Protein AF-A0A3E3DZ77-F1 (afdb_monomer)

Nearest PDB structures (foldseek):
  1es3-assembly1_A  TM=9.089E-01  e=1.233E-18  Streptomyces sp. K15
  1esi-assembly1_A  TM=9.089E-01  e=1.896E-18  Streptomyces sp. K15
  1es2-assembly1_A  TM=9.073E-01  e=3.615E-18  Streptomyces sp. K15
  1skf-assembly1_A  TM=9.044E-01  e=2.915E-18  Streptomyces sp. K15
  1es5-assembly1_A  TM=9.043E-01  e=3.815E-18  Streptomyces sp. K15

Foldseek 3Di:
DVVVVVVVVVVVVVVVVVVVVVPPPPPPQQPADDDDLPDPKWKWKFWQPLRWTADGRQQVPKFQQAQLLLLLLLLLLLVQDPDQQDKDFAAPLLVVDDPPDQALPDDHRKIDGNLRLLLRCFFSLHLSSSSSSQLVSLCSQVVDPPDDSVNSNVSSQVVSVVVLVVLPQPNAHCPHSRRDDDPNGIGGNNSSQSSVSSSVVRVSQQVSFLDQWDWDQIPPGIGIGGHPQLCNPPPHPLDDPQKTGDHWRDDPRWATWDWIWGAEPVRIIMIIIITDDNDPCCRSVSSSSSNVSQRPFKDKDFLAAFLDFPDKAWEAQPQPRDIDIWTKGHRGTSMHIYGPVDHS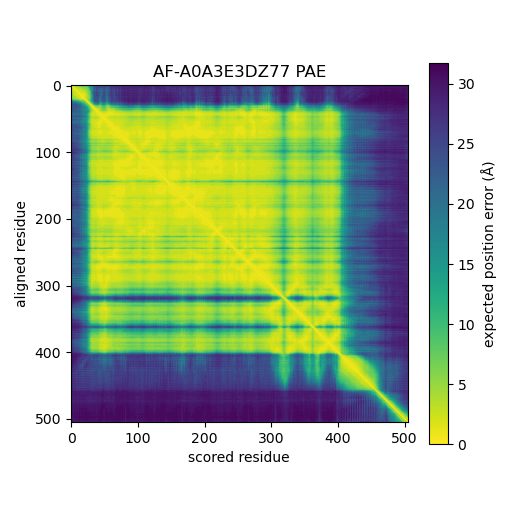VQKDKDWDFDPCAWDCDPDNHTYGPAKFAFFPQGGWIFMAGNNHTIDIDTMTTSHTDHNDHPVNVVVVVVVVVVVVVVVVVVVVVVVVVVVVVVVVVVVVVVVVVVVVVVCVVVVPDDDDDDDDDDDPDDDDDDDDDDDDDDDDDDDDDDDDDDDDDDDDD

Solvent-accessible surface area (backbone atoms only — not comparable to full-atom values): 28331 Å² total; per-residue (Å²): 114,71,67,62,56,50,53,50,49,54,50,52,52,50,51,51,51,50,53,56,60,68,57,60,72,74,80,75,71,64,71,66,77,87,71,65,89,85,52,83,42,19,31,22,28,37,37,60,92,54,63,24,73,71,42,71,40,54,20,83,44,77,40,43,44,15,31,38,40,34,52,60,46,51,36,53,42,60,73,74,45,88,63,42,74,51,73,48,71,42,47,77,67,58,77,72,57,61,87,92,60,49,48,54,76,80,56,74,74,27,51,40,27,50,50,54,37,48,44,27,29,62,27,46,45,6,35,49,30,26,47,54,47,31,30,51,49,10,32,63,74,66,69,43,91,81,64,49,59,69,58,10,32,52,46,28,36,50,47,53,44,50,49,33,52,76,68,64,21,80,69,48,36,57,76,58,48,36,24,72,93,49,98,71,30,29,23,22,24,46,36,54,32,46,50,50,58,63,29,57,74,38,70,68,48,48,59,50,42,60,38,59,64,53,76,53,74,46,89,77,51,73,50,77,38,47,41,79,50,48,36,62,37,85,91,35,98,43,42,39,91,50,39,37,37,51,38,56,21,62,45,90,88,22,26,30,23,37,39,35,31,29,44,44,100,86,69,55,42,35,29,13,20,25,32,42,21,94,41,73,64,58,30,43,47,51,30,44,44,41,43,49,27,55,68,73,37,40,42,81,45,73,72,46,63,54,66,40,80,81,42,76,47,55,28,38,37,82,70,72,75,49,75,50,63,47,34,36,19,28,95,52,57,47,48,38,49,40,56,66,90,60,58,64,88,43,48,49,76,46,83,46,70,27,73,77,36,34,41,81,52,99,56,101,45,34,35,55,66,42,58,42,46,56,71,36,78,47,29,28,37,38,35,20,52,78,83,41,83,59,51,74,46,72,18,23,26,70,38,63,42,83,63,71,50,62,63,58,50,54,52,50,51,49,51,51,52,51,52,53,49,53,51,51,52,50,51,51,52,52,50,50,54,48,53,49,52,52,51,52,52,49,53,54,50,50,51,54,49,49,53,55,46,52,55,56,68,69,65,70,74,77,80,83,81,79,78,92,69,64,104,80,74,78,88,89,87,88,82,90,89,89,90,89,91,90,84,89,86,89,88,90,82,88,85,89,85,85,91,82,88,77,90,78,134

Structure (mmCIF, N/CA/C/O backbone):
data_AF-A0A3E3DZ77-F1
#
_entry.id   AF-A0A3E3DZ77-F1
#
loop_
_atom_site.group_PDB
_atom_site.id
_atom_site.type_symbol
_atom_site.label_atom_id
_atom_site.label_alt_id
_atom_site.label_comp_id
_atom_site.label_asym_id
_atom_site.label_entity_id
_atom_site.label_seq_id
_atom_site.pdbx_PDB_ins_code
_atom_site.Cartn_x
_atom_site.Cartn_y
_atom_site.Cartn_z
_atom_site.occupancy
_atom_site.B_iso_or_equiv
_atom_site.auth_seq_id
_atom_site.auth_comp_id
_atom_site.auth_asym_id
_atom_site.auth_atom_id
_atom_site.pdbx_PDB_model_num
ATOM 1 N N . MET A 1 1 ? -59.640 -43.065 -26.110 1.00 56.81 1 MET A N 1
ATOM 2 C CA . MET A 1 1 ? -58.198 -42.727 -26.248 1.00 56.81 1 MET A CA 1
ATOM 3 C C . MET A 1 1 ? -57.885 -41.242 -26.020 1.00 56.81 1 MET A C 1
ATOM 5 O O . MET A 1 1 ? -57.041 -40.965 -25.178 1.00 56.81 1 MET A O 1
ATOM 9 N N . ARG A 1 2 ? -58.570 -40.292 -26.686 1.00 59.12 2 ARG A N 1
ATOM 10 C CA . ARG A 1 2 ? -58.282 -38.834 -26.661 1.00 59.12 2 ARG A CA 1
ATOM 11 C C . ARG A 1 2 ? -57.974 -38.234 -25.267 1.00 59.12 2 ARG A C 1
ATOM 13 O O . ARG A 1 2 ? -56.928 -37.612 -25.109 1.00 59.12 2 ARG A O 1
ATOM 20 N N . ASN A 1 3 ? -58.787 -38.511 -24.239 1.00 59.81 3 ASN A N 1
ATOM 21 C CA . ASN A 1 3 ? -58.587 -37.948 -22.887 1.00 59.81 3 ASN A CA 1
ATOM 22 C C . ASN A 1 3 ? -57.309 -38.434 -22.176 1.00 59.81 3 ASN A C 1
ATOM 24 O O . ASN A 1 3 ? -56.686 -37.650 -21.464 1.00 59.81 3 ASN A O 1
ATOM 28 N N . LYS A 1 4 ? -56.853 -39.680 -22.403 1.00 63.91 4 LYS A N 1
ATOM 29 C CA . LYS A 1 4 ? -55.583 -40.170 -21.823 1.00 63.91 4 LYS A CA 1
ATOM 30 C C . LYS A 1 4 ? -54.373 -39.418 -22.396 1.00 63.91 4 LYS A C 1
ATOM 32 O O . LYS A 1 4 ? -53.401 -39.200 -21.681 1.00 63.91 4 LYS A O 1
ATOM 37 N N . ASN A 1 5 ? -54.448 -38.979 -23.654 1.00 68.69 5 ASN A N 1
ATOM 38 C CA . ASN A 1 5 ? -53.381 -38.203 -24.292 1.00 68.69 5 ASN A CA 1
ATOM 39 C C . ASN A 1 5 ? -53.374 -36.741 -23.824 1.00 68.69 5 ASN A C 1
ATOM 41 O O . ASN A 1 5 ? -52.300 -36.163 -23.689 1.00 68.69 5 ASN A O 1
ATOM 45 N N . ILE A 1 6 ? -54.541 -36.156 -23.531 1.00 74.88 6 ILE A N 1
ATOM 46 C CA . ILE A 1 6 ? -54.631 -34.820 -22.919 1.00 74.88 6 ILE A CA 1
ATOM 47 C C . ILE A 1 6 ? -54.029 -34.857 -21.510 1.00 74.88 6 ILE A C 1
ATOM 49 O O . ILE A 1 6 ? -53.111 -34.090 -21.240 1.00 74.88 6 ILE A O 1
ATOM 53 N N . LEU A 1 7 ? -54.445 -35.812 -20.667 1.00 73.75 7 LEU A N 1
ATOM 54 C CA . LEU A 1 7 ? -53.948 -35.942 -19.292 1.00 73.75 7 LEU A CA 1
ATOM 55 C C . LEU A 1 7 ? -52.428 -36.185 -19.225 1.00 73.75 7 LEU A C 1
ATOM 57 O O . LEU A 1 7 ? -51.741 -35.587 -18.400 1.00 73.75 7 LEU A O 1
ATOM 61 N N . LYS A 1 8 ? -51.875 -37.014 -20.126 1.00 69.88 8 LYS A N 1
ATOM 62 C CA . LYS A 1 8 ? -50.416 -37.191 -20.241 1.00 69.88 8 LYS A CA 1
ATOM 63 C C . LYS A 1 8 ? -49.704 -35.892 -20.624 1.00 69.88 8 LYS A C 1
ATOM 65 O O . LYS A 1 8 ? -48.682 -35.578 -20.027 1.00 69.88 8 LYS A O 1
ATOM 70 N N . ARG A 1 9 ? -50.240 -35.122 -21.581 1.00 72.88 9 ARG A N 1
ATOM 71 C CA . ARG A 1 9 ? -49.643 -33.840 -21.994 1.00 72.88 9 ARG A CA 1
ATOM 72 C C . ARG A 1 9 ? -49.700 -32.806 -20.870 1.00 72.88 9 ARG A C 1
ATOM 74 O O . ARG A 1 9 ? -48.689 -32.161 -20.628 1.00 72.88 9 ARG A O 1
ATOM 81 N N . THR A 1 10 ? -50.810 -32.700 -20.136 1.00 74.31 10 THR A N 1
ATOM 82 C CA . THR A 1 10 ? -50.907 -31.785 -18.986 1.00 74.31 10 THR A CA 1
ATOM 83 C C . THR A 1 10 ? -49.976 -32.186 -17.842 1.00 74.31 10 THR A C 1
ATOM 85 O O . THR A 1 10 ? -49.337 -31.304 -17.276 1.00 74.31 10 THR A O 1
ATOM 88 N N . LEU A 1 11 ? -49.814 -33.485 -17.540 1.00 76.12 11 LEU A N 1
ATOM 89 C CA . LEU A 1 11 ? -48.813 -33.931 -16.558 1.00 76.12 11 LEU A CA 1
ATOM 90 C C . LEU A 1 11 ? -47.377 -33.642 -17.017 1.00 76.12 11 LEU A C 1
ATOM 92 O O . LEU A 1 11 ? -46.586 -33.158 -16.215 1.00 76.12 11 LEU A O 1
ATOM 96 N N . SER A 1 12 ? -47.029 -33.892 -18.284 1.00 76.25 12 SER A N 1
ATOM 97 C CA . SER A 1 12 ? -45.693 -33.561 -18.802 1.00 76.25 12 SER A CA 1
ATOM 98 C C . SER A 1 12 ? -45.418 -32.056 -18.771 1.00 76.25 12 SER A C 1
ATOM 100 O O . SER A 1 12 ? -44.337 -31.657 -18.352 1.00 76.25 12 SER A O 1
ATOM 102 N N . SER A 1 13 ? -46.384 -31.213 -19.149 1.00 77.19 13 SER A N 1
ATOM 103 C CA . SER A 1 13 ? -46.245 -29.754 -19.050 1.00 77.19 13 SER A CA 1
ATOM 104 C C . SER A 1 13 ? -46.095 -29.285 -17.601 1.00 77.19 13 SER A C 1
ATOM 106 O O . SER A 1 13 ? -45.228 -28.462 -17.326 1.00 77.19 13 SER A O 1
ATOM 108 N N . PHE A 1 14 ? -46.877 -29.838 -16.667 1.00 81.69 14 PHE A N 1
ATOM 109 C CA . PHE A 1 14 ? -46.747 -29.531 -15.242 1.00 81.69 14 PHE A CA 1
ATOM 110 C C . PHE A 1 14 ? -45.379 -29.957 -14.692 1.00 81.69 14 PHE A C 1
ATOM 112 O O . PHE A 1 14 ? -44.722 -29.172 -14.018 1.00 81.69 14 PHE A O 1
ATOM 119 N N . LEU A 1 15 ? -44.899 -31.154 -15.046 1.00 80.69 15 LEU A N 1
ATOM 120 C CA . LEU A 1 15 ? -43.584 -31.647 -14.634 1.00 80.69 15 LEU A CA 1
ATOM 121 C C . LEU A 1 15 ? -42.441 -30.783 -15.192 1.00 80.69 15 LEU A C 1
ATOM 123 O O . LEU A 1 15 ? -41.496 -30.499 -14.467 1.00 80.69 15 LEU A O 1
ATOM 127 N N . ILE A 1 16 ? -42.537 -30.315 -16.442 1.00 81.25 16 ILE A N 1
ATOM 128 C CA . ILE A 1 16 ? -41.554 -29.391 -17.038 1.00 81.25 16 ILE A CA 1
ATOM 129 C C . ILE A 1 16 ? -41.547 -28.045 -16.300 1.00 81.25 16 ILE A C 1
ATOM 131 O O . ILE A 1 16 ? -40.474 -27.531 -15.998 1.00 81.25 16 ILE A O 1
ATOM 135 N N . VAL A 1 17 ? -42.717 -27.494 -15.958 1.00 79.06 17 VAL A N 1
ATOM 136 C CA . VAL A 1 17 ? -42.814 -26.250 -15.173 1.00 79.06 17 VAL A CA 1
ATOM 137 C C . VAL A 1 17 ? -42.255 -26.441 -13.761 1.00 79.06 17 VAL A C 1
ATOM 139 O O . VAL A 1 17 ? -41.499 -25.595 -13.297 1.00 79.06 17 VAL A O 1
ATOM 142 N N . VAL A 1 18 ? -42.534 -27.569 -13.101 1.00 78.06 18 VAL A N 1
ATOM 143 C CA . VAL A 1 18 ? -41.946 -27.903 -11.793 1.00 78.06 18 VAL A CA 1
ATOM 144 C C . VAL A 1 18 ? -40.425 -28.062 -11.889 1.00 78.06 18 VAL A C 1
ATOM 146 O O . VAL A 1 18 ? -39.721 -27.533 -11.041 1.00 78.06 18 VAL A O 1
ATOM 149 N N . VAL A 1 19 ? -39.888 -28.703 -12.931 1.00 75.00 19 VAL A N 1
ATOM 150 C CA . VAL A 1 19 ? -38.431 -28.802 -13.142 1.00 75.00 19 VAL A CA 1
ATOM 151 C C . VAL A 1 19 ? -37.806 -27.428 -13.415 1.00 75.00 19 VAL A C 1
ATOM 153 O O . VAL A 1 19 ? -36.735 -27.145 -12.889 1.00 75.00 19 VAL A O 1
ATOM 156 N N . LEU A 1 20 ? -38.466 -26.544 -14.168 1.00 70.00 20 LEU A N 1
ATOM 157 C CA . LEU A 1 20 ? -37.995 -25.169 -14.385 1.00 70.00 20 LEU A CA 1
ATOM 158 C C . LEU A 1 20 ? -38.034 -24.328 -13.096 1.00 70.00 20 LEU A C 1
ATOM 160 O O . LEU A 1 20 ? -37.107 -23.565 -12.848 1.00 70.00 20 LEU A O 1
ATOM 164 N N . LEU A 1 21 ? -39.045 -24.512 -12.241 1.00 64.06 21 LEU A N 1
ATOM 165 C CA . LEU A 1 21 ? -39.145 -23.854 -10.930 1.00 64.06 21 LEU A CA 1
ATOM 166 C C . LEU A 1 21 ? -38.199 -24.457 -9.875 1.00 64.06 21 LEU A C 1
ATOM 168 O O . LEU A 1 21 ? -37.760 -23.753 -8.975 1.00 64.06 21 LEU A O 1
ATOM 172 N N . LEU A 1 22 ? -37.822 -25.732 -9.993 1.00 57.97 22 LEU A N 1
ATOM 173 C CA . LEU A 1 22 ? -36.764 -26.347 -9.178 1.00 57.97 22 LEU A CA 1
ATOM 174 C C . LEU A 1 22 ? -35.350 -25.972 -9.655 1.00 57.97 22 LEU A C 1
ATOM 176 O O . LEU A 1 22 ? -34.385 -26.217 -8.939 1.00 57.97 22 LEU A O 1
ATOM 180 N N . ASN A 1 23 ? -35.228 -25.338 -10.827 1.00 47.03 23 ASN A N 1
ATOM 181 C CA . ASN A 1 23 ? -34.019 -24.645 -11.278 1.00 47.03 23 ASN A CA 1
ATOM 182 C C . ASN A 1 23 ? -34.012 -23.154 -10.875 1.00 47.03 23 ASN A C 1
ATOM 184 O O . ASN A 1 23 ? -33.243 -22.377 -11.444 1.00 47.03 23 ASN A O 1
ATOM 188 N N . ILE A 1 24 ? -34.815 -22.737 -9.880 1.00 53.88 24 ILE A N 1
ATOM 189 C CA . ILE A 1 24 ? -34.527 -21.493 -9.149 1.00 53.88 24 ILE A CA 1
ATOM 190 C C . ILE A 1 24 ? -33.113 -21.635 -8.594 1.00 53.88 24 ILE A C 1
ATOM 192 O O . ILE A 1 24 ? -32.823 -22.520 -7.789 1.00 53.88 24 ILE A O 1
ATOM 196 N N . THR A 1 25 ? -32.229 -20.790 -9.108 1.00 46.84 25 THR A N 1
ATOM 197 C CA . THR A 1 25 ? -30.787 -20.901 -8.945 1.00 46.84 25 THR A CA 1
ATOM 198 C C . THR A 1 25 ? -30.418 -20.935 -7.471 1.00 46.84 25 THR A C 1
ATOM 200 O O . THR A 1 25 ? -30.540 -19.930 -6.768 1.00 46.84 25 THR A O 1
ATOM 203 N N . SER A 1 26 ? -29.874 -22.065 -7.017 1.00 45.97 26 SER A N 1
ATOM 204 C CA . SER A 1 26 ? -28.929 -22.009 -5.914 1.00 45.97 26 SER A CA 1
ATOM 205 C C . SER A 1 26 ? -27.824 -21.053 -6.352 1.00 45.97 26 SER A C 1
ATOM 207 O O . SER A 1 26 ? -27.116 -21.312 -7.326 1.00 45.97 26 SER A O 1
ATOM 209 N N . ASN A 1 27 ? -27.714 -19.909 -5.675 1.00 44.59 27 ASN A N 1
ATOM 210 C CA . ASN A 1 27 ? -26.586 -19.010 -5.864 1.00 44.59 27 ASN A CA 1
ATOM 211 C C . ASN A 1 27 ? -25.346 -19.770 -5.389 1.00 44.59 27 ASN A C 1
ATOM 213 O O . ASN A 1 27 ? -25.051 -19.829 -4.195 1.00 44.59 27 ASN A O 1
ATOM 217 N N . ILE A 1 28 ? -24.660 -20.430 -6.323 1.00 48.53 28 ILE A N 1
ATOM 218 C CA . ILE A 1 28 ? -23.365 -21.053 -6.075 1.00 48.53 28 ILE A CA 1
ATOM 219 C C . ILE A 1 28 ? -22.363 -19.905 -6.016 1.00 48.53 28 ILE A C 1
ATOM 221 O O . ILE A 1 28 ? -21.700 -19.606 -7.006 1.00 48.53 28 ILE A O 1
ATOM 225 N N . TYR A 1 29 ? -22.296 -19.257 -4.851 1.00 54.50 29 TYR A N 1
ATOM 226 C CA . TYR A 1 29 ? -21.260 -18.284 -4.529 1.00 54.50 29 TYR A CA 1
ATOM 227 C C . TYR A 1 29 ? -19.901 -18.930 -4.816 1.00 54.50 29 TYR A C 1
ATOM 229 O O . TYR A 1 29 ? -19.561 -19.978 -4.245 1.00 54.50 29 TYR A O 1
ATOM 237 N N . ALA A 1 30 ? -19.134 -18.350 -5.734 1.00 59.50 30 ALA A N 1
ATOM 238 C CA . ALA A 1 30 ? -17.816 -18.839 -6.091 1.00 59.50 30 ALA A CA 1
ATOM 239 C C . ALA A 1 30 ? -16.861 -18.613 -4.915 1.00 59.50 30 ALA A C 1
ATOM 241 O O . ALA A 1 30 ? -16.255 -17.557 -4.770 1.00 59.50 30 ALA A O 1
ATOM 242 N N . ALA A 1 31 ? -16.715 -19.621 -4.054 1.00 70.31 31 ALA A N 1
ATOM 243 C CA . ALA A 1 31 ? -15.807 -19.541 -2.918 1.00 70.31 31 ALA A CA 1
ATOM 244 C C . ALA A 1 31 ? -14.391 -19.132 -3.365 1.00 70.31 31 ALA A C 1
ATOM 246 O O . ALA A 1 31 ? -13.866 -19.663 -4.348 1.00 70.31 31 ALA A O 1
ATOM 247 N N . ALA A 1 32 ? -13.763 -18.239 -2.594 1.00 80.25 32 ALA A N 1
ATOM 248 C CA . ALA A 1 32 ? -12.390 -17.801 -2.818 1.00 80.25 32 ALA A CA 1
ATOM 249 C C . ALA A 1 32 ? -11.431 -18.987 -3.064 1.00 80.25 32 ALA A C 1
ATOM 251 O O . ALA A 1 32 ? -11.612 -20.059 -2.465 1.00 80.25 32 ALA A O 1
ATOM 252 N N . PRO A 1 33 ? -10.395 -18.821 -3.912 1.00 81.88 33 PRO A N 1
ATOM 253 C CA . PRO A 1 33 ? -9.564 -19.928 -4.372 1.00 81.88 33 PRO A CA 1
ATOM 254 C C . PRO A 1 33 ? -8.988 -20.747 -3.211 1.00 81.88 33 PRO A C 1
ATOM 256 O O . PRO A 1 33 ? -8.339 -20.227 -2.302 1.00 81.88 33 PRO A O 1
ATOM 259 N N . LYS A 1 34 ? -9.218 -22.062 -3.244 1.00 81.69 34 LYS A N 1
ATOM 260 C CA . LYS A 1 34 ? -8.720 -22.992 -2.226 1.00 81.69 34 LYS A CA 1
ATOM 261 C C . LYS A 1 34 ? -7.301 -23.431 -2.578 1.00 81.69 34 LYS A C 1
ATOM 263 O O . LYS A 1 34 ? -7.094 -24.150 -3.553 1.00 81.69 34 LYS A O 1
ATOM 268 N N . VAL A 1 35 ? -6.333 -23.031 -1.759 1.00 89.00 35 VAL A N 1
ATOM 269 C CA . VAL A 1 35 ? -4.967 -23.574 -1.772 1.00 89.00 35 VAL A CA 1
ATOM 270 C C . VAL A 1 35 ? -4.783 -24.554 -0.613 1.00 89.00 35 VAL A C 1
ATOM 272 O O . VAL A 1 35 ? -5.491 -24.474 0.390 1.00 89.00 35 VAL A O 1
ATOM 275 N N . SER A 1 36 ? -3.836 -25.490 -0.738 1.00 90.00 36 SER A N 1
ATOM 276 C CA . SER A 1 36 ? -3.465 -26.348 0.395 1.00 90.00 36 SER A CA 1
ATOM 277 C C . SER A 1 36 ? -2.940 -25.495 1.553 1.00 90.00 36 SER A C 1
ATOM 279 O O . SER A 1 36 ? -2.175 -24.553 1.330 1.00 90.00 36 SER A O 1
ATOM 281 N N . LYS A 1 37 ? -3.306 -25.859 2.788 1.00 86.19 37 LYS A N 1
ATOM 282 C CA . LYS A 1 37 ? -2.876 -25.174 4.016 1.00 86.19 37 LYS A CA 1
ATOM 283 C C . LYS A 1 37 ? -1.349 -25.093 4.132 1.00 86.19 37 LYS A C 1
ATOM 285 O O . LYS A 1 37 ? -0.827 -24.079 4.584 1.00 86.19 37 LYS A O 1
ATOM 290 N N . ASP A 1 38 ? -0.649 -26.112 3.638 1.00 90.56 38 ASP A N 1
ATOM 291 C CA . ASP A 1 38 ? 0.814 -26.214 3.682 1.00 90.56 38 ASP A CA 1
ATOM 292 C C . ASP A 1 38 ? 1.504 -25.554 2.471 1.00 90.56 38 ASP A C 1
ATOM 294 O O . ASP A 1 38 ? 2.724 -25.617 2.320 1.00 90.56 38 ASP A O 1
ATOM 298 N N . SER A 1 39 ? 0.741 -24.905 1.582 1.00 93.69 39 SER A N 1
ATOM 299 C CA . SER A 1 39 ? 1.296 -24.227 0.411 1.00 93.69 39 SER A CA 1
ATOM 300 C C . SER A 1 39 ? 2.199 -23.058 0.811 1.00 93.69 39 SER A C 1
ATOM 302 O O . SER A 1 39 ? 1.809 -22.184 1.591 1.00 93.69 39 SER A O 1
ATOM 304 N N . SER A 1 40 ? 3.392 -23.002 0.212 1.00 94.25 40 SER A N 1
ATOM 305 C CA . SER A 1 40 ? 4.373 -21.928 0.402 1.00 94.25 40 SER A CA 1
ATOM 306 C C . SER A 1 40 ? 3.979 -20.593 -0.242 1.00 94.25 40 SER A C 1
ATOM 308 O O . SER A 1 40 ? 4.590 -19.579 0.102 1.00 94.25 40 SER A O 1
ATOM 310 N N . LEU A 1 41 ? 2.971 -20.589 -1.126 1.00 96.69 41 LEU A N 1
ATOM 311 C CA . LEU A 1 41 ? 2.429 -19.405 -1.798 1.00 96.69 41 LEU A CA 1
ATOM 312 C C . LEU A 1 41 ? 2.045 -18.306 -0.805 1.00 96.69 41 LEU A C 1
ATOM 314 O O . LEU A 1 41 ? 1.548 -18.590 0.286 1.00 96.69 41 LEU A O 1
ATOM 318 N N . GLY A 1 42 ? 2.198 -17.051 -1.218 1.00 98.19 42 GLY A N 1
ATOM 319 C CA . GLY A 1 42 ? 1.585 -15.904 -0.553 1.00 98.19 42 GLY A CA 1
ATOM 320 C C . GLY A 1 42 ? 0.413 -15.402 -1.379 1.00 98.19 42 GLY A C 1
ATOM 321 O O . GLY A 1 42 ? 0.622 -15.051 -2.534 1.00 98.19 42 GLY A O 1
ATOM 322 N N . LEU A 1 43 ? -0.792 -15.371 -0.815 1.00 98.38 43 LEU A N 1
ATOM 323 C CA . LEU A 1 43 ? -1.993 -14.849 -1.464 1.00 98.38 43 LEU A CA 1
ATOM 324 C C . LEU A 1 43 ? -2.635 -13.782 -0.578 1.00 98.38 43 LEU A C 1
ATOM 326 O O . LEU A 1 43 ? -2.771 -13.975 0.633 1.00 98.38 43 LEU A O 1
ATOM 330 N N . TYR A 1 44 ? -3.079 -12.692 -1.191 1.00 98.31 44 TYR A N 1
ATOM 331 C CA . TYR A 1 44 ? -3.846 -11.645 -0.524 1.00 98.31 44 TYR A CA 1
ATOM 332 C C . TYR A 1 44 ? -4.845 -11.019 -1.493 1.00 98.31 44 TYR A C 1
ATOM 334 O O . TYR A 1 44 ? -4.525 -10.859 -2.672 1.00 98.31 44 TYR A O 1
ATOM 342 N N . LEU A 1 45 ? -6.026 -10.656 -0.998 1.00 98.19 45 LEU A N 1
ATOM 343 C CA . LEU A 1 45 ? -6.992 -9.829 -1.715 1.00 98.19 45 LEU A CA 1
ATOM 344 C C . LEU A 1 45 ? -7.435 -8.680 -0.817 1.00 98.19 45 LEU A C 1
ATOM 346 O O . LEU A 1 45 ? -7.905 -8.899 0.302 1.00 98.19 45 LEU A O 1
ATOM 350 N N . TYR A 1 46 ? -7.291 -7.474 -1.347 1.00 97.94 46 TYR A N 1
ATOM 351 C CA . TYR A 1 46 ? -7.598 -6.220 -0.679 1.00 97.94 46 TYR A CA 1
ATOM 352 C C . TYR A 1 46 ? -8.694 -5.465 -1.423 1.00 97.94 46 TYR A C 1
ATOM 354 O O . TYR A 1 46 ? -8.659 -5.424 -2.652 1.00 97.94 46 TYR A O 1
ATOM 362 N N . GLU A 1 47 ? -9.612 -4.845 -0.688 1.00 97.31 47 GLU A N 1
ATOM 363 C CA . GLU A 1 47 ? -10.583 -3.872 -1.204 1.00 97.31 47 GLU A CA 1
ATOM 364 C C . GLU A 1 47 ? -10.251 -2.479 -0.656 1.00 97.31 47 GLU A C 1
ATOM 366 O O . GLU A 1 47 ? -9.947 -2.328 0.532 1.00 97.31 47 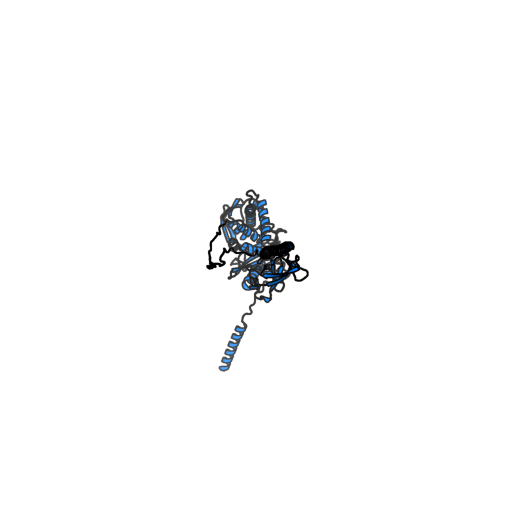GLU A O 1
ATOM 371 N N . ASP A 1 48 ? -10.264 -1.469 -1.528 1.00 94.44 48 ASP A N 1
ATOM 372 C CA . ASP A 1 48 ? -9.679 -0.165 -1.224 1.00 94.44 48 ASP A CA 1
ATOM 373 C C . ASP A 1 48 ? -10.553 0.783 -0.398 1.00 94.44 48 ASP A C 1
ATOM 375 O O . ASP A 1 48 ? -10.045 1.447 0.502 1.00 94.44 48 ASP A O 1
ATOM 379 N N . SER A 1 49 ? -11.839 0.908 -0.718 1.00 93.38 49 SER A N 1
ATOM 380 C CA . SER A 1 49 ? -12.710 1.954 -0.170 1.00 93.38 49 SER A CA 1
ATOM 381 C C . SER A 1 49 ? -12.920 1.781 1.333 1.00 93.38 49 SER A C 1
ATOM 383 O O . SER A 1 49 ? -12.797 2.741 2.095 1.00 93.38 49 SER A O 1
ATOM 385 N N . THR A 1 50 ? -13.121 0.539 1.776 1.00 94.31 50 THR A N 1
ATOM 386 C CA . THR A 1 50 ? -13.295 0.184 3.191 1.00 94.31 50 THR A CA 1
ATOM 387 C C . THR A 1 50 ? -12.024 -0.365 3.841 1.00 94.31 50 THR A C 1
ATOM 389 O O . THR A 1 50 ? -12.012 -0.596 5.056 1.00 94.31 50 THR A O 1
ATOM 392 N N . LYS A 1 51 ? -10.946 -0.532 3.058 1.00 94.25 51 LYS A N 1
ATOM 393 C CA . LYS A 1 51 ? -9.634 -1.054 3.479 1.00 94.25 51 LYS A CA 1
ATOM 394 C C . LYS A 1 51 ? -9.719 -2.499 4.016 1.00 94.25 51 LYS A C 1
ATOM 396 O O . LYS A 1 51 ? -9.112 -2.814 5.041 1.00 94.25 51 LYS A O 1
ATOM 401 N N . SER A 1 52 ? -10.485 -3.366 3.347 1.00 96.00 52 SER A N 1
ATOM 402 C CA . SER A 1 52 ? -10.880 -4.701 3.844 1.00 96.00 52 SER A CA 1
ATOM 403 C C . SER A 1 52 ? -9.960 -5.855 3.393 1.00 96.00 52 SER A C 1
ATOM 405 O O . SER A 1 52 ? -9.582 -5.942 2.224 1.00 96.00 52 SER A O 1
ATOM 407 N N . GLU A 1 53 ? -9.628 -6.783 4.310 1.00 95.12 53 GLU A N 1
ATOM 408 C CA . GLU A 1 53 ? -8.971 -8.074 4.002 1.00 95.12 53 GLU A CA 1
ATOM 409 C C . GLU A 1 53 ? -10.029 -9.087 3.530 1.00 95.12 53 GLU A C 1
ATOM 411 O O . GLU A 1 53 ? -10.698 -9.726 4.341 1.00 95.12 53 GLU A O 1
ATOM 416 N N . LEU A 1 54 ? -10.172 -9.264 2.214 1.00 95.38 54 LEU A N 1
ATOM 417 C CA . LEU A 1 54 ? -11.150 -10.198 1.636 1.00 95.38 54 LEU A CA 1
ATOM 418 C C . LEU A 1 54 ? -10.639 -11.642 1.566 1.00 95.38 54 LEU A C 1
ATOM 420 O O . LEU A 1 54 ? -11.424 -12.591 1.600 1.00 95.38 54 LEU A O 1
ATOM 424 N N . TYR A 1 55 ? -9.321 -11.816 1.443 1.00 95.19 55 TYR A N 1
ATOM 425 C CA . TYR A 1 55 ? -8.661 -13.119 1.443 1.00 95.19 55 TYR A CA 1
ATOM 426 C C . TYR A 1 55 ? -7.205 -12.994 1.893 1.00 95.19 55 TYR A C 1
ATOM 428 O O . TYR A 1 55 ? -6.516 -12.046 1.522 1.00 95.19 55 TYR A O 1
ATOM 436 N N . SER A 1 56 ? -6.707 -13.983 2.639 1.00 94.88 56 SER A N 1
ATOM 437 C CA . SER A 1 56 ? -5.338 -13.989 3.161 1.00 94.88 56 SER A CA 1
ATOM 438 C C . SER A 1 56 ? -4.846 -15.420 3.391 1.00 94.88 56 SER A C 1
ATOM 440 O O . SER A 1 56 ? -5.347 -16.126 4.265 1.00 94.88 56 SER A O 1
ATOM 442 N N . HIS A 1 57 ? -3.838 -15.849 2.625 1.00 96.31 57 HIS A N 1
ATOM 443 C CA . HIS A 1 57 ? -3.087 -17.093 2.854 1.00 96.31 57 HIS A CA 1
ATOM 444 C C . HIS A 1 57 ? -1.598 -16.764 2.852 1.00 96.31 57 HIS A C 1
ATOM 446 O O . HIS A 1 57 ? -1.077 -16.240 1.870 1.00 96.31 57 HIS A O 1
ATOM 452 N N . ASN A 1 58 ? -0.909 -17.003 3.971 1.00 97.19 58 ASN A N 1
ATOM 453 C CA . ASN A 1 58 ? 0.436 -16.464 4.218 1.00 97.19 58 ASN A CA 1
ATOM 454 C C . ASN A 1 58 ? 0.544 -14.933 3.998 1.00 97.19 58 ASN A C 1
ATOM 456 O O . ASN A 1 58 ? 1.644 -14.426 3.780 1.00 97.19 58 ASN A O 1
ATOM 460 N N . GLY A 1 59 ? -0.561 -14.176 4.088 1.00 96.94 59 GLY A N 1
ATOM 461 C CA . GLY A 1 59 ? -0.617 -12.756 3.709 1.00 96.94 59 GLY A CA 1
ATOM 462 C C . GLY A 1 59 ? 0.387 -11.854 4.438 1.00 96.94 59 GLY A C 1
ATOM 463 O O . GLY A 1 59 ? 0.841 -10.851 3.904 1.00 96.94 59 GLY A O 1
ATOM 464 N N . ASN A 1 60 ? 0.802 -12.267 5.637 1.00 97.62 60 ASN A N 1
ATOM 465 C CA . ASN A 1 60 ? 1.754 -11.577 6.507 1.00 97.62 60 ASN A CA 1
ATOM 466 C C . ASN A 1 60 ? 3.171 -12.201 6.532 1.00 97.62 60 ASN A C 1
ATOM 468 O O . ASN A 1 60 ? 4.015 -11.778 7.328 1.00 97.62 60 ASN A O 1
ATOM 472 N N . LYS A 1 61 ? 3.438 -13.228 5.714 1.00 98.19 61 LYS A N 1
ATOM 473 C CA . LYS A 1 61 ? 4.720 -13.948 5.657 1.00 98.19 61 LYS A CA 1
ATOM 474 C C . LYS A 1 61 ? 5.713 -13.184 4.779 1.00 98.19 61 LYS A C 1
ATOM 476 O O . LYS A 1 61 ? 5.364 -12.751 3.683 1.00 98.19 61 LYS A O 1
ATOM 481 N N . LYS A 1 62 ? 6.956 -13.038 5.252 1.00 98.50 62 LYS A N 1
ATOM 482 C CA . LYS A 1 62 ? 8.031 -12.391 4.483 1.00 98.50 62 LYS A CA 1
ATOM 483 C C . LYS A 1 62 ? 8.391 -13.231 3.257 1.00 98.50 62 LYS A C 1
ATOM 485 O O . LYS A 1 62 ? 8.647 -14.427 3.385 1.00 98.50 62 LYS A O 1
ATOM 490 N N . MET A 1 63 ? 8.416 -12.594 2.092 1.00 98.56 63 MET A N 1
ATOM 491 C CA . MET A 1 63 ? 8.724 -13.188 0.789 1.00 98.56 63 MET A CA 1
ATOM 492 C C . MET A 1 63 ? 9.527 -12.202 -0.065 1.00 98.56 63 MET A C 1
ATOM 494 O O . MET A 1 63 ? 9.502 -10.993 0.177 1.00 98.56 63 MET A O 1
ATOM 498 N N . TYR A 1 64 ? 10.230 -12.702 -1.079 1.00 98.62 64 TYR A N 1
ATOM 499 C CA . TYR A 1 64 ? 10.943 -11.852 -2.031 1.00 98.62 64 TYR A CA 1
ATOM 500 C C . TYR A 1 64 ? 9.948 -11.261 -3.054 1.00 98.62 64 TYR A C 1
ATOM 502 O O . TYR A 1 64 ? 9.275 -12.027 -3.745 1.00 98.62 64 TYR A O 1
ATOM 510 N N . PRO A 1 65 ? 9.833 -9.925 -3.189 1.00 98.25 65 PRO A N 1
ATOM 511 C CA . PRO A 1 65 ? 8.870 -9.298 -4.105 1.00 98.25 65 PRO A CA 1
ATOM 512 C C . PRO A 1 65 ? 9.244 -9.479 -5.588 1.00 98.25 65 PRO A C 1
ATOM 514 O O . PRO A 1 65 ? 8.386 -9.433 -6.469 1.00 98.25 65 PRO A O 1
ATOM 517 N N . ALA A 1 66 ? 10.529 -9.701 -5.887 1.00 98.38 66 ALA A N 1
ATOM 518 C CA . ALA A 1 66 ? 11.077 -9.565 -7.235 1.00 98.38 66 ALA A CA 1
ATOM 519 C C . ALA A 1 66 ? 10.674 -8.208 -7.859 1.00 98.38 66 ALA A C 1
ATOM 521 O O . ALA A 1 66 ? 10.554 -7.204 -7.157 1.00 98.38 66 ALA A O 1
ATOM 522 N N . SER A 1 67 ? 10.451 -8.145 -9.177 1.00 98.44 67 SER A N 1
ATOM 523 C CA . SER A 1 67 ? 10.125 -6.889 -9.878 1.00 98.44 67 SER A CA 1
ATOM 524 C C . SER A 1 67 ? 8.825 -6.190 -9.449 1.00 98.44 67 SER A C 1
ATOM 526 O O . SER A 1 67 ? 8.605 -5.074 -9.917 1.00 98.44 67 SER A O 1
ATOM 528 N N . THR A 1 68 ? 7.996 -6.748 -8.556 1.00 98.69 68 THR A N 1
ATOM 529 C CA . THR A 1 68 ? 6.861 -5.995 -7.984 1.00 98.69 68 THR A CA 1
ATOM 530 C C . THR A 1 68 ? 7.337 -4.814 -7.122 1.00 98.69 68 THR A C 1
ATOM 532 O O . THR A 1 68 ? 6.640 -3.811 -7.023 1.00 98.69 68 THR A O 1
ATOM 535 N N . THR A 1 69 ? 8.589 -4.832 -6.642 1.00 98.88 69 THR A N 1
ATOM 536 C CA . THR A 1 69 ? 9.303 -3.665 -6.082 1.00 98.88 69 THR A CA 1
ATOM 537 C C . THR A 1 69 ? 9.203 -2.406 -6.957 1.00 98.88 69 THR A C 1
ATOM 539 O O . THR A 1 69 ? 9.212 -1.291 -6.434 1.00 98.88 69 THR A O 1
ATOM 542 N N . LYS A 1 70 ? 9.087 -2.551 -8.287 1.00 98.88 70 LYS A N 1
ATOM 543 C CA . LYS A 1 70 ? 9.018 -1.412 -9.215 1.00 98.88 70 LYS A CA 1
ATOM 544 C C . LYS A 1 70 ? 7.773 -0.536 -9.028 1.00 98.88 70 LYS A C 1
ATOM 546 O O . LYS A 1 70 ? 7.845 0.634 -9.391 1.00 98.88 70 LYS A O 1
ATOM 551 N N . ILE A 1 71 ? 6.711 -1.047 -8.395 1.00 98.94 71 ILE A N 1
ATOM 552 C CA . ILE A 1 71 ? 5.532 -0.264 -7.983 1.00 98.94 71 ILE A CA 1
ATOM 553 C C . ILE A 1 71 ? 5.970 0.917 -7.096 1.00 98.94 71 ILE A C 1
ATOM 555 O O . ILE A 1 71 ? 5.690 2.070 -7.411 1.00 98.94 71 ILE A O 1
ATOM 559 N N . MET A 1 72 ? 6.776 0.656 -6.055 1.00 98.94 72 MET A N 1
ATOM 560 C CA . MET A 1 72 ? 7.326 1.700 -5.173 1.00 98.94 72 MET A CA 1
ATOM 561 C C . MET A 1 72 ? 8.208 2.693 -5.942 1.00 98.94 72 MET A C 1
ATOM 563 O O . MET A 1 72 ? 8.163 3.898 -5.697 1.00 98.94 72 MET A O 1
ATOM 567 N N . THR A 1 73 ? 8.992 2.210 -6.907 1.00 98.94 73 THR A N 1
ATOM 568 C CA . THR A 1 73 ? 9.863 3.074 -7.717 1.00 98.94 73 THR A CA 1
ATOM 569 C C . THR A 1 73 ? 9.065 4.005 -8.634 1.00 98.94 73 THR A C 1
ATOM 571 O O . THR A 1 73 ? 9.429 5.174 -8.787 1.00 98.94 73 THR A O 1
ATOM 574 N N . ALA A 1 74 ? 7.962 3.524 -9.211 1.00 98.88 74 ALA A N 1
ATOM 575 C CA . ALA A 1 74 ? 7.042 4.332 -10.002 1.00 98.88 74 ALA A CA 1
ATOM 576 C C . ALA A 1 74 ? 6.291 5.354 -9.131 1.00 98.88 74 ALA A C 1
ATOM 578 O O . ALA A 1 74 ? 6.309 6.542 -9.451 1.00 98.88 74 ALA A O 1
ATOM 579 N N . ALA A 1 75 ? 5.720 4.919 -8.001 1.00 98.81 75 ALA A N 1
ATOM 580 C CA . ALA A 1 75 ? 4.992 5.778 -7.067 1.00 98.81 75 ALA A CA 1
ATOM 581 C C . ALA A 1 75 ? 5.865 6.938 -6.554 1.00 98.81 75 ALA A C 1
ATOM 583 O O . ALA A 1 75 ? 5.495 8.100 -6.712 1.00 98.81 75 ALA A O 1
ATOM 584 N N . LEU A 1 76 ? 7.084 6.663 -6.066 1.00 98.88 76 LEU A N 1
ATOM 585 C CA . LEU A 1 76 ? 8.016 7.723 -5.648 1.00 98.88 76 LEU A CA 1
ATOM 586 C C . LEU A 1 76 ? 8.449 8.636 -6.804 1.00 98.88 76 LEU A C 1
ATOM 588 O O . LEU A 1 76 ? 8.673 9.830 -6.603 1.00 98.88 76 LEU A O 1
ATOM 592 N N . THR A 1 77 ? 8.567 8.112 -8.027 1.00 98.88 77 THR A N 1
ATOM 593 C CA . THR A 1 77 ? 8.851 8.959 -9.195 1.00 98.88 77 THR A CA 1
ATOM 594 C C . THR A 1 77 ? 7.716 9.960 -9.420 1.00 98.88 77 THR A C 1
ATOM 596 O O . THR A 1 77 ? 7.985 11.143 -9.607 1.00 98.88 77 THR A O 1
ATOM 599 N N . LEU A 1 78 ? 6.459 9.520 -9.346 1.00 98.81 78 LEU A N 1
ATOM 600 C CA . LEU A 1 78 ? 5.272 10.364 -9.535 1.00 98.81 78 LEU A CA 1
ATOM 601 C C . LEU A 1 78 ? 5.030 11.327 -8.355 1.00 98.81 78 LEU A C 1
ATOM 603 O O . LEU A 1 78 ? 4.583 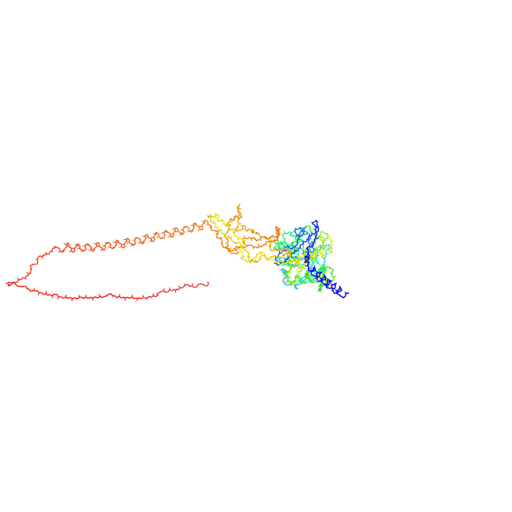12.462 -8.547 1.00 98.81 78 LEU A O 1
ATOM 607 N N . GLU A 1 79 ? 5.395 10.927 -7.137 1.00 98.56 79 GLU A N 1
ATOM 608 C CA . GLU A 1 79 ? 5.354 11.787 -5.953 1.00 98.56 79 GLU A CA 1
ATOM 609 C C . GLU A 1 79 ? 6.323 12.973 -6.084 1.00 98.56 79 GLU A C 1
ATOM 611 O O . GLU A 1 79 ? 5.921 14.124 -5.885 1.00 98.56 79 GLU A O 1
ATOM 616 N N . TYR A 1 80 ? 7.576 12.729 -6.482 1.00 98.44 80 TYR A N 1
ATOM 617 C CA . TYR A 1 80 ? 8.629 13.753 -6.495 1.00 98.44 80 TYR A CA 1
ATOM 618 C C . TYR A 1 80 ? 8.811 14.491 -7.834 1.00 98.44 80 TYR A C 1
ATOM 620 O O . TYR A 1 80 ? 9.301 15.624 -7.832 1.00 98.44 80 TYR A O 1
ATOM 628 N N . ILE A 1 81 ? 8.428 13.907 -8.975 1.00 98.19 81 ILE A N 1
ATOM 629 C CA . ILE A 1 81 ? 8.619 14.507 -10.305 1.00 98.19 81 ILE A CA 1
ATOM 630 C C . ILE A 1 81 ? 7.294 15.038 -10.856 1.00 98.19 81 ILE A C 1
ATOM 632 O O . ILE A 1 81 ? 6.418 14.278 -11.254 1.00 98.19 81 ILE A O 1
ATOM 636 N N . LYS A 1 82 ? 7.161 16.369 -10.917 1.00 96.00 82 LYS A N 1
ATOM 637 C CA . LYS A 1 82 ? 5.938 17.034 -11.405 1.00 96.00 82 LYS A CA 1
ATOM 638 C C . LYS A 1 82 ? 5.902 17.246 -12.922 1.00 96.00 82 LYS A C 1
ATOM 640 O O . LYS A 1 82 ? 4.831 17.195 -13.512 1.00 96.00 82 LYS A O 1
ATOM 645 N N . ASP A 1 83 ? 7.057 17.443 -13.556 1.00 98.00 83 ASP A N 1
ATOM 646 C CA . ASP A 1 83 ? 7.181 17.476 -15.018 1.00 98.00 83 ASP A CA 1
ATOM 647 C C . ASP A 1 83 ? 7.721 16.132 -15.521 1.00 98.00 83 ASP A C 1
ATOM 649 O O . ASP A 1 83 ? 8.923 15.864 -15.449 1.00 98.00 83 ASP A O 1
ATOM 653 N N . LEU A 1 84 ? 6.821 15.291 -16.034 1.00 98.38 84 LEU A N 1
ATOM 654 C CA . LEU A 1 84 ? 7.173 13.985 -16.591 1.00 98.38 84 LEU A CA 1
ATOM 655 C C . LEU A 1 84 ? 7.782 14.065 -18.000 1.00 98.38 84 LEU A C 1
ATOM 657 O O . LEU A 1 84 ? 8.395 13.093 -18.442 1.00 98.38 84 LEU A O 1
ATOM 661 N N . ASN A 1 85 ? 7.655 15.198 -18.699 1.00 98.44 85 ASN A N 1
ATOM 662 C CA . ASN A 1 85 ? 8.272 15.410 -20.012 1.00 98.44 85 ASN A CA 1
ATOM 663 C C . ASN A 1 85 ? 9.744 15.825 -19.890 1.00 98.44 85 ASN A C 1
ATOM 665 O O . ASN A 1 85 ? 10.516 15.616 -20.833 1.00 98.44 85 ASN A O 1
ATOM 669 N N . LYS A 1 86 ? 10.146 16.358 -18.724 1.00 98.25 86 LYS A N 1
ATOM 670 C CA . LYS A 1 86 ? 11.534 16.692 -18.396 1.00 98.25 86 LYS A CA 1
ATOM 671 C C . LYS A 1 86 ? 12.475 15.553 -18.778 1.00 98.25 86 LYS A C 1
ATOM 673 O O . LYS A 1 86 ? 12.309 14.408 -18.354 1.00 98.25 86 LYS A O 1
ATOM 678 N N . LYS A 1 87 ? 13.488 15.896 -19.572 1.00 97.88 87 LYS A N 1
ATOM 679 C CA . LYS A 1 87 ? 14.485 14.950 -20.063 1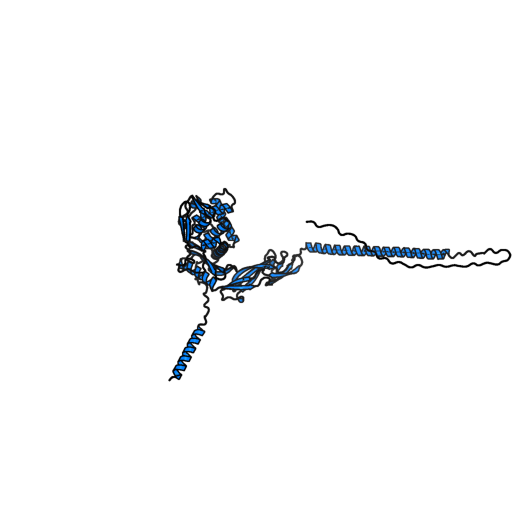.00 97.88 87 LYS A CA 1
ATOM 680 C C . LYS A 1 87 ? 15.577 14.671 -19.024 1.00 97.88 87 LYS A C 1
ATOM 682 O O . LYS A 1 87 ? 15.964 15.539 -18.241 1.00 97.88 87 LYS A O 1
ATOM 687 N N . VAL A 1 88 ? 16.063 13.437 -19.049 1.00 96.62 88 VAL A N 1
ATOM 688 C CA . VAL A 1 88 ? 17.118 12.859 -18.216 1.00 96.62 88 VAL A CA 1
ATOM 689 C C . VAL A 1 88 ? 18.087 12.147 -19.148 1.00 96.62 88 VAL A C 1
ATOM 691 O O . VAL A 1 88 ? 17.657 11.354 -19.984 1.00 96.62 88 VAL A O 1
ATOM 694 N N . THR A 1 89 ? 19.385 12.408 -18.995 1.00 97.94 89 THR A N 1
ATOM 695 C CA . THR A 1 89 ? 20.431 11.702 -19.743 1.00 97.94 89 THR A CA 1
ATOM 696 C C . THR A 1 89 ? 21.068 10.624 -18.871 1.00 97.94 89 THR A C 1
ATOM 698 O O . THR A 1 89 ? 21.597 10.920 -17.796 1.00 97.94 89 THR A O 1
ATOM 701 N N . THR A 1 90 ? 21.020 9.380 -19.339 1.00 98.00 90 THR A N 1
ATOM 702 C CA . THR A 1 90 ? 21.638 8.212 -18.701 1.00 98.00 90 THR A CA 1
ATOM 703 C C . THR A 1 90 ? 23.167 8.308 -18.711 1.00 98.00 90 THR A C 1
ATOM 705 O O . THR A 1 90 ? 23.778 8.918 -19.593 1.00 98.00 90 THR A O 1
ATOM 708 N N . GLY A 1 91 ? 23.831 7.655 -17.759 1.00 96.25 91 GLY A N 1
ATOM 709 C CA . GLY A 1 91 ? 25.291 7.587 -17.729 1.00 96.25 91 GLY A CA 1
ATOM 710 C C . GLY A 1 91 ? 25.842 6.390 -16.956 1.00 96.25 91 GLY A C 1
ATOM 711 O O . GLY A 1 91 ? 25.364 5.268 -17.086 1.00 96.25 91 GLY A O 1
ATOM 712 N N . SER A 1 92 ? 26.889 6.638 -16.165 1.00 96.06 92 SER A N 1
ATOM 713 C CA . SER A 1 92 ? 27.611 5.635 -15.368 1.00 96.06 92 SER A CA 1
ATOM 714 C C . SER A 1 92 ? 26.771 4.866 -14.342 1.00 96.06 92 SER A C 1
ATOM 716 O O . SER A 1 92 ? 27.211 3.820 -13.882 1.00 96.06 92 SER A O 1
ATOM 718 N N . GLU A 1 93 ? 25.571 5.327 -13.993 1.00 96.38 93 GLU A N 1
ATOM 719 C CA . GLU A 1 93 ? 24.629 4.589 -13.149 1.00 96.38 93 GLU A CA 1
ATOM 720 C C . GLU A 1 93 ? 24.212 3.250 -13.767 1.00 96.38 93 GLU A C 1
ATOM 722 O O . GLU A 1 93 ? 23.982 2.304 -13.023 1.00 96.38 93 GLU A O 1
ATOM 727 N N . LEU A 1 94 ? 24.212 3.123 -15.101 1.00 97.19 94 LEU A N 1
ATOM 728 C CA . LEU A 1 94 ? 23.930 1.854 -15.782 1.00 97.19 94 LEU A CA 1
ATOM 729 C C . LEU A 1 94 ? 24.949 0.755 -15.428 1.00 97.19 94 LEU A C 1
ATOM 731 O O . LEU A 1 94 ? 24.607 -0.422 -15.468 1.00 97.19 94 LEU A O 1
ATOM 735 N N . ASN A 1 95 ? 26.156 1.114 -14.970 1.00 95.75 95 ASN A N 1
ATOM 736 C CA . ASN A 1 95 ? 27.151 0.157 -14.472 1.00 95.75 95 ASN A CA 1
ATOM 737 C C . ASN A 1 95 ? 26.702 -0.566 -13.181 1.00 95.75 95 ASN A C 1
ATOM 739 O O . ASN A 1 95 ? 27.354 -1.516 -12.760 1.00 95.75 95 ASN A O 1
ATOM 743 N N . ARG A 1 96 ? 25.617 -0.116 -12.529 1.00 95.44 96 ARG A N 1
ATOM 744 C CA . ARG A 1 96 ? 25.015 -0.771 -11.353 1.00 95.44 96 ARG A CA 1
ATOM 745 C C . ARG A 1 96 ? 24.080 -1.928 -11.718 1.00 95.44 96 ARG A C 1
ATOM 747 O O . ARG A 1 96 ? 23.581 -2.585 -10.811 1.00 95.44 96 ARG A O 1
ATOM 754 N N . LEU A 1 97 ? 23.797 -2.144 -13.005 1.00 96.31 97 LEU A N 1
ATOM 755 C CA . LEU A 1 97 ? 22.871 -3.167 -13.487 1.00 96.31 97 LEU A CA 1
ATOM 756 C C . LEU A 1 97 ? 23.425 -4.584 -13.224 1.00 96.31 97 LEU A C 1
ATOM 758 O O . LEU A 1 97 ? 24.454 -4.938 -13.800 1.00 96.31 97 LEU A O 1
ATOM 762 N N . PRO A 1 98 ? 22.758 -5.426 -12.410 1.00 94.19 98 PRO A N 1
ATOM 763 C CA . PRO A 1 98 ? 23.197 -6.804 -12.199 1.00 94.19 98 PRO A CA 1
ATOM 764 C C . PRO A 1 98 ? 23.069 -7.647 -13.475 1.00 94.19 98 PRO A C 1
ATOM 766 O O . PRO A 1 98 ? 22.084 -7.517 -14.210 1.00 94.19 98 PRO A O 1
ATOM 769 N N . ALA A 1 99 ? 24.016 -8.558 -13.708 1.00 92.88 99 ALA A N 1
ATOM 770 C CA . ALA A 1 99 ? 23.935 -9.526 -14.802 1.00 92.88 99 ALA A CA 1
ATOM 771 C C . ALA A 1 99 ? 22.654 -10.382 -14.704 1.00 92.88 99 ALA A C 1
ATOM 773 O O . ALA A 1 99 ? 22.199 -10.714 -13.610 1.00 92.88 99 ALA A O 1
ATOM 774 N N . GLY A 1 100 ? 22.050 -10.717 -15.849 1.00 89.19 100 GLY A N 1
ATOM 775 C CA . GLY A 1 100 ? 20.773 -11.445 -15.905 1.00 89.19 100 GLY A CA 1
ATOM 776 C C . GLY A 1 100 ? 19.528 -10.612 -15.555 1.00 89.19 100 GLY A C 1
ATOM 777 O O . GLY A 1 100 ? 18.435 -11.161 -15.445 1.00 89.19 100 GLY A O 1
ATOM 778 N N . SER A 1 101 ? 19.664 -9.293 -15.381 1.00 92.62 101 SER A N 1
ATOM 779 C CA . SER A 1 101 ? 18.528 -8.380 -15.204 1.00 92.62 101 SER A CA 1
ATOM 780 C C . SER A 1 101 ? 17.621 -8.302 -16.435 1.00 92.62 101 SER A C 1
ATOM 782 O O . SER A 1 101 ? 18.103 -8.277 -17.563 1.00 92.62 101 SER A O 1
ATOM 784 N N . SER A 1 102 ? 16.315 -8.116 -16.216 1.00 96.12 102 SER A N 1
ATOM 785 C CA . SER A 1 102 ? 15.421 -7.551 -17.232 1.00 96.12 102 SER A CA 1
ATOM 786 C C . SER A 1 102 ? 15.772 -6.082 -17.492 1.00 96.12 102 SER A C 1
ATOM 788 O O . SER A 1 102 ? 16.057 -5.332 -16.554 1.00 96.12 102 SER A O 1
ATOM 790 N N . THR A 1 103 ? 15.743 -5.656 -18.754 1.00 97.12 103 THR A N 1
ATOM 791 C CA . THR A 1 103 ? 16.172 -4.319 -19.192 1.00 97.12 103 THR A CA 1
ATOM 792 C C . THR A 1 103 ? 15.109 -3.654 -20.062 1.00 97.12 103 THR A C 1
ATOM 794 O O . THR A 1 103 ? 14.376 -4.320 -20.788 1.00 97.12 103 THR A O 1
ATOM 797 N N . ALA A 1 104 ? 15.054 -2.326 -20.019 1.00 98.00 104 ALA A N 1
ATOM 798 C CA . ALA A 1 104 ? 14.469 -1.503 -21.072 1.00 98.00 104 ALA A CA 1
ATOM 799 C C . ALA A 1 104 ? 15.448 -1.316 -22.253 1.00 98.00 104 ALA A C 1
ATOM 801 O O . ALA A 1 104 ? 15.068 -0.766 -23.282 1.00 98.00 104 ALA A O 1
ATOM 802 N N . SER A 1 105 ? 16.682 -1.815 -22.108 1.00 97.75 105 SER A N 1
ATOM 803 C CA . SER A 1 105 ? 17.780 -1.764 -23.080 1.00 97.75 105 SER A CA 1
ATOM 804 C C . SER A 1 105 ? 18.291 -0.342 -23.307 1.00 97.75 105 SER A C 1
ATOM 806 O O . SER A 1 105 ? 18.600 0.050 -24.431 1.00 97.75 105 SER A O 1
ATOM 808 N N . LEU A 1 106 ? 18.372 0.432 -22.218 1.00 98.38 106 LEU A N 1
ATOM 809 C CA . LEU A 1 106 ? 18.840 1.815 -22.246 1.00 98.38 106 LEU A CA 1
ATOM 810 C C . LEU A 1 106 ? 20.347 1.892 -22.522 1.00 98.38 106 LEU A C 1
ATOM 812 O O . LEU A 1 106 ? 21.154 1.184 -21.917 1.00 98.38 106 LEU A O 1
ATOM 816 N N . TYR A 1 107 ? 20.736 2.818 -23.391 1.00 98.06 107 TYR A N 1
ATOM 817 C CA . TYR A 1 107 ? 22.129 3.067 -23.752 1.00 98.06 107 TYR A CA 1
ATOM 818 C C . TYR A 1 107 ? 22.751 4.120 -22.835 1.00 98.06 107 TYR A C 1
ATOM 820 O O . TYR A 1 107 ? 22.057 4.945 -22.247 1.00 98.06 107 TYR A O 1
ATOM 828 N N . LYS A 1 108 ? 24.084 4.150 -22.740 1.00 97.56 108 LYS A N 1
ATOM 829 C CA . LYS A 1 108 ? 24.821 5.240 -22.077 1.00 97.56 108 LYS A CA 1
ATOM 830 C C . LYS A 1 108 ? 24.744 6.527 -22.915 1.00 97.56 108 LYS A C 1
ATOM 832 O O . LYS A 1 108 ? 24.889 6.480 -24.139 1.00 97.56 108 LYS A O 1
ATOM 837 N N . ASN A 1 109 ? 24.596 7.679 -22.257 1.00 98.12 109 ASN A N 1
ATOM 838 C CA . ASN A 1 109 ? 24.405 8.991 -22.891 1.00 98.12 109 ASN A CA 1
ATOM 839 C C . ASN A 1 109 ? 23.130 9.048 -23.767 1.00 98.12 109 ASN A C 1
ATOM 841 O O . ASN A 1 109 ? 23.108 9.680 -24.829 1.00 98.12 109 ASN A O 1
ATOM 845 N N . GLU A 1 110 ? 22.080 8.350 -23.336 1.00 98.62 110 GLU A N 1
ATOM 846 C CA . GLU A 1 110 ? 20.746 8.372 -23.932 1.00 98.62 110 GLU A CA 1
ATOM 847 C C . GLU A 1 110 ? 19.836 9.327 -23.162 1.00 98.62 110 GLU A C 1
ATOM 849 O O . GLU A 1 110 ? 19.858 9.355 -21.934 1.00 98.62 110 GLU A O 1
ATOM 854 N N . THR A 1 111 ? 19.029 10.106 -23.875 1.00 98.56 111 THR A N 1
ATOM 855 C CA . THR A 1 111 ? 18.173 11.148 -23.311 1.00 98.56 111 THR A CA 1
ATOM 856 C C . THR A 1 111 ? 16.701 10.770 -23.460 1.00 98.56 111 THR A C 1
ATOM 858 O O . THR A 1 111 ? 16.137 10.816 -24.554 1.00 98.56 111 THR A O 1
ATOM 861 N N . LEU A 1 112 ? 16.069 10.434 -22.335 1.00 98.38 112 LEU A N 1
ATOM 862 C CA . LEU A 1 112 ? 14.672 9.999 -22.220 1.00 98.38 112 LEU A CA 1
ATOM 863 C C . LEU A 1 112 ? 13.892 10.963 -21.316 1.00 98.38 112 LEU A C 1
ATOM 865 O O . LEU A 1 112 ? 14.493 11.682 -20.524 1.00 98.38 112 LEU A O 1
ATOM 869 N N . SER A 1 113 ? 12.564 11.019 -21.419 1.00 98.75 113 SER A N 1
ATOM 870 C CA . SER A 1 113 ? 11.740 11.721 -20.416 1.00 98.75 113 SER A CA 1
ATOM 871 C C . SER A 1 113 ? 11.450 10.824 -19.210 1.00 98.75 113 SER A C 1
ATOM 873 O O . SER A 1 113 ? 11.557 9.602 -19.311 1.00 98.75 113 SER A O 1
ATOM 875 N N . TYR A 1 114 ? 11.042 11.395 -18.072 1.00 98.81 114 TYR A N 1
ATOM 876 C CA . TYR A 1 114 ? 10.555 10.583 -16.945 1.00 98.81 114 TYR A CA 1
ATOM 877 C C . TYR A 1 114 ? 9.340 9.730 -17.329 1.00 98.81 114 TYR A C 1
ATOM 879 O O . TYR A 1 114 ? 9.244 8.590 -16.886 1.00 98.81 114 TYR A O 1
ATOM 887 N N . LYS A 1 115 ? 8.462 10.234 -18.209 1.00 98.69 115 LYS A N 1
ATOM 888 C CA . LYS A 1 115 ? 7.404 9.447 -18.855 1.00 98.69 115 LYS A CA 1
ATOM 889 C C . LYS A 1 115 ? 7.985 8.207 -19.539 1.00 98.69 115 LYS A C 1
ATOM 891 O O . LYS A 1 115 ? 7.555 7.100 -19.237 1.00 98.69 115 LYS A O 1
ATOM 896 N N . ASP A 1 116 ? 8.956 8.384 -20.437 1.00 98.81 116 ASP A N 1
ATOM 897 C CA . ASP A 1 116 ? 9.582 7.265 -21.158 1.00 98.81 116 ASP A CA 1
ATOM 898 C C . ASP A 1 116 ? 10.202 6.258 -20.170 1.00 98.81 116 ASP A C 1
ATOM 900 O O . ASP A 1 116 ? 9.991 5.055 -20.288 1.00 98.81 116 ASP A O 1
ATOM 904 N N . LEU A 1 117 ? 10.897 6.747 -19.137 1.00 98.88 117 LEU A N 1
ATOM 905 C CA . LEU A 1 117 ? 11.489 5.905 -18.094 1.00 98.88 117 LEU A CA 1
ATOM 906 C C . LEU A 1 117 ? 10.445 5.137 -17.264 1.00 98.88 117 LEU A C 1
ATOM 908 O O . LEU A 1 117 ? 10.729 4.014 -16.862 1.00 98.88 117 LEU A O 1
ATOM 912 N N . LEU A 1 118 ? 9.244 5.681 -17.033 1.00 98.88 118 LEU A N 1
ATOM 913 C CA . LEU A 1 118 ? 8.146 4.965 -16.367 1.00 98.88 118 LEU A CA 1
ATOM 914 C C . LEU A 1 118 ? 7.596 3.818 -17.232 1.00 98.88 118 LEU A C 1
ATOM 916 O O . LEU A 1 118 ? 7.372 2.724 -16.716 1.00 98.88 118 LEU A O 1
ATOM 920 N N . TYR A 1 119 ? 7.451 4.012 -18.547 1.00 98.81 119 TYR A N 1
ATOM 921 C CA . TYR A 1 119 ? 7.078 2.914 -19.452 1.00 98.81 119 TYR A CA 1
ATOM 922 C C . TYR A 1 119 ? 8.183 1.847 -19.543 1.00 98.81 119 TYR A C 1
ATOM 924 O O . TYR A 1 119 ? 7.883 0.656 -19.459 1.00 98.81 119 TYR A O 1
ATOM 932 N N . GLY A 1 120 ? 9.457 2.251 -19.617 1.00 98.62 120 GLY A N 1
ATOM 933 C CA . GLY A 1 120 ? 10.605 1.334 -19.581 1.00 98.62 120 GLY A CA 1
ATOM 934 C C . GLY A 1 120 ? 10.766 0.605 -18.238 1.00 98.62 120 GLY A C 1
ATOM 935 O O . GLY A 1 120 ? 11.208 -0.542 -18.190 1.00 98.62 120 GLY A O 1
ATOM 936 N N . LEU A 1 121 ? 10.348 1.221 -17.132 1.00 98.81 121 LEU A N 1
ATOM 937 C CA . LEU A 1 121 ? 10.276 0.583 -15.819 1.00 98.81 121 LEU A CA 1
ATOM 938 C C . LEU A 1 121 ? 9.183 -0.496 -15.787 1.00 98.81 121 LEU A C 1
ATOM 940 O O . LEU A 1 121 ? 9.440 -1.6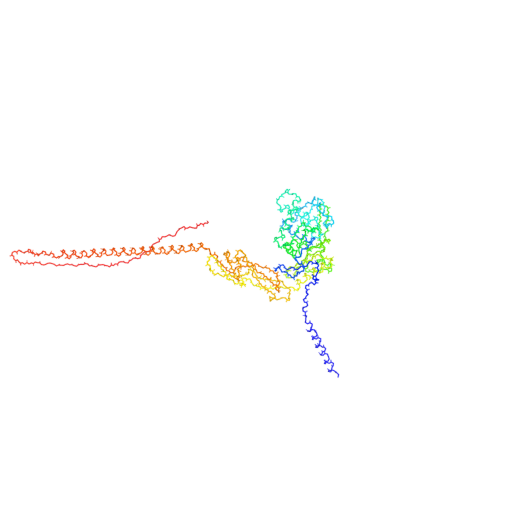27 -15.364 1.00 98.81 121 LEU A O 1
ATOM 944 N N . MET A 1 122 ? 7.964 -0.156 -16.211 1.00 98.56 122 MET A N 1
ATOM 945 C CA . MET A 1 122 ? 6.791 -0.997 -15.963 1.00 98.56 122 MET A CA 1
ATOM 946 C C . MET A 1 122 ? 6.570 -2.063 -17.037 1.00 98.56 122 MET A C 1
ATOM 948 O O . MET A 1 122 ? 6.385 -3.223 -16.661 1.00 98.56 122 MET A O 1
ATOM 952 N N . LEU A 1 123 ? 6.670 -1.739 -18.333 1.00 98.19 123 LEU A N 1
ATOM 953 C CA . LEU A 1 123 ? 6.327 -2.679 -19.411 1.00 98.19 123 LEU A CA 1
ATOM 954 C C . LEU A 1 123 ? 7.357 -3.819 -19.572 1.00 98.19 123 LEU A C 1
ATOM 956 O O . LEU A 1 123 ? 7.013 -4.957 -19.236 1.00 98.19 123 LEU A O 1
ATOM 960 N N . PRO A 1 124 ? 8.633 -3.569 -19.947 1.00 98.00 124 PRO A N 1
ATOM 961 C CA . PRO A 1 124 ? 9.628 -4.630 -20.110 1.00 98.00 124 PRO A CA 1
ATOM 962 C C . PRO A 1 124 ? 10.251 -5.052 -18.764 1.00 98.00 124 PRO A C 1
ATOM 964 O O . PRO A 1 124 ? 11.079 -5.959 -18.706 1.00 98.00 124 PRO A O 1
ATOM 967 N N . SER A 1 125 ? 9.858 -4.409 -17.654 1.00 97.81 125 SER A N 1
ATOM 968 C CA . SER A 1 125 ? 10.459 -4.582 -16.327 1.00 97.81 125 SER A CA 1
ATOM 969 C C . SER A 1 125 ? 11.916 -4.101 -16.221 1.00 97.81 125 SER A C 1
ATOM 971 O O . SER A 1 125 ? 12.725 -4.736 -15.540 1.00 97.81 125 SER A O 1
ATOM 973 N N . GLY A 1 126 ? 12.272 -2.981 -16.858 1.00 98.44 126 GLY A N 1
ATOM 974 C CA . GLY A 1 126 ? 13.652 -2.494 -16.931 1.00 98.44 126 GLY A CA 1
ATOM 975 C C . GLY A 1 126 ? 14.285 -2.174 -15.572 1.00 98.44 126 GLY A C 1
ATOM 976 O O . GLY A 1 126 ? 13.855 -1.262 -14.859 1.00 98.44 126 GLY A O 1
ATOM 977 N N . ASN A 1 127 ? 15.325 -2.924 -15.197 1.00 98.75 127 ASN A N 1
ATOM 978 C CA . ASN A 1 127 ? 16.145 -2.653 -14.011 1.00 98.75 127 ASN A CA 1
ATOM 979 C C . ASN A 1 127 ? 17.048 -1.426 -14.229 1.00 98.75 127 ASN A C 1
ATOM 981 O O . ASN A 1 127 ? 17.257 -0.641 -13.310 1.00 98.75 127 ASN A O 1
ATOM 985 N N . ASP A 1 128 ? 17.526 -1.238 -15.457 1.00 98.69 128 ASP A N 1
ATOM 986 C CA . ASP A 1 128 ? 18.210 -0.041 -15.954 1.00 98.69 128 ASP A CA 1
ATOM 987 C C . ASP A 1 128 ? 17.355 1.223 -15.773 1.00 98.69 128 ASP A C 1
ATOM 989 O O . ASP A 1 128 ? 17.808 2.188 -15.156 1.00 98.69 128 ASP A O 1
ATOM 993 N N . ALA A 1 129 ? 16.092 1.194 -16.209 1.00 98.81 129 ALA A N 1
ATOM 994 C CA . ALA A 1 129 ? 15.145 2.290 -16.003 1.00 98.81 129 ALA A CA 1
ATOM 995 C C . ALA A 1 129 ? 14.936 2.594 -14.507 1.00 98.81 129 ALA A C 1
ATOM 997 O O . ALA A 1 129 ? 14.988 3.756 -14.101 1.00 98.81 129 ALA A O 1
ATOM 998 N N . ALA A 1 130 ? 14.795 1.566 -13.661 1.00 98.88 130 ALA A N 1
ATOM 999 C CA . ALA A 1 130 ? 14.681 1.732 -12.209 1.00 98.88 130 ALA A CA 1
ATOM 1000 C C . ALA A 1 130 ? 15.921 2.382 -11.570 1.00 98.88 130 ALA A C 1
ATOM 1002 O O . ALA A 1 130 ? 15.785 3.216 -10.676 1.00 98.88 130 ALA A O 1
ATOM 1003 N N . ILE A 1 131 ? 17.128 2.024 -12.021 1.00 98.81 131 ILE A N 1
ATOM 1004 C CA . ILE A 1 131 ? 18.387 2.610 -11.540 1.00 98.81 131 ILE A CA 1
ATOM 1005 C C . ILE A 1 131 ? 18.494 4.082 -11.962 1.00 98.81 131 ILE A C 1
ATOM 1007 O O . ILE A 1 131 ? 18.826 4.932 -11.134 1.00 98.81 131 ILE A O 1
ATOM 1011 N N . VAL A 1 132 ? 18.169 4.401 -13.220 1.00 98.75 132 VAL A N 1
ATOM 1012 C CA . VAL A 1 132 ? 18.162 5.783 -13.731 1.00 98.75 132 VAL A CA 1
ATOM 1013 C C . VAL A 1 132 ? 17.147 6.635 -12.966 1.00 98.75 132 VAL A C 1
ATOM 1015 O O . VAL A 1 132 ? 17.492 7.735 -12.527 1.00 98.75 132 VAL A O 1
ATOM 1018 N N . LEU A 1 133 ? 15.931 6.127 -12.739 1.00 98.88 133 LEU A N 1
ATOM 1019 C CA . LEU A 1 133 ? 14.919 6.798 -11.920 1.00 98.88 133 LEU A CA 1
ATOM 1020 C C . LEU A 1 133 ? 15.420 7.017 -10.488 1.00 98.88 133 LEU A C 1
ATOM 1022 O O . LEU A 1 133 ? 15.443 8.158 -10.033 1.00 98.88 133 LEU A O 1
ATOM 1026 N N . ALA A 1 134 ? 15.929 5.983 -9.812 1.00 98.81 134 ALA A N 1
ATOM 1027 C CA . ALA A 1 134 ? 16.444 6.099 -8.448 1.00 98.81 134 ALA A CA 1
ATOM 1028 C C . ALA A 1 134 ? 17.574 7.139 -8.319 1.00 98.81 134 ALA A C 1
ATOM 1030 O O . ALA A 1 134 ? 17.551 7.985 -7.423 1.00 98.81 134 ALA A O 1
ATOM 1031 N N . CYS A 1 135 ? 18.542 7.144 -9.242 1.00 98.38 135 CYS A N 1
ATOM 1032 C CA . CYS A 1 135 ? 19.630 8.125 -9.244 1.00 98.38 135 CYS A CA 1
ATOM 1033 C C . CYS A 1 135 ? 19.168 9.566 -9.514 1.00 98.38 135 CYS A C 1
ATOM 1035 O O . CYS A 1 135 ? 19.844 10.497 -9.075 1.00 98.38 135 CYS A O 1
ATOM 1037 N N . ASN A 1 136 ? 18.065 9.782 -10.238 1.00 97.88 136 ASN A N 1
ATOM 1038 C CA . ASN A 1 136 ? 17.590 11.126 -10.582 1.00 97.88 136 ASN A CA 1
ATOM 1039 C C . ASN A 1 136 ? 16.535 11.651 -9.598 1.00 97.88 136 ASN A C 1
ATOM 1041 O O . ASN A 1 136 ? 16.649 12.787 -9.139 1.00 97.88 136 ASN A O 1
ATOM 1045 N N . VAL A 1 137 ? 15.585 10.817 -9.175 1.00 98.50 137 VAL A N 1
ATOM 1046 C CA . VAL A 1 137 ? 14.627 11.154 -8.112 1.00 98.50 137 VAL A CA 1
ATOM 1047 C C . VAL A 1 137 ? 15.353 11.322 -6.772 1.00 98.50 137 VAL A C 1
ATOM 1049 O O . VAL A 1 137 ? 15.097 12.284 -6.054 1.00 98.50 137 VAL A O 1
ATOM 1052 N N . GLY A 1 138 ? 16.362 10.493 -6.477 1.00 98.56 138 GLY A N 1
ATOM 1053 C CA . GLY A 1 138 ? 17.219 10.644 -5.295 1.00 98.56 138 GLY A CA 1
ATOM 1054 C C . GLY A 1 138 ? 17.938 11.998 -5.198 1.00 98.56 138 GLY A C 1
ATOM 1055 O O . GLY A 1 138 ? 18.090 12.537 -4.101 1.00 98.56 138 GLY A O 1
ATOM 1056 N N . LYS A 1 139 ? 18.314 12.604 -6.337 1.00 97.31 139 LYS A N 1
ATOM 1057 C CA . LYS A 1 139 ? 18.850 13.980 -6.383 1.00 97.31 139 LYS A CA 1
ATOM 1058 C C . LYS A 1 139 ? 17.794 15.006 -5.983 1.00 97.31 139 LYS A C 1
ATOM 1060 O O . LYS A 1 139 ? 18.082 15.892 -5.182 1.00 97.31 139 LYS A O 1
ATOM 1065 N N . VAL A 1 140 ? 16.570 14.860 -6.496 1.00 97.56 140 VAL A N 1
ATOM 1066 C CA . VAL A 1 140 ? 15.437 15.742 -6.168 1.00 97.56 140 VAL A CA 1
ATOM 1067 C C . VAL A 1 140 ? 15.094 15.654 -4.678 1.00 97.56 140 VAL A C 1
ATOM 1069 O O . VAL A 1 140 ? 14.976 16.691 -4.029 1.00 97.56 140 VAL A O 1
ATOM 1072 N N . ILE A 1 141 ? 15.037 14.439 -4.119 1.00 98.31 141 ILE A N 1
ATOM 1073 C CA . ILE A 1 141 ? 14.805 14.197 -2.685 1.00 98.31 141 ILE A CA 1
ATOM 1074 C C . ILE A 1 141 ? 15.896 14.861 -1.830 1.00 98.31 141 ILE A C 1
ATOM 1076 O O . ILE A 1 141 ? 15.581 15.554 -0.864 1.00 98.31 141 ILE A O 1
ATOM 1080 N N . SER A 1 142 ? 17.175 14.698 -2.193 1.00 97.81 142 SER A N 1
ATOM 1081 C CA . SER A 1 142 ? 18.290 15.243 -1.401 1.00 97.81 142 SER A CA 1
ATOM 1082 C C . SER A 1 142 ? 18.375 16.771 -1.378 1.00 97.81 142 SER A C 1
ATOM 1084 O O . SER A 1 142 ? 18.999 17.322 -0.476 1.00 97.81 142 SER A O 1
ATOM 1086 N N . LYS A 1 143 ? 17.803 17.453 -2.384 1.00 95.50 143 LYS A N 1
ATOM 1087 C CA . LYS A 1 143 ? 17.942 18.901 -2.654 1.00 95.50 143 LYS A CA 1
ATOM 1088 C C . LYS A 1 143 ? 19.385 19.398 -2.885 1.00 95.50 143 LYS A C 1
ATOM 1090 O O . LYS A 1 143 ? 19.571 20.561 -3.237 1.00 95.50 143 LYS A O 1
ATOM 1095 N N . ASP A 1 144 ? 20.389 18.530 -2.768 1.00 94.69 144 ASP A N 1
ATOM 1096 C CA . ASP A 1 144 ? 21.785 18.781 -3.124 1.00 94.69 144 ASP A CA 1
ATOM 1097 C C . ASP A 1 144 ? 21.995 18.612 -4.640 1.00 94.69 144 ASP A C 1
ATOM 1099 O O . ASP A 1 144 ? 21.841 17.528 -5.205 1.00 94.69 144 ASP A O 1
ATOM 1103 N N . LYS A 1 145 ? 22.368 19.704 -5.316 1.00 89.06 145 LYS A N 1
ATOM 1104 C CA . LYS A 1 145 ? 22.628 19.721 -6.766 1.00 89.06 145 LYS A CA 1
ATOM 1105 C C . LYS A 1 145 ? 23.911 18.973 -7.157 1.00 89.06 145 LYS A C 1
ATOM 1107 O O . LYS A 1 145 ? 24.025 18.552 -8.306 1.00 89.06 145 LYS A O 1
ATOM 1112 N N . ASN A 1 146 ? 24.842 18.798 -6.218 1.00 94.31 146 ASN A N 1
ATOM 1113 C CA . ASN A 1 146 ? 26.179 18.243 -6.436 1.00 94.31 146 ASN A CA 1
ATOM 1114 C C . ASN A 1 146 ? 26.316 16.791 -5.940 1.00 94.31 146 ASN A C 1
ATOM 1116 O O . ASN A 1 146 ? 27.395 16.201 -6.032 1.00 94.31 146 ASN A O 1
ATOM 1120 N N . ILE A 1 147 ? 25.234 16.192 -5.433 1.00 97.12 147 ILE A N 1
ATOM 1121 C CA . ILE A 1 147 ? 25.232 14.822 -4.917 1.00 97.12 147 ILE A CA 1
ATOM 1122 C C . ILE A 1 147 ? 25.660 13.807 -5.994 1.00 97.12 147 ILE A C 1
ATOM 1124 O O . ILE A 1 147 ? 25.174 13.804 -7.133 1.00 97.12 147 ILE A O 1
ATOM 1128 N N . SER A 1 148 ? 26.566 12.895 -5.626 1.00 96.69 148 SER A N 1
ATOM 1129 C CA . SER A 1 148 ? 26.988 11.812 -6.519 1.00 96.69 148 SER A CA 1
ATOM 1130 C C . SER A 1 148 ? 25.833 10.847 -6.807 1.00 96.69 148 SER A C 1
ATOM 1132 O O . SER A 1 148 ? 24.920 10.676 -5.994 1.00 96.69 148 SER A O 1
ATOM 1134 N N . LYS A 1 149 ? 25.874 10.171 -7.963 1.00 95.12 149 LYS A N 1
ATOM 1135 C CA . LYS A 1 149 ? 24.822 9.224 -8.376 1.00 95.12 149 LYS A CA 1
ATOM 1136 C C . LYS A 1 149 ? 24.629 8.085 -7.365 1.00 95.12 149 LYS A C 1
ATOM 1138 O O . LYS A 1 149 ? 23.493 7.680 -7.133 1.00 95.12 149 LYS A O 1
ATOM 1143 N N . ASP A 1 150 ? 25.698 7.641 -6.704 1.00 96.00 150 ASP A N 1
ATOM 1144 C CA . ASP A 1 150 ? 25.651 6.606 -5.662 1.00 96.00 150 ASP A CA 1
ATOM 1145 C C . ASP A 1 150 ? 25.003 7.087 -4.360 1.00 96.00 150 ASP A C 1
ATOM 1147 O O . ASP A 1 150 ? 24.203 6.368 -3.752 1.00 96.00 150 ASP A O 1
ATOM 1151 N N . LYS A 1 151 ? 25.297 8.325 -3.940 1.00 97.94 151 LYS A N 1
ATOM 1152 C CA . LYS A 1 151 ? 24.624 8.946 -2.793 1.00 97.94 151 LYS A CA 1
ATOM 1153 C C . LYS A 1 151 ? 23.141 9.179 -3.100 1.00 97.94 151 LYS A C 1
ATOM 1155 O O . LYS A 1 151 ? 22.308 8.835 -2.270 1.00 97.94 151 LYS A O 1
ATOM 1160 N N . ALA A 1 152 ? 22.801 9.656 -4.299 1.00 98.38 152 ALA A N 1
ATOM 1161 C CA . ALA A 1 152 ? 21.414 9.828 -4.740 1.00 98.38 152 ALA A CA 1
ATOM 1162 C C . ALA A 1 152 ? 20.636 8.501 -4.789 1.00 98.38 152 ALA A C 1
ATOM 1164 O O . ALA A 1 152 ? 19.541 8.421 -4.241 1.00 98.38 152 ALA A O 1
ATOM 1165 N N . TYR A 1 153 ? 21.221 7.439 -5.354 1.00 98.56 153 TYR A N 1
ATOM 1166 C CA . TYR A 1 153 ? 20.643 6.089 -5.319 1.00 98.56 153 TYR A CA 1
ATOM 1167 C C . TYR A 1 153 ? 20.353 5.641 -3.876 1.00 98.56 153 TYR A C 1
ATOM 1169 O O . TYR A 1 153 ? 19.270 5.147 -3.571 1.00 98.56 153 TYR A O 1
ATOM 1177 N N . SER A 1 154 ? 21.301 5.876 -2.964 1.00 98.56 154 SER A N 1
ATOM 1178 C CA . SER A 1 154 ? 21.160 5.527 -1.546 1.00 98.56 154 SER A CA 1
ATOM 1179 C C . SER A 1 154 ? 20.084 6.361 -0.833 1.00 98.56 154 SER A C 1
ATOM 1181 O O . SER A 1 154 ? 19.397 5.848 0.047 1.00 98.56 154 SER A O 1
ATOM 1183 N N . VAL A 1 155 ? 19.912 7.634 -1.209 1.00 98.88 155 VAL A N 1
ATOM 1184 C CA . VAL A 1 155 ? 18.802 8.491 -0.751 1.00 98.88 155 VAL A CA 1
ATOM 1185 C C . VAL A 1 155 ? 17.463 7.935 -1.235 1.00 98.88 155 VAL A C 1
ATOM 1187 O O . VAL A 1 155 ? 16.543 7.815 -0.433 1.00 98.88 155 VAL A O 1
ATOM 1190 N N . PHE A 1 156 ? 17.363 7.519 -2.500 1.00 98.88 156 PHE A N 1
ATOM 1191 C CA . PHE A 1 156 ? 16.136 6.933 -3.040 1.00 98.88 156 PHE A CA 1
ATOM 1192 C C . PHE A 1 156 ? 15.746 5.630 -2.329 1.00 98.88 156 PHE A C 1
ATOM 1194 O O . PHE A 1 156 ? 14.609 5.493 -1.894 1.00 98.88 156 PHE A O 1
ATOM 1201 N N . VAL A 1 157 ? 16.687 4.700 -2.124 1.00 98.88 157 VAL A N 1
ATOM 1202 C CA . VAL A 1 157 ? 16.412 3.444 -1.396 1.00 98.88 157 VAL A CA 1
ATOM 1203 C C . VAL A 1 157 ? 16.019 3.709 0.067 1.00 98.88 157 VAL A C 1
ATOM 1205 O O . VAL A 1 157 ? 15.144 3.031 0.606 1.00 98.88 157 VAL A O 1
ATOM 1208 N N . LYS A 1 158 ? 16.588 4.733 0.719 1.00 98.88 158 LYS A N 1
ATOM 1209 C CA . LYS A 1 158 ? 16.114 5.181 2.041 1.00 98.88 158 LYS A CA 1
ATOM 1210 C C . LYS A 1 158 ? 14.677 5.703 1.984 1.00 98.88 158 LYS A C 1
ATOM 1212 O O . LYS A 1 158 ? 13.886 5.343 2.853 1.00 98.88 158 LYS A O 1
ATOM 1217 N N . GLU A 1 159 ? 14.328 6.479 0.960 1.00 98.88 159 GLU A N 1
ATOM 1218 C CA . GLU A 1 159 ? 12.969 6.997 0.780 1.00 98.88 159 GLU A CA 1
ATOM 1219 C C . GLU A 1 159 ? 11.955 5.877 0.496 1.00 98.88 159 GLU A C 1
ATOM 1221 O O . GLU A 1 159 ? 10.886 5.884 1.090 1.00 98.88 159 GLU A O 1
ATOM 1226 N N . MET A 1 160 ? 12.312 4.839 -0.274 1.00 98.94 160 MET A N 1
ATOM 1227 C CA . MET A 1 160 ? 11.472 3.637 -0.447 1.00 98.94 160 MET A CA 1
ATOM 1228 C C . MET A 1 160 ? 11.096 2.996 0.897 1.00 98.94 160 MET A C 1
ATOM 1230 O O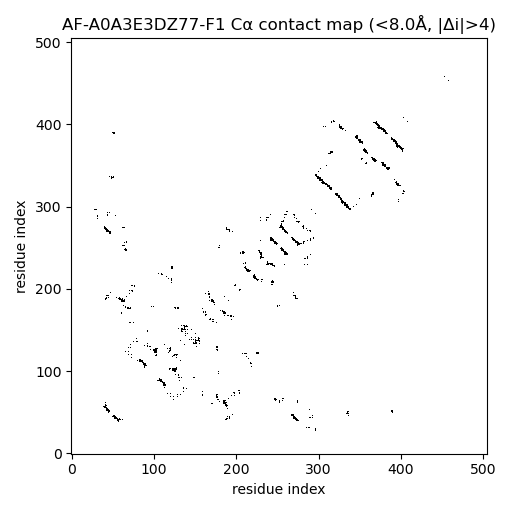 . MET A 1 160 ? 9.945 2.629 1.115 1.00 98.94 160 MET A O 1
ATOM 1234 N N . ASN A 1 161 ? 12.055 2.877 1.820 1.00 98.88 161 ASN A N 1
ATOM 1235 C CA . ASN A 1 161 ? 11.817 2.300 3.147 1.00 98.88 161 ASN A CA 1
ATOM 1236 C C . ASN A 1 161 ? 11.094 3.259 4.105 1.00 98.88 161 ASN A C 1
ATOM 1238 O O . ASN A 1 161 ? 10.366 2.809 4.989 1.00 98.88 161 ASN A O 1
ATOM 1242 N N . LYS A 1 162 ? 11.287 4.573 3.951 1.00 98.81 162 LYS A N 1
ATOM 1243 C CA . LYS A 1 162 ? 10.518 5.591 4.675 1.00 98.81 162 LYS A CA 1
ATOM 1244 C C . LYS A 1 162 ? 9.057 5.561 4.225 1.00 98.81 162 LYS A C 1
ATOM 1246 O O . LYS A 1 162 ? 8.183 5.389 5.070 1.00 98.81 162 LYS A O 1
ATOM 1251 N N . LYS A 1 163 ? 8.804 5.593 2.914 1.00 98.81 163 LYS A N 1
ATOM 1252 C CA . LYS A 1 163 ? 7.465 5.497 2.330 1.00 98.81 163 LYS A CA 1
ATOM 1253 C C . LYS A 1 163 ? 6.757 4.202 2.710 1.00 98.81 163 LYS A C 1
ATOM 1255 O O . LYS A 1 163 ? 5.610 4.255 3.129 1.00 98.81 163 LYS A O 1
ATOM 1260 N N . ALA A 1 164 ? 7.454 3.064 2.655 1.00 98.75 164 ALA A N 1
ATOM 1261 C CA . ALA A 1 164 ? 6.921 1.779 3.110 1.00 98.75 164 ALA A CA 1
ATOM 1262 C C . ALA A 1 164 ? 6.354 1.869 4.542 1.00 98.75 164 ALA A C 1
ATOM 1264 O O . ALA A 1 164 ? 5.240 1.419 4.794 1.00 98.75 164 ALA A O 1
ATOM 1265 N N . LYS A 1 165 ? 7.069 2.518 5.471 1.00 98.44 165 LYS A N 1
ATOM 1266 C CA . LYS A 1 165 ? 6.575 2.745 6.841 1.00 98.44 165 LYS A CA 1
ATOM 1267 C C . LYS A 1 165 ? 5.404 3.729 6.895 1.00 98.44 165 LYS A C 1
ATOM 1269 O O . LYS A 1 165 ? 4.463 3.474 7.637 1.00 98.44 165 LYS A O 1
ATOM 1274 N N . GLU A 1 166 ? 5.455 4.818 6.126 1.00 98.44 166 GLU A N 1
ATOM 1275 C CA . GLU A 1 166 ? 4.377 5.819 6.048 1.00 98.44 166 GLU A CA 1
ATOM 1276 C C . GLU A 1 166 ? 3.045 5.211 5.586 1.00 98.44 166 GLU A C 1
ATOM 1278 O O . GLU A 1 166 ? 2.008 5.551 6.145 1.00 98.44 166 GLU A O 1
ATOM 1283 N N . ILE A 1 167 ? 3.074 4.283 4.621 1.00 97.81 167 ILE A N 1
ATOM 1284 C CA . ILE A 1 167 ? 1.875 3.626 4.067 1.00 97.81 167 ILE A CA 1
ATOM 1285 C C . ILE A 1 167 ? 1.544 2.277 4.738 1.00 97.81 167 ILE A C 1
ATOM 1287 O O . ILE A 1 167 ? 0.730 1.511 4.234 1.00 97.81 167 ILE A O 1
ATOM 1291 N N . GLY A 1 168 ? 2.164 1.964 5.883 1.00 97.50 168 GLY A N 1
ATOM 1292 C CA . GLY A 1 168 ? 1.803 0.802 6.708 1.00 97.50 168 GLY A CA 1
ATOM 1293 C C . GLY A 1 168 ? 2.433 -0.547 6.324 1.00 97.50 168 GLY A C 1
ATOM 1294 O O . GLY A 1 168 ? 2.105 -1.558 6.946 1.00 97.50 168 GLY A O 1
ATOM 1295 N N . MET A 1 169 ? 3.383 -0.591 5.382 1.00 98.44 169 MET A N 1
ATOM 1296 C CA . MET A 1 169 ? 4.141 -1.796 4.990 1.00 98.44 169 MET A CA 1
ATOM 1297 C C . MET A 1 169 ? 5.185 -2.201 6.053 1.00 98.44 169 MET A C 1
ATOM 1299 O O . MET A 1 169 ? 6.400 -2.200 5.830 1.00 98.44 169 MET A O 1
ATOM 1303 N N . THR A 1 170 ? 4.720 -2.515 7.261 1.00 96.75 170 THR A N 1
ATOM 1304 C CA . THR A 1 170 ? 5.565 -2.732 8.451 1.00 96.75 170 THR A CA 1
ATOM 1305 C C . THR A 1 170 ? 6.485 -3.954 8.369 1.00 96.75 170 THR A C 1
ATOM 1307 O O . THR A 1 170 ? 7.398 -4.084 9.188 1.00 96.75 170 THR A O 1
ATOM 1310 N N . LYS A 1 171 ? 6.287 -4.851 7.394 1.00 98.31 171 LYS A N 1
ATOM 1311 C CA . LYS A 1 171 ? 7.061 -6.091 7.221 1.00 98.31 171 LYS A CA 1
ATOM 1312 C C . LYS A 1 171 ? 7.899 -6.090 5.941 1.00 98.31 171 LYS A C 1
ATOM 1314 O O . LYS A 1 171 ? 8.402 -7.145 5.555 1.00 98.31 171 LYS A O 1
ATOM 1319 N N . THR A 1 172 ? 8.114 -4.918 5.346 1.00 98.81 172 THR A N 1
ATOM 1320 C CA . THR A 1 172 ? 8.873 -4.718 4.106 1.00 98.81 172 THR A CA 1
ATOM 1321 C C . THR A 1 172 ? 10.237 -4.069 4.345 1.00 98.81 172 THR A C 1
ATOM 1323 O O . THR A 1 172 ? 10.387 -3.194 5.196 1.00 98.81 172 THR A O 1
ATOM 1326 N N . HIS A 1 173 ? 11.235 -4.481 3.560 1.00 98.88 173 HIS A N 1
ATOM 1327 C CA . HIS A 1 173 ? 12.516 -3.796 3.421 1.00 98.88 173 HIS A CA 1
ATOM 1328 C C . HIS A 1 173 ? 12.986 -3.812 1.957 1.00 98.88 173 HIS A C 1
ATOM 1330 O O . HIS A 1 173 ? 13.186 -4.865 1.342 1.00 98.88 173 HIS A O 1
ATOM 1336 N N . PHE A 1 174 ? 13.197 -2.629 1.388 1.00 98.88 174 PHE A N 1
ATOM 1337 C CA . PHE A 1 174 ? 13.687 -2.456 0.026 1.00 98.88 174 PHE A CA 1
ATOM 1338 C C . PHE A 1 174 ? 15.207 -2.240 0.023 1.00 98.88 174 PHE A C 1
ATOM 1340 O O . PHE A 1 174 ? 15.671 -1.237 0.553 1.00 98.88 174 PHE A O 1
ATOM 1347 N N . ASN A 1 175 ? 15.994 -3.140 -0.586 1.00 98.38 175 ASN A N 1
ATOM 1348 C CA . ASN A 1 175 ? 17.452 -2.958 -0.716 1.00 98.38 175 ASN A CA 1
ATOM 1349 C C . ASN A 1 175 ? 17.869 -2.371 -2.082 1.00 98.38 175 ASN A C 1
ATOM 1351 O O . ASN A 1 175 ? 18.983 -1.881 -2.252 1.00 98.38 175 ASN A O 1
ATOM 1355 N N . ASN A 1 176 ? 16.976 -2.418 -3.074 1.00 98.75 176 ASN A N 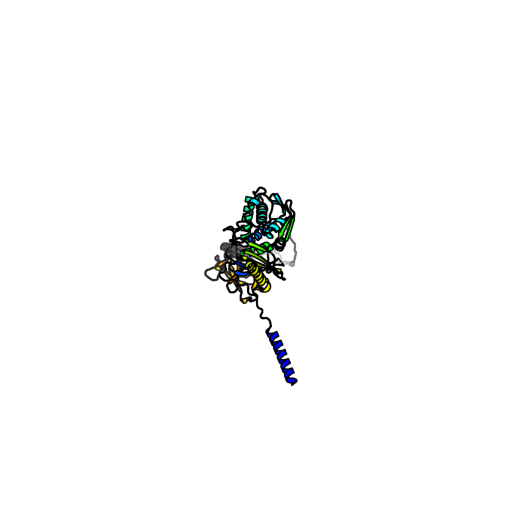1
ATOM 1356 C CA . ASN A 1 176 ? 17.187 -1.901 -4.425 1.00 98.75 176 ASN A CA 1
ATOM 1357 C C . ASN A 1 176 ? 15.841 -1.474 -5.061 1.00 98.75 176 ASN A C 1
ATOM 1359 O O . ASN A 1 176 ? 14.795 -1.934 -4.598 1.00 98.75 176 ASN A O 1
ATOM 1363 N N . PRO A 1 177 ? 15.835 -0.612 -6.102 1.00 98.69 177 PRO A N 1
ATOM 1364 C CA . PRO A 1 177 ? 14.613 -0.085 -6.720 1.00 98.69 177 PRO A CA 1
ATOM 1365 C C . PRO A 1 177 ? 13.994 -1.013 -7.777 1.00 98.69 177 PRO A C 1
ATOM 1367 O O . PRO A 1 177 ? 12.918 -0.724 -8.302 1.00 98.69 177 PRO A O 1
ATOM 1370 N N . HIS A 1 178 ? 14.678 -2.095 -8.154 1.00 98.62 178 HIS A N 1
ATOM 1371 C CA . HIS A 1 178 ? 14.319 -2.908 -9.318 1.00 98.62 178 HIS A CA 1
ATOM 1372 C C . HIS A 1 178 ? 13.732 -4.281 -8.993 1.00 98.62 178 HIS A C 1
ATOM 1374 O O . HIS A 1 178 ? 13.094 -4.868 -9.870 1.00 98.62 178 HIS A O 1
ATOM 1380 N N . GLY A 1 179 ? 13.924 -4.809 -7.783 1.00 97.69 179 GLY A N 1
ATOM 1381 C CA . GLY A 1 179 ? 13.474 -6.158 -7.454 1.00 97.69 179 GLY A CA 1
ATOM 1382 C C . GLY A 1 179 ? 14.471 -7.268 -7.775 1.00 97.69 179 GLY A C 1
ATOM 1383 O O . GLY A 1 179 ? 14.045 -8.400 -7.988 1.00 97.69 179 GLY A O 1
ATOM 1384 N N . PHE A 1 180 ? 15.772 -6.973 -7.877 1.00 97.19 180 PHE A N 1
ATOM 1385 C CA . PHE A 1 180 ? 16.768 -8.046 -8.033 1.00 97.19 180 PHE A CA 1
ATOM 1386 C C . PHE A 1 180 ? 16.996 -8.728 -6.680 1.00 97.19 180 PHE A C 1
ATOM 1388 O O . PHE A 1 180 ? 16.829 -8.082 -5.639 1.00 97.19 180 PHE A O 1
ATOM 1395 N N . HIS A 1 181 ? 17.335 -10.019 -6.692 1.00 97.25 181 HIS A N 1
ATOM 1396 C CA . HIS A 1 181 ? 17.410 -10.809 -5.468 1.00 97.25 181 HIS A CA 1
ATOM 1397 C C . HIS A 1 181 ? 18.469 -10.275 -4.494 1.00 97.25 181 HIS A C 1
ATOM 1399 O O . HIS A 1 181 ? 19.602 -9.985 -4.870 1.00 97.25 181 HIS A O 1
ATOM 1405 N N . ASP A 1 182 ? 18.071 -10.186 -3.228 1.00 97.50 182 ASP A N 1
ATOM 1406 C CA . ASP A 1 182 ? 18.918 -9.928 -2.072 1.00 97.50 182 ASP A CA 1
ATOM 1407 C C . ASP A 1 182 ? 18.184 -10.489 -0.841 1.00 97.50 182 ASP A C 1
ATOM 1409 O O . ASP A 1 182 ? 16.964 -10.342 -0.721 1.00 97.50 182 ASP A O 1
ATOM 1413 N N . LYS A 1 183 ? 18.899 -11.129 0.090 1.00 97.31 183 LYS A N 1
ATOM 1414 C CA . LYS A 1 183 ? 18.288 -11.749 1.281 1.00 97.31 183 LYS A CA 1
ATOM 1415 C C . LYS A 1 183 ? 17.588 -10.735 2.194 1.00 97.31 183 LYS A C 1
ATOM 1417 O O . LYS A 1 183 ? 16.614 -11.089 2.854 1.00 97.31 183 LYS A O 1
ATOM 1422 N N . ASN A 1 184 ? 18.045 -9.484 2.197 1.00 98.00 184 ASN A N 1
ATOM 1423 C CA . ASN A 1 184 ? 17.442 -8.372 2.928 1.00 98.00 184 ASN A CA 1
ATOM 1424 C C . ASN A 1 184 ? 16.342 -7.655 2.128 1.00 98.00 184 ASN A C 1
ATOM 1426 O O . ASN A 1 184 ? 15.766 -6.698 2.636 1.00 98.00 184 ASN A O 1
ATOM 1430 N N . HIS A 1 185 ? 16.036 -8.065 0.894 1.00 98.56 185 HIS A N 1
ATOM 1431 C CA . HIS A 1 185 ? 15.019 -7.429 0.057 1.00 98.56 185 HIS A CA 1
ATOM 1432 C C . HIS A 1 185 ? 13.702 -8.209 0.077 1.00 98.56 185 HIS A C 1
ATOM 1434 O O . HIS A 1 185 ? 13.471 -9.079 -0.758 1.00 98.56 185 HIS A O 1
ATOM 1440 N N . TYR A 1 186 ? 12.830 -7.904 1.035 1.00 98.81 186 TYR A N 1
ATOM 1441 C CA . TYR A 1 186 ? 11.605 -8.665 1.283 1.00 98.81 186 TYR A CA 1
ATOM 1442 C C . TYR A 1 186 ? 10.382 -7.763 1.466 1.00 98.81 186 TYR A C 1
ATOM 1444 O O . TYR A 1 186 ? 10.497 -6.597 1.834 1.00 98.81 186 TYR A O 1
ATOM 1452 N N . SER A 1 187 ? 9.201 -8.331 1.247 1.00 98.81 187 SER A N 1
ATOM 1453 C CA . SER A 1 187 ? 7.895 -7.733 1.538 1.00 98.81 187 SER A CA 1
ATOM 1454 C C . SER A 1 187 ? 6.921 -8.835 1.983 1.00 98.81 187 SER A C 1
ATOM 1456 O O . SER A 1 187 ? 7.350 -9.952 2.280 1.00 98.81 187 SER A O 1
ATOM 1458 N N . THR A 1 188 ? 5.624 -8.549 2.048 1.00 98.88 188 THR A N 1
ATOM 1459 C CA . THR A 1 188 ? 4.558 -9.531 2.304 1.00 98.88 188 THR A CA 1
ATOM 1460 C C . THR A 1 188 ? 3.432 -9.346 1.282 1.00 98.88 188 THR A C 1
ATOM 1462 O O . THR A 1 188 ? 3.323 -8.263 0.704 1.00 98.88 188 THR A O 1
ATOM 1465 N N . PRO A 1 189 ? 2.580 -10.357 1.031 1.00 98.75 189 PRO A N 1
ATOM 1466 C CA . PRO A 1 189 ? 1.421 -10.177 0.157 1.00 98.75 189 PRO A CA 1
ATOM 1467 C C . PRO A 1 189 ? 0.492 -9.023 0.587 1.00 98.75 189 PRO A C 1
ATOM 1469 O O . PRO A 1 189 ? 0.046 -8.264 -0.267 1.00 98.75 189 PRO A O 1
ATOM 1472 N N . HIS A 1 190 ? 0.274 -8.848 1.896 1.00 98.62 190 HIS A N 1
ATOM 1473 C CA . HIS A 1 190 ? -0.444 -7.713 2.492 1.00 98.62 190 HIS A CA 1
ATOM 1474 C C . HIS A 1 190 ? 0.217 -6.372 2.142 1.00 98.62 190 HIS A C 1
ATOM 1476 O O . HIS A 1 190 ? -0.416 -5.486 1.574 1.00 98.62 190 HIS A O 1
ATOM 1482 N N . ASP A 1 191 ? 1.513 -6.233 2.438 1.00 98.88 191 ASP A N 1
ATOM 1483 C CA . ASP A 1 191 ? 2.249 -4.983 2.227 1.00 98.88 191 ASP A CA 1
ATOM 1484 C C . ASP A 1 191 ? 2.261 -4.593 0.739 1.00 98.88 191 ASP A C 1
ATOM 1486 O O . ASP A 1 191 ? 2.093 -3.425 0.398 1.00 98.88 191 ASP A O 1
ATOM 1490 N N . MET A 1 192 ? 2.408 -5.573 -0.157 1.00 98.88 192 MET A N 1
ATOM 1491 C CA . MET A 1 192 ? 2.355 -5.351 -1.602 1.00 98.88 192 MET A CA 1
ATOM 1492 C C . MET A 1 192 ? 0.972 -4.898 -2.097 1.00 98.88 192 MET A C 1
ATOM 1494 O O . MET A 1 192 ? 0.913 -4.173 -3.088 1.00 98.88 192 MET A O 1
ATOM 1498 N N . ALA A 1 193 ? -0.119 -5.276 -1.423 1.00 98.69 193 ALA A N 1
ATOM 1499 C CA . ALA A 1 193 ? -1.462 -4.793 -1.745 1.00 98.69 193 ALA A CA 1
ATOM 1500 C C . ALA A 1 193 ? -1.668 -3.337 -1.290 1.00 98.69 193 ALA A C 1
ATOM 1502 O O . ALA A 1 193 ? -2.199 -2.533 -2.052 1.00 98.69 193 ALA A O 1
ATOM 1503 N N . LEU A 1 194 ? -1.165 -2.969 -0.102 1.00 98.69 194 LEU A N 1
ATOM 1504 C CA . LEU A 1 194 ? -1.140 -1.569 0.354 1.00 98.69 194 LEU A CA 1
ATOM 1505 C C . LEU A 1 194 ? -0.316 -0.676 -0.585 1.00 98.69 194 LEU A C 1
ATOM 1507 O O . LEU A 1 194 ? -0.693 0.458 -0.870 1.00 98.69 194 LEU A O 1
ATOM 1511 N N . LEU A 1 195 ? 0.803 -1.198 -1.093 1.00 98.88 195 LEU A N 1
ATOM 1512 C CA . LEU A 1 195 ? 1.639 -0.500 -2.064 1.00 98.88 195 LEU A CA 1
ATOM 1513 C C . LEU A 1 195 ? 0.939 -0.306 -3.417 1.00 98.88 195 LEU A C 1
ATOM 1515 O O . LEU A 1 195 ? 1.095 0.749 -4.025 1.00 98.88 195 LEU A O 1
ATOM 1519 N N . ALA A 1 196 ? 0.169 -1.294 -3.874 1.00 98.50 196 ALA A N 1
ATOM 1520 C CA . ALA A 1 196 ? -0.641 -1.169 -5.083 1.00 98.50 196 ALA A CA 1
ATOM 1521 C C . ALA A 1 196 ? -1.703 -0.070 -4.919 1.00 98.50 196 ALA A C 1
ATOM 1523 O O . ALA A 1 196 ? -1.766 0.837 -5.742 1.00 98.50 196 ALA A O 1
ATOM 1524 N N . ALA A 1 197 ? -2.440 -0.088 -3.801 1.00 98.06 197 ALA A N 1
ATOM 1525 C CA . ALA A 1 197 ? -3.423 0.940 -3.466 1.00 98.06 197 ALA A CA 1
ATOM 1526 C C . ALA A 1 197 ? -2.818 2.353 -3.415 1.00 98.06 197 ALA A C 1
ATOM 1528 O O . ALA A 1 197 ? -3.375 3.284 -3.984 1.00 98.06 197 ALA A O 1
ATOM 1529 N N . TYR A 1 198 ? -1.636 2.507 -2.809 1.00 98.44 198 TYR A N 1
ATOM 1530 C CA . TYR A 1 198 ? -0.925 3.788 -2.781 1.00 98.44 198 TYR A CA 1
ATOM 1531 C C . TYR A 1 198 ? -0.452 4.264 -4.166 1.00 98.44 198 TYR A C 1
ATOM 1533 O O . TYR A 1 198 ? -0.412 5.464 -4.432 1.00 98.44 198 TYR A O 1
ATOM 1541 N N . ALA A 1 199 ? -0.048 3.348 -5.048 1.00 98.38 199 ALA A N 1
ATOM 1542 C CA . ALA A 1 199 ? 0.390 3.706 -6.394 1.00 98.38 199 ALA A CA 1
ATOM 1543 C C . ALA A 1 199 ? -0.789 4.091 -7.307 1.00 98.38 199 ALA A C 1
ATOM 1545 O O . ALA A 1 199 ? -0.634 4.958 -8.169 1.00 98.38 199 ALA A O 1
ATOM 1546 N N . ASP A 1 200 ? -1.960 3.494 -7.082 1.00 96.44 200 ASP A N 1
ATOM 1547 C CA . ASP A 1 200 ? -3.179 3.704 -7.868 1.00 96.44 200 ASP A CA 1
ATOM 1548 C C . ASP A 1 200 ? -3.809 5.104 -7.681 1.00 96.44 200 ASP A C 1
ATOM 1550 O O . ASP A 1 200 ? -4.474 5.616 -8.584 1.00 96.44 200 ASP A O 1
ATOM 1554 N N . ASP A 1 201 ? -3.509 5.791 -6.568 1.00 95.94 201 ASP A N 1
ATOM 1555 C CA . ASP A 1 201 ? -3.860 7.208 -6.344 1.00 95.94 201 ASP A CA 1
ATOM 1556 C C . ASP A 1 201 ? -3.230 8.157 -7.393 1.00 95.94 201 ASP A C 1
ATOM 1558 O O . ASP A 1 201 ? -3.691 9.285 -7.610 1.00 95.94 201 ASP A O 1
ATOM 1562 N N . PHE A 1 202 ? -2.161 7.731 -8.077 1.00 97.75 202 PHE A N 1
ATOM 1563 C CA . PHE A 1 202 ? -1.496 8.527 -9.104 1.00 97.75 202 PHE A CA 1
ATOM 1564 C C . PHE A 1 202 ? -2.057 8.197 -10.494 1.00 97.75 202 PHE A C 1
ATOM 1566 O O . PHE A 1 202 ? -1.527 7.343 -11.185 1.00 97.75 202 PHE A O 1
ATOM 1573 N N . SER A 1 203 ? -3.033 8.950 -11.006 1.00 96.44 203 SER A N 1
ATOM 1574 C CA . SER A 1 203 ? -3.668 8.683 -12.323 1.00 96.44 203 SER A CA 1
ATOM 1575 C C . SER A 1 203 ? -2.728 8.449 -13.532 1.00 96.44 203 SER A C 1
ATOM 1577 O O . SER A 1 203 ? -3.117 7.813 -14.516 1.00 96.44 203 SER A O 1
ATOM 1579 N N . TYR A 1 204 ? -1.482 8.943 -13.498 1.00 98.25 204 TYR A N 1
ATOM 1580 C CA . TYR A 1 204 ? -0.473 8.639 -14.524 1.00 98.25 204 TYR A CA 1
ATOM 1581 C C . TYR A 1 204 ? 0.150 7.240 -14.381 1.00 98.25 204 TYR A C 1
ATOM 1583 O O . TYR A 1 204 ? 0.537 6.647 -15.385 1.00 98.25 204 TYR A O 1
ATOM 1591 N N . TYR A 1 205 ? 0.229 6.708 -13.161 1.00 98.38 205 TYR A N 1
ATOM 1592 C CA . TYR A 1 205 ? 0.590 5.322 -12.874 1.00 98.38 205 TYR A CA 1
ATOM 1593 C C . TYR A 1 205 ? -0.351 4.364 -13.601 1.00 98.38 205 TYR A C 1
ATOM 1595 O O . TYR A 1 205 ? 0.100 3.553 -14.406 1.00 98.38 205 TYR A O 1
ATOM 1603 N N . ASN A 1 206 ? -1.655 4.561 -13.410 1.00 96.88 206 ASN A N 1
ATOM 1604 C CA . ASN A 1 206 ? -2.725 3.698 -13.912 1.00 96.88 206 ASN A CA 1
ATOM 1605 C C . ASN A 1 206 ? -2.656 3.640 -15.447 1.00 96.88 206 ASN A C 1
ATOM 1607 O O . ASN A 1 206 ? -2.622 2.567 -16.041 1.00 96.88 206 ASN A O 1
ATOM 1611 N N . ARG A 1 207 ? -2.450 4.798 -16.096 1.00 97.44 207 ARG A N 1
ATOM 1612 C CA . ARG A 1 207 ? -2.181 4.900 -17.544 1.00 97.44 207 ARG A CA 1
ATOM 1613 C C . ARG A 1 207 ? -0.969 4.074 -18.002 1.00 97.44 207 ARG A C 1
ATOM 1615 O O . ARG A 1 207 ? -1.007 3.493 -19.085 1.00 97.44 207 ARG A O 1
ATOM 1622 N N . VAL A 1 208 ? 0.116 4.060 -17.226 1.00 98.38 208 VAL A N 1
ATOM 1623 C CA . VAL A 1 208 ? 1.340 3.314 -17.556 1.00 98.38 208 VAL A CA 1
ATOM 1624 C C . VAL A 1 208 ? 1.138 1.808 -17.373 1.00 98.38 208 VAL A C 1
ATOM 1626 O O . VAL A 1 208 ? 1.570 1.051 -18.239 1.00 98.38 208 VAL A O 1
ATOM 1629 N N . VAL A 1 209 ? 0.486 1.361 -16.293 1.00 97.25 209 VAL A N 1
ATOM 1630 C CA . VAL A 1 209 ? 0.312 -0.078 -16.004 1.00 97.25 209 VAL A CA 1
ATOM 1631 C C . VAL A 1 209 ? -0.810 -0.743 -16.804 1.00 97.25 209 VAL A C 1
ATOM 1633 O O . VAL A 1 209 ? -0.692 -1.925 -17.117 1.00 97.25 209 VAL A O 1
ATOM 1636 N N . ASP A 1 210 ? -1.837 0.007 -17.215 1.00 96.38 210 ASP A N 1
ATOM 1637 C CA . ASP A 1 210 ? -2.884 -0.466 -18.136 1.00 96.38 210 ASP A CA 1
ATOM 1638 C C . ASP A 1 210 ? -2.416 -0.524 -19.602 1.00 96.38 210 ASP A C 1
ATOM 1640 O O . ASP A 1 210 ? -3.091 -1.096 -20.464 1.00 96.38 210 ASP A O 1
ATOM 1644 N N . SER A 1 211 ? -1.259 0.063 -19.920 1.00 97.06 211 SER A N 1
ATOM 1645 C CA . SER A 1 211 ? -0.705 0.022 -21.272 1.00 97.06 211 SER A CA 1
ATOM 1646 C C . SER A 1 211 ? -0.100 -1.348 -21.582 1.00 97.06 211 SER A C 1
ATOM 1648 O O . SER A 1 211 ? 0.699 -1.891 -20.826 1.00 97.06 211 SER A O 1
ATOM 1650 N N . THR A 1 212 ? -0.422 -1.901 -22.750 1.00 95.94 212 THR A N 1
ATOM 1651 C CA . THR A 1 212 ? 0.163 -3.166 -23.232 1.00 95.94 212 THR A CA 1
ATOM 1652 C C . THR A 1 212 ? 1.381 -2.956 -24.135 1.00 95.94 212 THR A C 1
ATOM 1654 O O . THR A 1 212 ? 2.167 -3.887 -24.314 1.00 95.94 212 THR A O 1
ATOM 1657 N N . TYR A 1 213 ? 1.560 -1.745 -24.670 1.00 97.44 213 TYR A N 1
ATOM 1658 C CA . TYR A 1 213 ? 2.640 -1.353 -25.576 1.00 97.44 213 TYR A CA 1
ATOM 1659 C C . TYR A 1 213 ? 3.004 0.129 -25.397 1.00 97.44 213 TYR A C 1
ATOM 1661 O O . TYR A 1 213 ? 2.125 0.954 -25.143 1.00 97.44 213 TYR A O 1
ATOM 1669 N N . TYR A 1 214 ? 4.279 0.477 -25.577 1.00 98.44 214 TYR A N 1
ATOM 1670 C CA . TYR A 1 214 ? 4.757 1.858 -25.682 1.00 98.44 214 TYR A CA 1
ATOM 1671 C C . TYR A 1 214 ? 5.926 1.955 -26.667 1.00 98.44 214 TYR A C 1
ATOM 1673 O O . TYR A 1 214 ? 6.840 1.129 -26.641 1.00 98.44 214 TYR A O 1
ATOM 1681 N N . GLU A 1 215 ? 5.918 2.999 -27.496 1.00 98.56 215 GLU A N 1
ATOM 1682 C CA . GLU A 1 215 ? 6.995 3.324 -28.433 1.00 98.56 215 GLU A CA 1
ATOM 1683 C C . GLU A 1 215 ? 7.486 4.757 -28.207 1.00 98.56 215 GLU A C 1
ATOM 1685 O O . GLU A 1 215 ? 6.691 5.672 -27.980 1.00 98.56 215 GLU A O 1
ATOM 1690 N N . THR A 1 216 ? 8.805 4.953 -28.247 1.00 98.25 216 THR A N 1
ATOM 1691 C CA . THR A 1 216 ? 9.437 6.271 -28.099 1.00 98.25 216 THR A CA 1
ATOM 1692 C C . THR A 1 216 ? 10.794 6.310 -28.796 1.00 98.25 216 THR A C 1
ATOM 1694 O O . THR A 1 216 ? 11.535 5.326 -28.787 1.00 98.25 216 THR A O 1
ATOM 1697 N N . THR A 1 217 ? 11.142 7.450 -29.389 1.00 98.38 217 THR A N 1
ATOM 1698 C CA . THR A 1 217 ? 12.413 7.649 -30.100 1.00 98.38 217 THR A CA 1
ATOM 1699 C C . THR A 1 217 ? 13.312 8.606 -29.325 1.00 98.38 217 THR A C 1
ATOM 1701 O O . THR A 1 217 ? 12.890 9.677 -28.884 1.00 98.38 217 THR A O 1
ATOM 1704 N N . THR A 1 218 ? 14.568 8.207 -29.153 1.00 98.00 218 THR A N 1
ATOM 1705 C CA . THR A 1 218 ? 15.600 8.925 -28.399 1.00 98.00 218 THR A CA 1
ATOM 1706 C C . THR A 1 218 ? 16.715 9.397 -29.335 1.00 98.00 218 THR A C 1
ATOM 1708 O O . THR A 1 218 ? 16.697 9.157 -30.539 1.00 98.00 218 THR A O 1
ATOM 1711 N N . ASN A 1 219 ? 17.754 10.025 -28.780 1.00 98.19 219 ASN A N 1
ATOM 1712 C CA . ASN A 1 219 ? 18.998 10.320 -29.500 1.00 98.19 219 ASN A CA 1
ATOM 1713 C C . ASN A 1 219 ? 19.883 9.076 -29.760 1.00 98.19 219 ASN A C 1
ATOM 1715 O O . ASN A 1 219 ? 21.049 9.239 -30.127 1.00 98.19 219 ASN A O 1
ATOM 1719 N N . LYS A 1 220 ? 19.389 7.858 -29.492 1.00 98.12 220 LYS A N 1
ATOM 1720 C CA . LYS A 1 220 ? 20.124 6.592 -29.650 1.00 98.12 220 LYS A CA 1
ATOM 1721 C C . LYS A 1 220 ? 19.363 5.546 -30.454 1.00 98.12 220 LYS A C 1
ATOM 1723 O O . LYS A 1 220 ? 19.977 4.886 -31.284 1.00 98.12 220 LYS A O 1
ATOM 1728 N N . THR A 1 221 ? 18.065 5.374 -30.210 1.00 98.25 221 THR A N 1
ATOM 1729 C CA . THR A 1 221 ? 17.251 4.349 -30.878 1.00 98.25 221 THR A CA 1
ATOM 1730 C C . THR A 1 221 ? 15.758 4.691 -30.834 1.00 98.25 221 THR A C 1
ATOM 1732 O O . THR A 1 221 ? 15.348 5.670 -30.212 1.00 98.25 221 THR A O 1
ATOM 1735 N N . THR A 1 222 ? 14.930 3.856 -31.462 1.00 98.44 222 THR A N 1
ATOM 1736 C CA . THR A 1 222 ? 13.499 3.765 -31.147 1.00 98.44 222 THR A CA 1
ATOM 1737 C C . THR A 1 222 ? 13.262 2.559 -30.246 1.00 98.44 222 THR A C 1
ATOM 1739 O O . THR A 1 222 ? 13.503 1.421 -30.646 1.00 98.44 222 THR A O 1
ATOM 1742 N N . HIS A 1 223 ? 12.793 2.815 -29.028 1.00 98.50 223 HIS A N 1
ATOM 1743 C CA . HIS A 1 223 ? 12.381 1.788 -28.078 1.00 98.50 223 HIS A CA 1
ATOM 1744 C C . HIS A 1 223 ? 10.959 1.337 -28.369 1.00 98.50 223 HIS A C 1
ATOM 1746 O O . HIS A 1 223 ? 10.083 2.165 -28.609 1.00 98.50 223 HIS A O 1
ATOM 1752 N N . ARG A 1 224 ? 10.736 0.024 -28.294 1.00 98.44 224 ARG A N 1
ATOM 1753 C CA . ARG A 1 224 ? 9.428 -0.625 -28.414 1.00 98.44 224 ARG A CA 1
ATOM 1754 C C . ARG A 1 224 ? 9.287 -1.598 -27.259 1.00 98.44 224 ARG A C 1
ATOM 1756 O O . ARG A 1 224 ? 9.969 -2.622 -27.233 1.00 98.44 224 ARG A O 1
ATOM 1763 N N . TRP A 1 225 ? 8.458 -1.257 -26.282 1.00 98.44 225 TRP A N 1
ATOM 1764 C CA . TRP A 1 225 ? 8.284 -2.056 -25.074 1.00 98.44 225 TRP A CA 1
ATOM 1765 C C . TRP A 1 225 ? 6.864 -2.599 -24.986 1.00 98.44 225 TRP A C 1
ATOM 1767 O O . TRP A 1 225 ? 5.901 -1.855 -25.155 1.00 98.44 225 TRP A O 1
ATOM 1777 N N . SER A 1 226 ? 6.746 -3.882 -24.654 1.00 96.44 226 SER A N 1
ATOM 1778 C CA . SER A 1 226 ? 5.469 -4.572 -24.457 1.00 96.44 226 SER A CA 1
ATOM 1779 C C . SER A 1 226 ? 5.325 -5.019 -23.005 1.00 96.44 226 SER A C 1
ATOM 1781 O O . SER A 1 226 ? 6.307 -5.392 -22.365 1.00 96.44 226 SER A O 1
ATOM 1783 N N . GLY A 1 227 ? 4.102 -4.979 -22.479 1.00 92.44 227 GLY A N 1
ATOM 1784 C CA . GLY A 1 227 ? 3.786 -5.452 -21.133 1.00 92.44 227 GLY A CA 1
ATOM 1785 C C . GLY A 1 227 ? 3.635 -6.975 -21.070 1.00 92.44 227 GLY A C 1
ATOM 1786 O O . GLY A 1 227 ? 3.052 -7.592 -21.957 1.00 92.44 227 GLY A O 1
ATOM 1787 N N . HIS A 1 228 ? 4.114 -7.590 -19.986 1.00 86.94 228 HIS A N 1
ATOM 1788 C CA . HIS A 1 228 ? 4.011 -9.043 -19.752 1.00 86.94 228 HIS A CA 1
ATOM 1789 C C . HIS A 1 228 ? 2.844 -9.450 -18.831 1.00 86.94 228 HIS A C 1
ATOM 1791 O O . HIS A 1 228 ? 2.793 -10.589 -18.362 1.00 86.94 228 HIS A O 1
ATOM 1797 N N . ASN A 1 229 ? 1.934 -8.528 -18.503 1.00 95.31 229 ASN A N 1
ATOM 1798 C CA . ASN A 1 229 ? 0.851 -8.808 -17.568 1.00 95.31 229 ASN A CA 1
ATOM 1799 C C . ASN A 1 229 ? -0.323 -9.512 -18.266 1.00 95.31 229 ASN A C 1
ATOM 1801 O O . ASN A 1 229 ? -1.114 -8.909 -18.989 1.00 95.31 229 ASN A O 1
ATOM 1805 N N . ALA A 1 230 ? -0.435 -10.818 -18.037 1.00 96.62 230 ALA A N 1
ATOM 1806 C CA . ALA A 1 230 ? -1.382 -11.675 -18.732 1.00 96.62 230 ALA A CA 1
ATOM 1807 C C . ALA A 1 230 ? -2.850 -11.505 -18.286 1.00 96.62 230 ALA A C 1
ATOM 1809 O O . ALA A 1 230 ? -3.712 -12.148 -18.884 1.00 96.62 230 ALA A O 1
ATOM 1810 N N . LEU A 1 231 ? -3.141 -10.661 -17.285 1.00 97.81 231 LEU A N 1
ATOM 1811 C CA . LEU A 1 231 ? -4.510 -10.321 -16.867 1.00 97.81 231 LEU A CA 1
ATOM 1812 C C . LEU A 1 231 ? -5.178 -9.313 -17.819 1.00 97.81 231 LEU A C 1
ATOM 1814 O O . LEU A 1 231 ? -6.379 -9.407 -18.053 1.00 97.81 231 LEU A O 1
ATOM 1818 N N . ILE A 1 232 ? -4.402 -8.394 -18.411 1.00 96.88 232 ILE A N 1
ATOM 1819 C CA . ILE A 1 232 ? -4.910 -7.302 -19.269 1.00 96.88 232 ILE A CA 1
ATOM 1820 C C . ILE A 1 232 ? -4.708 -7.547 -20.778 1.00 96.88 232 ILE A C 1
ATOM 1822 O O . ILE A 1 232 ? -5.307 -6.880 -21.622 1.00 96.88 232 ILE A O 1
ATOM 1826 N N . LEU A 1 233 ? -3.892 -8.538 -21.154 1.00 95.06 233 LEU A N 1
ATOM 1827 C CA . LEU A 1 233 ? -3.663 -8.914 -22.553 1.00 95.06 233 LEU A CA 1
ATOM 1828 C C . LEU A 1 233 ? -4.858 -9.704 -23.113 1.00 95.06 233 LEU A C 1
ATOM 1830 O O . LEU A 1 233 ? -5.010 -10.877 -22.800 1.00 95.06 233 LEU A O 1
ATOM 1834 N N . ARG A 1 234 ? -5.665 -9.109 -24.004 1.00 92.25 234 ARG A N 1
ATOM 1835 C CA . ARG A 1 234 ? -6.895 -9.724 -24.567 1.00 92.25 234 ARG A CA 1
ATOM 1836 C C . ARG A 1 234 ? -6.731 -11.121 -25.189 1.00 92.25 234 ARG A C 1
ATOM 1838 O O . ARG A 1 234 ? -7.683 -11.889 -25.184 1.00 92.25 234 ARG A O 1
ATOM 1845 N N . GLY A 1 235 ? -5.553 -11.452 -25.726 1.00 93.25 235 GLY A N 1
ATOM 1846 C CA . GLY A 1 235 ? -5.243 -12.783 -26.277 1.00 93.25 235 GLY A CA 1
ATOM 1847 C C . GLY A 1 235 ? -4.797 -13.825 -25.238 1.00 93.25 235 GLY A C 1
ATOM 1848 O O . GLY A 1 235 ? -4.482 -14.958 -25.592 1.00 93.25 235 GLY A O 1
ATOM 1849 N N . SER A 1 236 ? -4.718 -13.453 -23.960 1.00 95.81 236 SER A N 1
ATOM 1850 C CA . SER A 1 236 ? -4.326 -14.331 -22.858 1.00 95.81 236 SER A CA 1
ATOM 1851 C C . SER A 1 236 ? -5.503 -15.167 -22.361 1.00 95.81 236 SER A C 1
ATOM 1853 O O . SER A 1 236 ? -6.577 -14.642 -22.088 1.00 95.81 236 SER A O 1
ATOM 1855 N N . LYS A 1 237 ? -5.269 -16.454 -22.079 1.00 96.19 237 LYS A N 1
ATOM 1856 C CA . LYS A 1 237 ? -6.243 -17.305 -21.365 1.00 96.19 237 LYS A CA 1
ATOM 1857 C C . LYS A 1 237 ? -6.489 -16.899 -19.900 1.00 96.19 237 LYS A C 1
ATOM 1859 O O . LYS A 1 237 ? -7.369 -17.457 -19.249 1.00 96.19 237 LYS A O 1
ATOM 1864 N N . TYR A 1 238 ? -5.687 -15.974 -19.369 1.00 96.69 238 TYR A N 1
ATOM 1865 C CA . TYR A 1 238 ? -5.874 -15.369 -18.046 1.00 96.69 238 TYR A CA 1
ATOM 1866 C C . TYR A 1 238 ? -6.501 -13.969 -18.123 1.00 96.69 238 TYR A C 1
ATOM 1868 O O . TYR A 1 238 ? -6.630 -13.327 -17.084 1.00 96.69 238 TYR A O 1
ATOM 1876 N N . PHE A 1 239 ? -6.872 -13.499 -19.322 1.00 97.31 239 PHE A N 1
ATOM 1877 C CA . PHE A 1 239 ? -7.505 -12.198 -19.504 1.00 97.31 239 PHE A CA 1
ATOM 1878 C C . PHE A 1 239 ? -8.765 -12.077 -18.642 1.00 97.31 239 PHE A C 1
ATOM 1880 O O . PHE A 1 239 ? -9.616 -12.970 -18.637 1.00 97.31 239 PHE A O 1
ATOM 1887 N N . TYR A 1 240 ? -8.893 -10.955 -17.944 1.00 97.00 240 TYR A N 1
ATOM 1888 C CA . TYR A 1 240 ? -10.049 -10.629 -17.121 1.00 97.00 240 TYR A CA 1
ATOM 1889 C C . TYR A 1 240 ? -10.458 -9.192 -17.425 1.00 97.00 240 TYR A C 1
ATOM 1891 O O . TYR A 1 240 ? -9.683 -8.270 -17.209 1.00 97.00 240 TYR A O 1
ATOM 1899 N N . LYS A 1 241 ? -11.661 -8.997 -17.978 1.00 95.69 241 LYS A N 1
ATOM 1900 C CA . LYS A 1 241 ? -12.110 -7.690 -18.492 1.00 95.69 241 LYS A CA 1
ATOM 1901 C C . LYS A 1 241 ? -12.036 -6.552 -17.446 1.00 95.69 241 LYS A C 1
ATOM 1903 O O . LYS A 1 241 ? -11.633 -5.466 -17.855 1.00 95.69 241 LYS A O 1
ATOM 1908 N N . PRO A 1 242 ? -12.381 -6.759 -16.156 1.00 96.50 242 PRO A N 1
ATOM 1909 C CA . PRO A 1 242 ? -12.227 -5.740 -15.111 1.00 96.50 242 PRO A CA 1
ATOM 1910 C C . PRO A 1 242 ? -10.783 -5.521 -14.637 1.00 96.50 242 PRO A C 1
ATOM 1912 O O . PRO A 1 242 ? -10.542 -4.588 -13.874 1.00 96.50 242 PRO A O 1
ATOM 1915 N N . ALA A 1 243 ? -9.823 -6.370 -15.031 1.00 97.06 243 ALA A N 1
ATOM 1916 C CA . ALA A 1 243 ? -8.440 -6.227 -14.593 1.00 97.06 243 ALA A CA 1
ATOM 1917 C C . ALA A 1 243 ? -7.811 -4.928 -15.108 1.00 97.06 243 ALA A C 1
ATOM 1919 O O . ALA A 1 243 ? -7.969 -4.533 -16.266 1.00 97.06 243 ALA A O 1
ATOM 1920 N N . LYS A 1 244 ? -7.036 -4.330 -14.215 1.00 92.88 244 LYS A N 1
ATOM 1921 C CA . LYS A 1 244 ? -6.178 -3.164 -14.389 1.00 92.88 244 LYS A CA 1
ATOM 1922 C C . LYS A 1 244 ? -4.785 -3.588 -13.960 1.00 92.88 244 LYS A C 1
ATOM 1924 O O . LYS A 1 244 ? -4.679 -4.385 -13.028 1.00 92.88 244 LYS A O 1
ATOM 1929 N N . GLY A 1 245 ? -3.745 -3.094 -14.630 1.00 87.12 245 GLY A N 1
ATOM 1930 C CA . GLY A 1 245 ? -2.349 -3.354 -14.260 1.00 87.12 245 GLY A CA 1
ATOM 1931 C C . GLY A 1 245 ? -2.087 -4.749 -13.644 1.00 87.12 245 GLY A C 1
ATOM 1932 O O . GLY A 1 245 ? -2.571 -5.777 -14.118 1.00 87.12 245 GLY A O 1
ATOM 1933 N N . ASP A 1 246 ? -1.307 -4.874 -12.574 1.00 91.12 246 ASP A N 1
ATOM 1934 C CA . ASP A 1 246 ? -0.222 -3.978 -12.198 1.00 91.12 246 ASP A CA 1
ATOM 1935 C C . ASP A 1 246 ? 1.092 -4.681 -12.578 1.00 91.12 246 ASP A C 1
ATOM 1937 O O . ASP A 1 246 ? 1.386 -4.837 -13.773 1.00 91.12 246 ASP A O 1
ATOM 1941 N N . LYS A 1 247 ? 1.863 -5.175 -11.602 1.00 98.31 247 LYS A N 1
ATOM 1942 C CA . LYS A 1 247 ? 3.250 -5.574 -11.819 1.00 98.31 247 LYS A CA 1
ATOM 1943 C C . LYS A 1 247 ? 3.510 -7.053 -11.582 1.00 98.31 247 LYS A C 1
ATOM 1945 O O . LYS A 1 247 ? 3.175 -7.633 -10.552 1.00 98.31 247 LYS A O 1
ATOM 1950 N N . THR A 1 248 ? 4.219 -7.654 -12.531 1.00 97.75 248 THR A N 1
ATOM 1951 C CA . THR A 1 248 ? 4.767 -9.011 -12.445 1.00 97.75 248 THR A CA 1
ATOM 1952 C C . THR A 1 248 ? 6.224 -9.001 -11.973 1.00 97.75 248 THR A C 1
ATOM 1954 O O . THR A 1 248 ? 6.962 -8.031 -12.173 1.00 97.75 248 THR A O 1
ATOM 1957 N N . GLY A 1 249 ? 6.672 -10.111 -11.383 1.00 97.31 249 GLY A N 1
ATOM 1958 C CA . GLY A 1 249 ? 8.064 -10.330 -11.007 1.00 97.31 249 GLY A CA 1
ATOM 1959 C C . GLY A 1 249 ? 8.483 -11.796 -11.040 1.00 97.31 249 GLY A C 1
ATOM 1960 O O . GLY A 1 249 ? 7.655 -12.698 -10.931 1.00 97.31 249 GLY A O 1
ATOM 1961 N N . TYR A 1 250 ? 9.785 -12.019 -11.215 1.00 97.00 250 TYR A N 1
ATOM 1962 C CA . TYR A 1 250 ? 10.417 -13.331 -11.134 1.00 97.00 250 TYR A CA 1
ATOM 1963 C C . TYR A 1 250 ? 11.892 -13.199 -10.731 1.00 97.00 250 TYR A C 1
ATOM 1965 O O . TYR A 1 250 ? 12.604 -12.366 -11.291 1.00 97.00 250 TYR A O 1
ATOM 1973 N N . THR A 1 251 ? 12.336 -14.040 -9.796 1.00 96.00 251 THR A N 1
ATOM 1974 C CA . THR A 1 251 ? 13.731 -14.507 -9.647 1.00 96.00 251 THR A CA 1
ATOM 1975 C C . THR A 1 251 ? 13.679 -15.998 -9.289 1.00 96.00 251 THR A C 1
ATOM 1977 O O . THR A 1 251 ? 12.596 -16.515 -8.996 1.00 96.00 251 THR A O 1
ATOM 1980 N N . GLY A 1 252 ? 14.814 -16.705 -9.292 1.00 95.38 252 GLY A N 1
ATOM 1981 C CA . GLY A 1 252 ? 14.838 -18.120 -8.896 1.00 95.38 252 GLY A CA 1
ATOM 1982 C C . GLY A 1 252 ? 14.344 -18.341 -7.459 1.00 95.38 252 GLY A C 1
ATOM 1983 O O . GLY A 1 252 ? 13.568 -19.252 -7.196 1.00 95.38 252 GLY A O 1
ATOM 1984 N N . GLU A 1 253 ? 14.731 -17.451 -6.548 1.00 96.06 253 GLU A N 1
ATOM 1985 C CA . GLU A 1 253 ? 14.407 -17.488 -5.119 1.00 96.06 253 GLU A CA 1
ATOM 1986 C C . GLU A 1 253 ? 13.011 -16.930 -4.821 1.00 96.06 253 GLU A C 1
ATOM 1988 O O . GLU A 1 253 ? 12.310 -17.414 -3.932 1.00 96.06 253 GLU A O 1
ATOM 1993 N N . ALA A 1 254 ? 12.592 -15.896 -5.557 1.00 97.38 254 ALA A N 1
ATOM 1994 C CA . ALA A 1 254 ? 11.274 -15.296 -5.391 1.00 97.38 254 ALA A CA 1
ATOM 1995 C C . ALA A 1 254 ? 10.149 -16.175 -5.936 1.00 97.38 254 ALA A C 1
ATOM 1997 O O . ALA A 1 254 ? 9.013 -16.034 -5.492 1.00 97.38 254 ALA A O 1
ATOM 1998 N N . GLY A 1 255 ? 10.440 -17.069 -6.885 1.00 98.06 255 GLY A N 1
ATOM 1999 C CA . GLY A 1 255 ? 9.409 -17.675 -7.717 1.00 98.06 255 GLY A CA 1
ATOM 2000 C C . GLY A 1 255 ? 8.718 -16.612 -8.575 1.00 98.06 255 GLY A C 1
ATOM 2001 O O . GLY A 1 255 ? 9.256 -15.531 -8.821 1.00 98.06 255 GLY A O 1
ATOM 2002 N N . ARG A 1 256 ? 7.520 -16.920 -9.068 1.00 98.12 256 ARG A N 1
ATOM 2003 C CA . ARG A 1 256 ? 6.701 -16.001 -9.867 1.00 98.12 256 ARG A CA 1
ATOM 2004 C C . ARG A 1 256 ? 5.768 -15.199 -8.968 1.00 98.12 256 ARG A C 1
ATOM 2006 O O . ARG A 1 256 ? 5.008 -15.770 -8.187 1.00 98.12 256 ARG A O 1
ATOM 2013 N N . CYS A 1 257 ? 5.805 -13.885 -9.136 1.00 98.56 257 CYS A N 1
ATOM 2014 C CA . CYS A 1 257 ? 5.049 -12.913 -8.360 1.00 98.56 257 CYS A CA 1
ATOM 2015 C C . CYS A 1 257 ? 4.155 -12.080 -9.286 1.00 98.56 257 CYS A C 1
ATOM 2017 O O . CYS A 1 257 ? 4.565 -11.715 -10.391 1.00 98.56 257 CYS A O 1
ATOM 2019 N N . VAL A 1 258 ? 2.937 -11.764 -8.865 1.00 98.62 258 VAL A N 1
ATOM 2020 C CA . VAL A 1 258 ? 2.066 -10.792 -9.533 1.00 98.62 258 VAL A CA 1
ATOM 2021 C C . VAL A 1 258 ? 1.300 -9.988 -8.492 1.00 98.62 258 VAL A C 1
ATOM 2023 O O . VAL A 1 258 ? 0.800 -10.533 -7.510 1.00 98.62 258 VAL A O 1
ATOM 2026 N N . VAL A 1 259 ? 1.229 -8.688 -8.735 1.00 98.75 259 VAL A N 1
ATOM 2027 C CA . VAL A 1 259 ? 0.232 -7.778 -8.186 1.00 98.75 259 VAL A CA 1
ATOM 2028 C C . VAL A 1 259 ? -0.677 -7.427 -9.362 1.00 98.75 259 VAL A C 1
ATOM 2030 O O . VAL A 1 259 ? -0.196 -6.957 -10.393 1.00 98.75 259 VAL A O 1
ATOM 2033 N N . GLY A 1 260 ? -1.962 -7.735 -9.254 1.00 97.44 260 GLY A N 1
ATOM 2034 C CA . GLY A 1 260 ? -2.983 -7.339 -10.222 1.00 97.44 260 GLY A CA 1
ATOM 2035 C C . GLY A 1 260 ? -4.034 -6.492 -9.526 1.00 97.44 260 GLY A C 1
ATOM 2036 O O . GLY A 1 260 ? -4.349 -6.768 -8.368 1.00 97.44 260 GLY A O 1
ATOM 2037 N N . SER A 1 261 ? -4.577 -5.494 -10.214 1.00 97.69 261 SER A N 1
ATOM 2038 C CA . SER A 1 261 ? -5.744 -4.756 -9.742 1.00 97.69 261 SER A CA 1
ATOM 2039 C C . SER A 1 261 ? -6.968 -5.041 -10.611 1.00 97.69 261 SER A C 1
ATOM 2041 O O . SER A 1 261 ? -6.890 -5.653 -11.679 1.00 97.69 261 SER A O 1
ATOM 2043 N N . SER A 1 262 ? -8.137 -4.643 -10.131 1.00 97.38 262 SER A N 1
ATOM 2044 C CA . SER A 1 262 ? -9.355 -4.570 -10.934 1.00 97.38 262 SER A CA 1
ATOM 2045 C C . SER A 1 262 ? -10.284 -3.507 -10.384 1.00 97.38 262 SER A C 1
ATOM 2047 O O . SER A 1 262 ? -10.287 -3.264 -9.178 1.00 97.38 262 SER A O 1
ATOM 2049 N N . GLU A 1 263 ? -11.120 -2.961 -11.252 1.00 95.31 263 GLU A N 1
ATOM 2050 C CA . GLU A 1 263 ? -12.182 -2.023 -10.901 1.00 95.31 263 GLU A CA 1
ATOM 2051 C C . GLU A 1 263 ? -13.515 -2.603 -11.388 1.00 95.31 263 GLU A C 1
ATOM 2053 O O . GLU A 1 263 ? -13.610 -2.998 -12.555 1.00 95.31 263 GLU A O 1
ATOM 2058 N N . ASN A 1 264 ? -14.514 -2.714 -10.504 1.00 91.06 264 ASN A N 1
ATOM 2059 C CA . ASN A 1 264 ? -15.858 -3.154 -10.896 1.00 91.06 264 ASN A CA 1
ATOM 2060 C C . ASN A 1 264 ? -16.648 -2.007 -11.561 1.00 91.06 264 ASN A C 1
ATOM 2062 O O . ASN A 1 264 ? -16.218 -0.854 -11.565 1.00 91.06 264 ASN A O 1
ATOM 2066 N N . ASP A 1 265 ? -17.836 -2.309 -12.092 1.00 88.88 265 ASP A N 1
ATOM 2067 C CA . ASP A 1 265 ? -18.688 -1.309 -12.757 1.00 88.88 265 ASP A CA 1
ATOM 2068 C C . ASP A 1 265 ? -19.214 -0.205 -11.795 1.00 88.88 265 ASP A C 1
ATOM 2070 O O . ASP A 1 265 ? -19.731 0.812 -12.253 1.00 88.88 265 ASP A O 1
ATOM 2074 N N . GLU A 1 266 ? -19.048 -0.368 -10.475 1.00 89.75 266 GLU A N 1
ATOM 2075 C CA . GLU A 1 266 ? -19.367 0.622 -9.430 1.00 89.75 266 GLU A CA 1
ATOM 2076 C C . GLU A 1 266 ? -18.154 1.500 -9.037 1.00 89.75 266 GLU A C 1
ATOM 2078 O O . GLU A 1 266 ? -18.284 2.399 -8.206 1.00 89.75 266 GLU A O 1
ATOM 2083 N N . GLY A 1 267 ? -16.970 1.267 -9.620 1.00 91.81 267 GLY A N 1
ATOM 2084 C CA . GLY A 1 267 ? -15.728 1.990 -9.303 1.00 91.81 267 GLY A CA 1
ATOM 2085 C C . GLY A 1 267 ? -14.976 1.475 -8.066 1.00 91.81 267 GLY A C 1
ATOM 2086 O O . GLY A 1 267 ? -14.050 2.131 -7.583 1.00 91.81 267 GLY A O 1
ATOM 2087 N N . ILE A 1 268 ? -15.356 0.311 -7.534 1.00 94.50 268 ILE A N 1
ATOM 2088 C CA . ILE A 1 268 ? -14.705 -0.329 -6.385 1.00 94.50 268 ILE A CA 1
ATOM 2089 C C . ILE A 1 268 ? -13.430 -1.027 -6.849 1.00 94.50 268 ILE A C 1
ATOM 2091 O O . ILE A 1 268 ? -13.450 -1.811 -7.802 1.00 94.50 268 ILE A O 1
ATOM 2095 N N . ARG A 1 269 ? -12.316 -0.737 -6.168 1.00 96.94 269 ARG A N 1
ATOM 2096 C CA . ARG A 1 269 ? -10.972 -1.162 -6.577 1.00 96.94 269 ARG A CA 1
ATOM 2097 C C . ARG A 1 269 ? -10.447 -2.271 -5.673 1.00 96.94 269 ARG A C 1
ATOM 2099 O O . ARG A 1 269 ? -10.462 -2.159 -4.445 1.00 96.94 269 ARG A O 1
ATOM 2106 N N . TYR A 1 270 ? -9.962 -3.331 -6.309 1.00 98.19 270 TYR A N 1
ATOM 2107 C CA . TYR A 1 270 ? -9.460 -4.542 -5.669 1.00 98.19 270 TYR A CA 1
ATOM 2108 C C . TYR A 1 270 ? -8.012 -4.801 -6.076 1.00 98.19 270 TYR A C 1
ATOM 2110 O O . TYR A 1 270 ? -7.652 -4.582 -7.233 1.00 98.19 270 TYR A O 1
ATOM 2118 N N . TYR A 1 271 ? -7.206 -5.342 -5.161 1.00 98.56 271 TYR A N 1
ATOM 2119 C CA . TYR A 1 271 ? -5.809 -5.706 -5.417 1.00 98.56 271 TYR A CA 1
ATOM 2120 C C . TYR A 1 271 ? -5.547 -7.147 -4.990 1.00 98.56 271 TYR A C 1
ATOM 2122 O O . TYR A 1 271 ? -5.609 -7.479 -3.804 1.00 98.56 271 TYR A O 1
ATOM 2130 N N . ALA A 1 272 ? -5.236 -8.003 -5.962 1.00 98.44 272 ALA A N 1
ATOM 2131 C CA . ALA A 1 272 ? -4.844 -9.386 -5.744 1.00 98.44 272 ALA A CA 1
ATOM 2132 C C . ALA A 1 272 ? -3.324 -9.520 -5.827 1.00 98.44 272 ALA A C 1
ATOM 2134 O O . ALA A 1 272 ? -2.699 -9.161 -6.829 1.00 98.44 272 ALA A O 1
ATOM 2135 N N . VAL A 1 273 ? -2.730 -10.099 -4.789 1.00 98.81 273 VAL A N 1
ATOM 2136 C CA . VAL A 1 273 ? -1.297 -10.378 -4.732 1.00 98.81 273 VAL A CA 1
ATOM 2137 C C . VAL A 1 273 ? -1.077 -11.879 -4.666 1.00 98.81 273 VAL A C 1
ATOM 2139 O O . VAL A 1 273 ? -1.625 -12.550 -3.794 1.00 98.81 273 VAL A O 1
ATOM 2142 N N . VAL A 1 274 ? -0.234 -12.394 -5.561 1.00 98.56 274 VAL A N 1
ATOM 2143 C CA . VAL A 1 274 ? 0.267 -13.772 -5.537 1.00 98.56 274 VAL A CA 1
ATOM 2144 C C . VAL A 1 274 ? 1.790 -13.729 -5.569 1.00 98.56 274 VAL A C 1
ATOM 2146 O O . VAL A 1 274 ? 2.375 -13.273 -6.550 1.00 98.56 274 VAL A O 1
ATOM 2149 N N . LEU A 1 275 ? 2.444 -14.206 -4.512 1.00 98.62 275 LEU A N 1
ATOM 2150 C CA . LEU A 1 275 ? 3.902 -14.315 -4.396 1.00 98.62 275 LEU A CA 1
ATOM 2151 C C . LEU A 1 275 ? 4.333 -15.787 -4.325 1.00 98.62 275 LEU A C 1
ATOM 2153 O O . LEU A 1 275 ? 3.587 -16.644 -3.845 1.00 98.62 275 LEU A O 1
ATOM 2157 N N . HIS A 1 276 ? 5.567 -16.059 -4.754 1.00 98.12 276 HIS A N 1
ATOM 2158 C CA . HIS A 1 276 ? 6.205 -17.376 -4.664 1.00 98.12 276 HIS A CA 1
ATOM 2159 C C . HIS A 1 276 ? 5.490 -18.507 -5.425 1.00 98.12 276 HIS A C 1
ATOM 2161 O O . HIS A 1 276 ? 5.499 -19.665 -5.012 1.00 98.12 276 HIS A O 1
ATOM 2167 N N . SER A 1 277 ? 4.895 -18.193 -6.582 1.00 97.31 277 SER A N 1
ATOM 2168 C CA . SER A 1 277 ? 4.303 -19.212 -7.453 1.00 97.31 277 SER A CA 1
ATOM 2169 C C . SER A 1 277 ? 5.368 -20.003 -8.232 1.00 97.31 277 SER A C 1
ATOM 2171 O O . SER A 1 277 ? 6.227 -19.395 -8.878 1.00 97.31 277 SER A O 1
ATOM 2173 N N . PRO A 1 278 ? 5.305 -21.347 -8.274 1.00 95.50 278 PRO A N 1
ATOM 2174 C CA . PRO A 1 278 ? 6.184 -22.156 -9.117 1.00 95.50 278 PRO A CA 1
ATOM 2175 C C . PRO A 1 278 ? 5.898 -21.971 -10.616 1.00 95.50 278 PRO A C 1
ATOM 2177 O O . PRO A 1 278 ? 6.814 -22.049 -11.433 1.00 95.50 278 PRO A O 1
ATOM 2180 N N . THR A 1 279 ? 4.647 -21.691 -11.010 1.00 96.44 279 THR A N 1
ATOM 2181 C CA . THR A 1 279 ? 4.239 -21.655 -12.427 1.00 96.44 279 THR A CA 1
ATOM 2182 C C . THR A 1 279 ? 3.484 -20.384 -12.808 1.00 96.44 279 THR A C 1
ATOM 2184 O O . THR A 1 279 ? 2.797 -19.765 -11.995 1.00 96.44 279 THR A O 1
ATOM 2187 N N . THR A 1 280 ? 3.574 -20.009 -14.086 1.00 95.88 280 THR A N 1
ATOM 2188 C CA . THR A 1 280 ? 2.809 -18.891 -14.667 1.00 95.88 280 THR A CA 1
ATOM 2189 C C . THR A 1 280 ? 1.300 -19.172 -14.657 1.00 95.88 280 THR A C 1
ATOM 2191 O O . THR A 1 280 ? 0.504 -18.250 -14.507 1.00 95.88 280 THR A O 1
ATOM 2194 N N . ALA A 1 281 ? 0.901 -20.446 -14.760 1.00 96.12 281 ALA A N 1
ATOM 2195 C CA . ALA A 1 281 ? -0.501 -20.854 -14.688 1.00 96.12 281 ALA A CA 1
ATOM 2196 C C . ALA A 1 281 ? -1.101 -20.638 -13.297 1.00 96.12 281 ALA A C 1
ATOM 2198 O O . ALA A 1 281 ? -2.179 -20.063 -13.186 1.00 96.12 281 ALA A O 1
ATOM 2199 N N . GLN A 1 282 ? -0.382 -21.029 -12.244 1.00 95.69 282 GLN A N 1
ATOM 2200 C CA . GLN A 1 282 ? -0.819 -20.797 -10.870 1.00 95.69 282 GLN A CA 1
ATOM 2201 C C . GLN A 1 282 ? -0.744 -19.310 -10.488 1.00 95.69 282 GLN A C 1
ATOM 2203 O O . GLN A 1 282 ? -1.662 -18.808 -9.853 1.00 95.69 282 GLN A O 1
ATOM 2208 N N . GLN A 1 283 ? 0.287 -18.589 -10.948 1.00 96.56 283 GLN A N 1
ATOM 2209 C CA . GLN A 1 283 ? 0.464 -17.146 -10.731 1.00 96.56 283 GLN A CA 1
ATOM 2210 C C . GLN A 1 283 ? -0.750 -16.344 -11.226 1.00 96.56 283 GLN A C 1
ATOM 2212 O O . GLN A 1 283 ? -1.401 -15.661 -10.439 1.00 96.56 283 GLN A O 1
ATOM 2217 N N . PHE A 1 284 ? -1.059 -16.428 -12.524 1.00 97.69 284 PHE A N 1
ATOM 2218 C CA . PHE A 1 284 ? -2.139 -15.636 -13.114 1.00 97.69 284 PHE A CA 1
ATOM 2219 C C . PHE A 1 284 ? -3.526 -16.237 -12.884 1.00 97.69 284 PHE A C 1
ATOM 2221 O O . PHE A 1 284 ? -4.482 -15.478 -12.777 1.00 97.69 284 PHE A O 1
ATOM 2228 N N . GLY A 1 285 ? -3.646 -17.565 -12.765 1.00 96.94 285 GLY A N 1
ATOM 2229 C CA . GLY A 1 285 ? -4.904 -18.218 -12.401 1.00 96.94 285 GLY A CA 1
ATOM 2230 C C . GLY A 1 285 ? -5.398 -17.752 -11.033 1.00 96.94 285 GLY A C 1
ATOM 2231 O O . GLY A 1 285 ? -6.483 -17.192 -10.943 1.00 96.94 285 GLY A O 1
ATOM 2232 N N . LEU A 1 286 ? -4.564 -17.867 -9.992 1.00 97.50 286 LEU A N 1
ATOM 2233 C CA . LEU A 1 286 ? -4.933 -17.421 -8.644 1.00 97.50 286 LEU A CA 1
ATOM 2234 C C . LEU A 1 286 ? -5.183 -15.912 -8.575 1.00 97.50 286 LEU A C 1
ATOM 2236 O O . LEU A 1 286 ? -6.135 -15.499 -7.924 1.00 97.50 286 LEU A O 1
ATOM 2240 N N . ALA A 1 287 ? -4.375 -15.088 -9.251 1.00 97.88 287 ALA A N 1
ATOM 2241 C CA . ALA A 1 287 ? -4.584 -13.639 -9.258 1.00 97.88 287 ALA A CA 1
ATOM 2242 C C . ALA A 1 287 ? -5.925 -13.263 -9.910 1.00 97.88 287 ALA A C 1
ATOM 2244 O O . ALA A 1 287 ? -6.693 -12.502 -9.328 1.00 97.88 287 ALA A O 1
ATOM 2245 N N . ARG A 1 288 ? -6.243 -13.854 -11.070 1.00 97.19 288 ARG A N 1
ATOM 2246 C CA . ARG A 1 288 ? -7.546 -13.700 -11.728 1.00 97.19 288 ARG A CA 1
ATOM 2247 C C . ARG A 1 288 ? -8.685 -14.148 -10.817 1.00 97.19 288 ARG A C 1
ATOM 2249 O O . ARG A 1 288 ? -9.665 -13.427 -10.691 1.00 97.19 288 ARG A O 1
ATOM 2256 N N . ASP A 1 289 ? -8.567 -15.323 -10.207 1.00 96.88 289 ASP A N 1
ATOM 2257 C CA . ASP A 1 289 ? -9.650 -15.926 -9.427 1.00 96.88 289 ASP A CA 1
ATOM 2258 C C . ASP A 1 289 ? -9.891 -15.168 -8.105 1.00 96.88 289 ASP A C 1
ATOM 2260 O O . ASP A 1 289 ? -11.036 -15.041 -7.680 1.00 96.88 289 ASP A O 1
ATOM 2264 N N . LEU A 1 290 ? -8.844 -14.581 -7.505 1.00 97.62 290 LEU A N 1
ATOM 2265 C CA . LEU A 1 290 ? -8.963 -13.632 -6.390 1.00 97.62 290 LEU A CA 1
ATOM 2266 C C . LEU A 1 290 ? -9.675 -12.340 -6.813 1.00 97.62 290 LEU A C 1
ATOM 2268 O O . LEU A 1 290 ? -10.636 -11.951 -6.157 1.00 97.62 290 LEU A O 1
ATOM 2272 N N . LEU A 1 291 ? -9.246 -11.689 -7.904 1.00 97.69 291 LEU A N 1
ATOM 2273 C CA . LEU A 1 291 ? -9.925 -10.483 -8.401 1.00 97.69 291 LEU A CA 1
ATOM 2274 C C . LEU A 1 291 ? -11.391 -10.792 -8.721 1.00 97.69 291 LEU A C 1
ATOM 2276 O O . LEU A 1 291 ? -12.279 -10.062 -8.293 1.00 97.69 291 LEU A O 1
ATOM 2280 N N . LYS A 1 292 ? -11.661 -11.911 -9.401 1.00 96.06 292 LYS A N 1
ATOM 2281 C CA . LYS A 1 292 ? -13.016 -12.360 -9.724 1.00 96.06 292 LYS A CA 1
ATOM 2282 C C . LYS A 1 292 ? -13.885 -12.501 -8.470 1.00 96.06 292 LYS A C 1
ATOM 2284 O O . LYS A 1 292 ? -14.962 -11.920 -8.423 1.00 96.06 292 LYS A O 1
ATOM 2289 N N . TYR A 1 293 ? -13.395 -13.211 -7.453 1.00 95.81 293 TYR A N 1
ATOM 2290 C CA . TYR A 1 293 ? -14.075 -13.347 -6.162 1.00 95.81 293 TYR A CA 1
ATOM 2291 C C . TYR A 1 293 ? -14.352 -11.982 -5.507 1.00 95.81 293 TYR A C 1
ATOM 2293 O O . TYR A 1 293 ? -15.470 -11.747 -5.063 1.00 95.81 293 TYR A O 1
ATOM 2301 N N . GLY A 1 294 ? -13.392 -11.049 -5.522 1.00 95.75 294 GLY A N 1
ATOM 2302 C CA . GLY A 1 294 ? -13.607 -9.681 -5.031 1.00 95.75 294 GLY A CA 1
ATOM 2303 C C . GLY A 1 294 ? -14.780 -8.979 -5.721 1.00 95.75 294 GLY A C 1
ATOM 2304 O O . GLY A 1 294 ? -15.728 -8.573 -5.054 1.00 95.75 294 GLY A O 1
ATOM 2305 N N . ASN A 1 295 ? -14.748 -8.900 -7.055 1.00 94.62 295 ASN A N 1
ATOM 2306 C CA . ASN A 1 295 ? -15.760 -8.181 -7.840 1.00 94.62 295 ASN A CA 1
ATOM 2307 C C . ASN A 1 295 ? -17.153 -8.841 -7.813 1.00 94.62 295 ASN A C 1
ATOM 2309 O O . ASN A 1 295 ? -18.155 -8.133 -7.867 1.00 94.62 295 ASN A O 1
ATOM 2313 N N . GLU A 1 296 ? -17.234 -10.177 -7.800 1.00 92.94 296 GLU A N 1
ATOM 2314 C CA . GLU A 1 296 ? -18.497 -10.907 -8.004 1.00 92.94 296 GLU A CA 1
ATOM 2315 C C . GLU A 1 296 ? -19.138 -11.402 -6.699 1.00 92.94 296 GLU A C 1
ATOM 2317 O O . GLU A 1 296 ? -20.364 -11.477 -6.616 1.00 92.94 296 GLU A O 1
ATOM 2322 N N . GLU A 1 297 ? -18.349 -11.693 -5.662 1.00 92.94 297 GLU A N 1
ATOM 2323 C CA . GLU A 1 297 ? -18.794 -12.445 -4.474 1.00 92.94 297 GLU A CA 1
ATOM 2324 C C . GLU A 1 297 ? -18.721 -11.642 -3.172 1.00 92.94 297 GLU A C 1
ATOM 2326 O O . GLU A 1 297 ? -19.049 -12.166 -2.106 1.00 92.94 297 GLU A O 1
ATOM 2331 N N . THR A 1 298 ? -18.332 -10.364 -3.239 1.00 93.62 298 THR A N 1
ATOM 2332 C CA . THR A 1 298 ? -18.304 -9.470 -2.073 1.00 93.62 298 THR A CA 1
ATOM 2333 C C . THR A 1 298 ? -19.302 -8.323 -2.186 1.00 93.62 298 THR A C 1
ATOM 2335 O O . THR A 1 298 ? -19.757 -7.973 -3.276 1.00 93.62 298 THR A O 1
ATOM 2338 N N . SER A 1 299 ? -19.703 -7.781 -1.041 1.00 93.75 299 SER A N 1
ATOM 2339 C CA . SER A 1 299 ? -20.631 -6.655 -0.927 1.00 93.75 299 SER A CA 1
ATOM 2340 C C . SER A 1 299 ? -20.261 -5.771 0.255 1.00 93.75 299 SER A C 1
ATOM 2342 O O . SER A 1 299 ? -19.663 -6.243 1.226 1.00 93.75 299 SER A O 1
ATOM 2344 N N . LYS A 1 300 ? -20.654 -4.497 0.178 1.00 95.38 300 LYS A N 1
ATOM 2345 C CA . LYS A 1 300 ? -20.526 -3.550 1.282 1.00 95.38 300 LYS A CA 1
ATOM 2346 C C . LYS A 1 300 ? -21.582 -3.820 2.360 1.00 95.38 300 LYS A C 1
ATOM 2348 O O . LYS A 1 300 ? -22.741 -4.049 2.027 1.00 95.38 300 LYS A O 1
ATOM 2353 N N . LEU A 1 301 ? -21.178 -3.746 3.623 1.00 95.75 301 LEU A N 1
ATOM 2354 C CA . LEU A 1 301 ? -22.023 -3.776 4.819 1.00 95.75 301 LEU A CA 1
ATOM 2355 C C . LEU A 1 301 ? -21.660 -2.577 5.703 1.00 95.75 301 LEU A C 1
ATOM 2357 O O . LEU A 1 301 ? -20.477 -2.241 5.803 1.00 95.75 301 LEU A O 1
ATOM 2361 N N . THR A 1 302 ? -22.640 -1.969 6.366 1.00 96.44 302 THR A N 1
ATOM 2362 C CA . THR A 1 302 ? -22.411 -0.936 7.389 1.00 96.44 302 THR A CA 1
ATOM 2363 C C . THR A 1 302 ? -22.520 -1.596 8.756 1.00 96.44 302 THR A C 1
ATOM 2365 O O . THR A 1 302 ? -23.556 -2.158 9.072 1.00 96.44 302 THR A O 1
ATOM 2368 N N . ILE A 1 303 ? -21.441 -1.580 9.543 1.00 96.25 303 ILE A N 1
ATOM 2369 C CA . ILE A 1 303 ? -21.396 -2.256 10.852 1.00 96.25 303 ILE A CA 1
ATOM 2370 C C . ILE A 1 303 ? -21.845 -1.324 11.985 1.00 96.25 303 ILE A C 1
ATOM 2372 O O . ILE A 1 303 ? -22.440 -1.780 12.950 1.00 96.25 303 ILE A O 1
ATOM 2376 N N . GLU A 1 304 ? -21.553 -0.028 11.869 1.00 95.69 304 GLU A N 1
ATOM 2377 C CA . GLU A 1 304 ? -21.978 1.031 12.795 1.00 95.69 304 GLU A CA 1
ATOM 2378 C C . GLU A 1 304 ? -22.090 2.352 12.014 1.00 95.69 304 GLU A C 1
ATOM 2380 O O . GLU A 1 304 ? -21.282 2.590 11.108 1.00 95.69 304 GLU A O 1
ATOM 2385 N N . GLU A 1 305 ? -23.032 3.223 12.380 1.00 95.06 305 GLU A N 1
ATOM 2386 C CA . GLU A 1 305 ? -23.244 4.531 11.737 1.00 95.06 305 GLU A CA 1
ATOM 2387 C C . GLU A 1 305 ? -22.396 5.663 12.361 1.00 95.06 305 GLU A C 1
ATOM 2389 O O . GLU A 1 305 ? -21.971 5.617 13.524 1.00 95.06 305 GLU A O 1
ATOM 2394 N N . GLU A 1 306 ? -22.136 6.716 11.579 1.00 95.69 306 GLU A N 1
ATOM 2395 C CA . GLU A 1 306 ? -21.443 7.920 12.034 1.00 95.69 306 GLU A CA 1
ATOM 2396 C C . GLU A 1 306 ? -22.139 8.585 13.231 1.00 95.69 306 GLU A C 1
ATOM 2398 O O . GLU A 1 306 ? -23.349 8.798 13.284 1.00 95.69 306 GLU A O 1
ATOM 2403 N N . GLY A 1 307 ? -21.324 9.010 14.196 1.00 91.62 307 GLY A N 1
ATOM 2404 C CA . GLY A 1 307 ? -21.760 9.823 15.318 1.00 91.62 307 GLY A CA 1
ATOM 2405 C C . GLY A 1 307 ? -22.454 9.035 16.418 1.00 91.62 307 GLY A C 1
ATOM 2406 O O . GLY A 1 307 ? -22.732 9.625 17.466 1.00 91.62 307 GLY A O 1
ATOM 2407 N N . ASP A 1 308 ? -22.706 7.736 16.247 1.00 94.19 308 ASP A N 1
ATOM 2408 C CA . ASP A 1 308 ? -23.493 6.964 17.197 1.00 94.19 308 ASP A CA 1
ATOM 2409 C C . ASP A 1 308 ? -22.754 6.646 18.512 1.00 94.19 308 ASP A C 1
ATOM 2411 O O . ASP A 1 308 ? -21.541 6.833 18.642 1.00 94.19 308 ASP A O 1
ATOM 2415 N N . THR A 1 309 ? -23.493 6.278 19.567 1.00 95.12 309 THR A N 1
ATOM 2416 C CA . THR A 1 309 ? -22.894 6.050 20.904 1.00 95.12 309 THR A CA 1
ATOM 2417 C C . THR A 1 309 ? -22.478 4.592 21.093 1.00 95.12 309 THR A C 1
ATOM 2419 O O . THR A 1 309 ? -23.169 3.843 21.777 1.00 95.12 309 THR A O 1
ATOM 2422 N N . LEU A 1 310 ? -21.325 4.210 20.543 1.00 94.88 310 LEU A N 1
ATOM 2423 C CA . LEU A 1 310 ? -20.842 2.821 20.553 1.00 94.88 310 LEU A CA 1
ATOM 2424 C C . LEU A 1 310 ? -20.555 2.293 21.966 1.00 94.88 310 LEU A C 1
ATOM 2426 O O . LEU A 1 310 ? -20.897 1.167 22.312 1.00 94.88 310 LEU A O 1
ATOM 2430 N N . TYR A 1 311 ? -19.925 3.121 22.804 1.00 94.06 311 TYR A N 1
ATOM 2431 C CA . TYR A 1 311 ? -19.591 2.761 24.183 1.00 94.06 311 TYR A CA 1
ATOM 2432 C C . TYR A 1 311 ? -19.814 3.925 25.137 1.00 94.06 311 TYR A C 1
ATOM 2434 O O . TYR A 1 311 ? -19.672 5.095 24.774 1.00 94.06 311 TYR A O 1
ATOM 2442 N N . LYS A 1 312 ? -20.085 3.593 26.399 1.00 93.25 312 LYS A N 1
ATOM 2443 C CA . LYS A 1 312 ? -20.125 4.532 27.518 1.00 93.25 312 LYS A CA 1
ATOM 2444 C C . LYS A 1 312 ? -19.364 3.926 28.690 1.00 93.25 312 LYS A C 1
ATOM 2446 O O . LYS A 1 312 ? -19.753 2.875 29.188 1.00 93.25 312 LYS A O 1
ATOM 2451 N N . TYR A 1 313 ? -18.339 4.624 29.163 1.00 89.12 313 TYR A N 1
ATOM 2452 C CA . TYR A 1 313 ? -17.517 4.183 30.287 1.00 89.12 313 TYR A CA 1
ATOM 2453 C C . TYR A 1 313 ? -17.495 5.229 31.397 1.00 89.12 313 TYR A C 1
ATOM 2455 O O . TYR A 1 313 ? -17.497 6.435 31.133 1.00 89.12 313 TYR A O 1
ATOM 2463 N N . THR A 1 314 ? -17.419 4.760 32.639 1.00 86.56 314 THR A N 1
ATOM 2464 C CA . THR A 1 314 ? -17.103 5.597 33.799 1.00 86.56 314 THR A CA 1
ATOM 2465 C C . THR A 1 314 ? -15.593 5.823 33.856 1.00 86.56 314 THR A C 1
ATOM 2467 O O . THR A 1 314 ? -14.808 4.893 33.661 1.00 86.56 314 THR A O 1
ATOM 2470 N N . VAL A 1 315 ? -15.180 7.058 34.137 1.00 85.12 315 VAL A N 1
ATOM 2471 C CA . VAL A 1 315 ? -13.774 7.434 34.333 1.00 85.12 315 VAL A CA 1
ATOM 2472 C C . VAL A 1 315 ? -13.557 8.054 35.696 1.00 85.12 315 VAL A C 1
ATOM 2474 O O . VAL A 1 315 ? -14.330 8.904 36.133 1.00 85.12 315 VAL A O 1
ATOM 2477 N N . ARG A 1 316 ? -12.476 7.651 36.364 1.00 78.31 316 ARG A N 1
ATOM 2478 C CA . ARG A 1 316 ? -12.081 8.213 37.661 1.00 78.31 316 ARG A CA 1
ATOM 2479 C C . ARG A 1 316 ? -11.036 9.307 37.462 1.00 78.31 316 ARG A C 1
ATOM 2481 O O . ARG A 1 316 ? -10.003 9.066 36.835 1.00 78.31 316 ARG A O 1
ATOM 2488 N N . ASN A 1 317 ? -11.272 10.482 38.044 1.00 72.31 317 ASN A N 1
ATOM 2489 C CA . ASN A 1 317 ? -10.240 11.503 38.198 1.00 72.31 317 ASN A CA 1
ATOM 2490 C C . ASN A 1 317 ? -9.456 11.238 39.497 1.00 72.31 317 ASN A C 1
ATOM 2492 O O . ASN A 1 317 ? -9.941 11.512 40.597 1.00 72.31 317 ASN A O 1
ATOM 2496 N N . LEU A 1 318 ? -8.229 10.719 39.369 1.00 61.06 318 LEU A N 1
ATOM 2497 C CA . LEU A 1 318 ? -7.345 10.391 40.498 1.00 61.06 318 LEU A CA 1
ATOM 2498 C C . LEU A 1 318 ? -7.026 11.582 41.411 1.00 61.06 318 LEU A C 1
ATOM 2500 O O . LEU A 1 318 ? -6.749 11.374 42.589 1.00 61.06 318 LEU A O 1
ATOM 2504 N N . ALA A 1 319 ? -7.078 12.818 40.907 1.00 58.41 319 ALA A N 1
ATOM 2505 C CA . ALA A 1 319 ? -6.830 13.997 41.730 1.00 58.41 319 ALA A CA 1
ATOM 2506 C C . ALA A 1 319 ? -7.935 14.240 42.776 1.00 58.41 319 ALA A C 1
ATOM 2508 O O . ALA A 1 319 ? -7.679 14.951 43.746 1.00 58.41 319 ALA A O 1
ATOM 2509 N N . LEU A 1 320 ? -9.145 13.691 42.570 1.00 54.97 320 LEU A N 1
ATOM 2510 C CA . LEU A 1 320 ? -10.366 14.100 43.283 1.00 54.97 320 LEU A CA 1
ATOM 2511 C C . LEU A 1 320 ? -11.283 12.966 43.752 1.00 54.97 320 LEU A C 1
ATOM 2513 O O . LEU A 1 320 ? -12.128 13.199 44.610 1.00 54.97 320 LEU A O 1
ATOM 2517 N N . GLY A 1 321 ? -11.191 11.772 43.164 1.00 60.66 321 GLY A N 1
ATOM 2518 C CA . GLY A 1 321 ? -12.206 10.728 43.346 1.00 60.66 321 GLY A CA 1
ATOM 2519 C C . GLY A 1 321 ? -13.546 11.029 42.653 1.00 60.66 321 GLY A C 1
ATOM 2520 O O . GLY A 1 321 ? -14.469 10.224 42.753 1.00 60.66 321 GLY A O 1
ATOM 2521 N N . GLU A 1 322 ? -13.655 12.149 41.926 1.00 65.94 322 GLU A N 1
ATOM 2522 C CA . GLU A 1 322 ? -14.796 12.452 41.056 1.00 65.94 322 GLU A CA 1
ATOM 2523 C C . GLU A 1 322 ? -14.895 11.403 39.931 1.00 65.94 322 GLU A C 1
ATOM 2525 O O . GLU A 1 322 ? -13.890 11.027 39.315 1.00 65.94 322 GLU A O 1
ATOM 2530 N N . GLN A 1 323 ? -16.118 10.939 39.661 1.00 72.56 323 GLN A N 1
ATOM 2531 C CA . GLN A 1 323 ? -16.433 10.060 38.536 1.00 72.56 323 GLN A CA 1
ATOM 2532 C C . GLN A 1 323 ? -17.055 10.877 37.402 1.00 72.56 323 GLN A C 1
ATOM 2534 O O . GLN A 1 323 ? -18.100 11.504 37.579 1.00 72.56 323 GLN A O 1
ATOM 2539 N N . GLY A 1 324 ? -16.416 10.853 36.235 1.00 77.94 324 GLY A N 1
ATOM 2540 C CA . GLY A 1 324 ? -16.986 11.318 34.974 1.00 77.94 324 GLY A CA 1
ATOM 2541 C C . GLY A 1 324 ? -17.485 10.146 34.129 1.00 77.94 324 GLY A C 1
ATOM 2542 O O . GLY A 1 324 ? -17.294 8.981 34.478 1.00 77.94 324 GLY A O 1
ATOM 2543 N N . ALA A 1 325 ? -18.077 10.450 32.977 1.00 84.94 325 ALA A N 1
ATOM 2544 C CA . ALA A 1 325 ? -18.357 9.455 31.949 1.00 84.94 325 ALA A CA 1
ATOM 2545 C C . ALA A 1 325 ? -17.958 9.998 30.576 1.00 84.94 325 ALA A C 1
ATOM 2547 O O . ALA A 1 325 ? -18.308 11.131 30.239 1.00 84.94 325 ALA A O 1
ATOM 2548 N N . PHE A 1 326 ? -17.266 9.183 29.780 1.00 88.62 326 PHE A N 1
ATOM 2549 C CA . PHE A 1 326 ? -17.035 9.471 28.365 1.00 88.62 326 PHE A CA 1
ATOM 2550 C C . PHE A 1 326 ? -17.842 8.513 27.495 1.00 88.62 326 PHE A C 1
ATOM 2552 O O . PHE A 1 326 ? -18.146 7.378 27.880 1.00 88.62 326 PHE A O 1
ATOM 2559 N N . LYS A 1 327 ? -18.198 9.004 26.313 1.00 94.88 327 LYS A N 1
ATOM 2560 C CA . LYS A 1 327 ? -18.886 8.265 25.263 1.00 94.88 327 LYS A CA 1
ATOM 2561 C C . LYS A 1 327 ? -17.964 8.146 24.058 1.00 94.88 327 LYS A C 1
ATOM 2563 O O . LYS A 1 327 ? -17.368 9.141 23.652 1.00 94.88 327 LYS A O 1
ATOM 2568 N N . VAL A 1 328 ? -17.883 6.956 23.480 1.00 96.25 328 VAL A N 1
ATOM 2569 C CA . VAL A 1 328 ? -17.118 6.699 22.255 1.00 96.25 328 VAL A CA 1
ATOM 2570 C C . VAL A 1 328 ? -18.056 6.786 21.055 1.00 96.25 328 VAL A C 1
ATOM 2572 O O . VAL A 1 328 ? -19.130 6.185 21.085 1.00 96.25 328 VAL A O 1
ATOM 2575 N N . LYS A 1 329 ? -17.633 7.510 20.016 1.00 97.06 329 LYS A N 1
ATOM 2576 C CA . LYS A 1 329 ? -18.241 7.541 18.679 1.00 97.06 329 LYS A CA 1
ATOM 2577 C C . LYS A 1 329 ? -17.196 7.255 17.601 1.00 97.06 329 LYS A C 1
ATOM 2579 O O . LYS A 1 329 ? -15.988 7.284 17.859 1.00 97.06 329 LYS A O 1
ATOM 2584 N N . VAL A 1 330 ? -17.669 7.035 16.383 1.00 96.88 330 VAL A N 1
ATOM 2585 C CA . VAL A 1 330 ? -16.881 7.189 15.155 1.00 96.88 330 VAL A CA 1
ATOM 2586 C C . VAL A 1 330 ? -17.360 8.424 14.396 1.00 96.88 330 VAL A C 1
ATOM 2588 O O . VAL A 1 330 ? -18.525 8.794 14.491 1.00 96.88 330 VAL A O 1
ATOM 2591 N N . ASN A 1 331 ? -16.463 9.061 13.643 1.00 95.00 331 ASN A N 1
ATOM 2592 C CA . ASN A 1 331 ? -16.763 10.267 12.855 1.00 95.00 331 ASN A CA 1
ATOM 2593 C C . ASN A 1 331 ? -16.935 9.959 11.353 1.00 95.00 331 ASN A C 1
ATOM 2595 O O . ASN A 1 331 ? -16.738 10.845 10.526 1.00 95.00 331 ASN A O 1
ATOM 2599 N N . LYS A 1 332 ? -17.186 8.682 11.029 1.00 95.25 332 LYS A N 1
ATOM 2600 C CA . LYS A 1 332 ? -17.599 8.102 9.739 1.00 95.25 332 LYS A CA 1
ATOM 2601 C C . LYS A 1 332 ? -18.193 6.719 10.008 1.00 95.25 332 LYS A C 1
ATOM 2603 O O . LYS A 1 332 ? -17.747 6.070 10.957 1.00 95.25 332 LYS A O 1
ATOM 2608 N N . ASP A 1 333 ? -19.079 6.250 9.139 1.00 96.75 333 ASP A N 1
ATOM 2609 C CA . ASP A 1 333 ? -19.610 4.883 9.160 1.00 96.75 333 ASP A CA 1
ATOM 2610 C C . ASP A 1 333 ? -18.493 3.820 9.179 1.00 96.75 333 ASP A C 1
ATOM 2612 O O . ASP A 1 333 ? -17.473 3.928 8.481 1.00 96.75 333 ASP A O 1
ATOM 2616 N N . ILE A 1 334 ? -18.694 2.744 9.945 1.00 96.12 334 ILE A N 1
ATOM 2617 C CA . ILE A 1 334 ? -17.819 1.564 9.929 1.00 96.12 334 ILE A CA 1
ATOM 2618 C C . ILE A 1 334 ? -18.279 0.622 8.811 1.00 96.12 334 ILE A C 1
ATOM 2620 O O . ILE A 1 334 ? -18.832 -0.447 9.052 1.00 96.12 334 ILE A O 1
ATOM 2624 N N . GLU A 1 335 ? -18.032 1.009 7.564 1.00 96.19 335 GLU A N 1
ATOM 2625 C CA . GLU A 1 335 ? -18.336 0.166 6.401 1.00 96.19 335 GLU A CA 1
ATOM 2626 C C . GLU A 1 335 ? -17.272 -0.925 6.194 1.00 96.19 335 GLU A C 1
ATOM 2628 O O . GLU A 1 335 ? -16.081 -0.679 6.398 1.00 96.19 335 GLU A O 1
ATOM 2633 N N . VAL A 1 336 ? -17.646 -2.117 5.731 1.00 95.88 336 VAL A N 1
ATOM 2634 C CA . VAL A 1 336 ? -16.726 -3.198 5.320 1.00 95.88 336 VAL A CA 1
ATOM 2635 C C . VAL A 1 336 ? -17.169 -3.805 3.994 1.00 95.88 336 VAL A C 1
ATOM 2637 O O . VAL A 1 336 ? -18.362 -3.893 3.733 1.00 95.88 336 VAL A O 1
ATOM 2640 N N . TYR A 1 337 ? -16.224 -4.284 3.184 1.00 95.44 337 TYR A N 1
ATOM 2641 C CA . TYR A 1 337 ? -16.519 -5.263 2.137 1.00 95.44 337 TYR A CA 1
ATOM 2642 C C . TYR A 1 337 ? -16.248 -6.664 2.671 1.00 95.44 337 TYR A C 1
ATOM 2644 O O . TYR A 1 337 ? -15.202 -6.919 3.271 1.00 95.44 337 TYR A O 1
ATOM 2652 N N . ALA A 1 338 ? -17.186 -7.577 2.441 1.00 94.56 338 ALA A N 1
ATOM 2653 C CA . ALA A 1 338 ? -17.103 -8.959 2.891 1.00 94.56 338 ALA A CA 1
ATOM 2654 C C . ALA A 1 338 ? -17.754 -9.909 1.879 1.00 94.56 338 ALA A C 1
ATOM 2656 O O . ALA A 1 338 ? -18.538 -9.481 1.036 1.00 94.56 338 ALA A O 1
ATOM 2657 N N . ASP A 1 339 ? -17.428 -11.201 1.967 1.00 93.00 339 ASP A N 1
ATOM 2658 C CA . ASP A 1 339 ? -18.131 -12.273 1.247 1.00 93.00 339 ASP A CA 1
ATOM 2659 C C . ASP A 1 339 ? -19.646 -12.175 1.501 1.00 93.00 339 ASP A C 1
ATOM 2661 O O . ASP A 1 339 ? -20.061 -12.082 2.658 1.00 93.00 339 ASP A O 1
ATOM 2665 N N . LYS A 1 340 ? -20.455 -12.227 0.435 1.00 92.62 340 LYS A N 1
ATOM 2666 C CA . LYS A 1 340 ? -21.922 -12.064 0.459 1.00 92.62 340 LYS A CA 1
ATOM 2667 C C . LYS A 1 340 ? -22.668 -13.043 1.372 1.00 92.62 340 LYS A C 1
ATOM 2669 O O . LYS A 1 340 ? -23.848 -12.835 1.637 1.00 92.62 340 LYS A O 1
ATOM 2674 N N . LYS A 1 341 ? -22.021 -14.115 1.843 1.00 90.69 341 LYS A N 1
ATOM 2675 C CA . LYS A 1 341 ? -22.589 -15.028 2.851 1.00 90.69 341 LYS A CA 1
ATOM 2676 C C . LYS A 1 341 ? -22.578 -14.471 4.281 1.00 90.69 341 LYS A C 1
ATOM 2678 O O . LYS A 1 341 ? -23.187 -15.090 5.150 1.00 90.69 341 LYS A O 1
ATOM 2683 N N . TYR A 1 342 ? -21.822 -13.405 4.550 1.00 93.12 342 TYR A N 1
ATOM 2684 C CA . TYR A 1 342 ? -21.738 -12.790 5.872 1.00 93.12 342 TYR A CA 1
ATOM 2685 C C . TYR A 1 342 ? -22.756 -11.657 6.015 1.00 93.12 342 TYR A C 1
ATOM 2687 O O . TYR A 1 342 ? -22.956 -10.875 5.087 1.00 93.12 342 TYR A O 1
ATOM 2695 N N . THR A 1 343 ? -23.358 -11.556 7.196 1.00 93.94 343 THR A N 1
ATOM 2696 C CA . THR A 1 343 ? -24.229 -10.449 7.616 1.00 93.94 343 THR A CA 1
ATOM 2697 C C . THR A 1 343 ? -23.545 -9.626 8.708 1.00 93.94 343 THR A C 1
ATOM 2699 O O . THR A 1 343 ? -22.466 -9.986 9.186 1.00 93.94 343 THR A O 1
ATOM 2702 N N . GLU A 1 344 ? -24.174 -8.528 9.128 1.00 93.56 344 GLU A N 1
ATOM 2703 C CA . GLU A 1 344 ? -23.741 -7.722 10.279 1.00 93.56 344 GLU A CA 1
ATOM 2704 C C . GLU A 1 344 ? -23.547 -8.575 11.549 1.00 93.56 344 GLU A C 1
ATOM 2706 O O . GLU A 1 344 ? -22.558 -8.386 12.251 1.00 93.56 344 GLU A O 1
ATOM 2711 N N . ASP A 1 345 ? -24.376 -9.606 11.774 1.00 94.44 345 ASP A N 1
ATOM 2712 C CA . ASP A 1 345 ? -24.264 -10.542 12.912 1.00 94.44 345 ASP A CA 1
ATOM 2713 C C . ASP A 1 345 ? -22.929 -11.311 12.973 1.00 94.44 345 ASP A C 1
ATOM 2715 O O . ASP A 1 345 ? -22.542 -11.831 14.022 1.00 94.44 345 ASP A O 1
ATOM 2719 N N . ASN A 1 346 ? -22.215 -11.433 11.847 1.00 96.38 346 ASN A N 1
ATOM 2720 C CA . ASN A 1 346 ? -20.887 -12.049 11.820 1.00 96.38 346 ASN A CA 1
ATOM 2721 C C . ASN A 1 346 ? -19.785 -11.109 12.324 1.00 96.38 346 ASN A C 1
ATOM 2723 O O . ASN A 1 346 ? -18.654 -11.567 12.534 1.00 96.38 346 ASN A O 1
ATOM 2727 N N . PHE A 1 347 ? -20.086 -9.822 12.493 1.00 96.62 347 PHE A N 1
ATOM 2728 C CA . PHE A 1 347 ? -19.145 -8.810 12.934 1.00 96.62 347 PHE A CA 1
ATOM 2729 C C . PHE A 1 347 ? -19.344 -8.455 14.404 1.00 96.62 347 PHE A C 1
ATOM 2731 O O . PHE A 1 347 ? -20.451 -8.384 14.926 1.00 96.62 347 PHE A O 1
ATOM 2738 N N . THR A 1 348 ? -18.231 -8.212 15.087 1.00 97.12 348 THR A N 1
ATOM 2739 C CA . THR A 1 348 ? -18.227 -7.641 16.434 1.00 97.12 348 THR A CA 1
ATOM 2740 C C . THR A 1 348 ? -17.189 -6.536 16.513 1.00 97.12 348 THR A C 1
ATOM 2742 O O . THR A 1 348 ? -16.186 -6.552 15.792 1.00 97.12 348 THR A O 1
ATOM 2745 N N . ILE A 1 349 ? -17.415 -5.569 17.398 1.00 97.19 349 ILE A N 1
ATOM 2746 C CA . ILE A 1 349 ? -16.489 -4.463 17.639 1.00 97.19 349 ILE A CA 1
ATOM 2747 C C . ILE A 1 349 ? -15.915 -4.500 19.061 1.00 97.19 349 ILE A C 1
ATOM 2749 O O . ILE A 1 349 ? -16.517 -5.056 19.975 1.00 97.19 349 ILE A O 1
ATOM 2753 N N . SER A 1 350 ? -14.740 -3.897 19.259 1.00 96.19 350 SER A N 1
ATOM 2754 C CA . SER A 1 350 ? -14.171 -3.617 20.584 1.00 96.19 350 SER A CA 1
ATOM 2755 C C . SER A 1 350 ? -13.442 -2.270 20.603 1.00 96.19 350 SER A C 1
ATOM 2757 O O . SER A 1 350 ? -12.779 -1.899 19.633 1.00 96.19 350 SER A O 1
ATOM 2759 N N . PHE A 1 351 ? -13.553 -1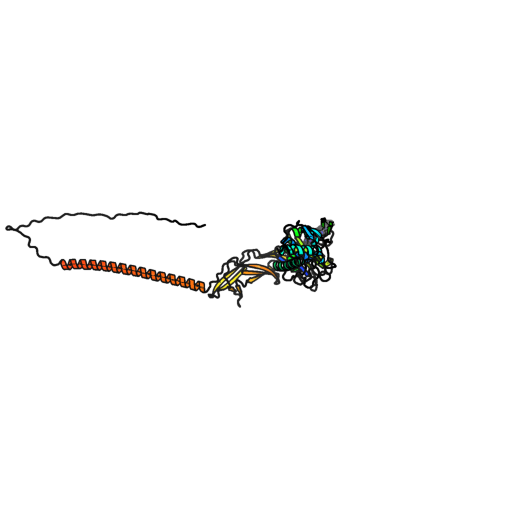.519 21.701 1.00 95.44 351 PHE A N 1
ATOM 2760 C CA . PHE A 1 351 ? -12.813 -0.268 21.885 1.00 95.44 351 PHE A CA 1
ATOM 2761 C C . PHE A 1 351 ? -11.407 -0.517 22.456 1.00 95.44 351 PHE A C 1
ATOM 2763 O O . PHE A 1 351 ? -11.242 -1.108 23.525 1.00 95.44 351 PHE A O 1
ATOM 2770 N N . GLU A 1 352 ? -10.389 -0.008 21.762 1.00 95.00 352 GLU A N 1
ATOM 2771 C CA . GLU A 1 352 ? -8.998 0.038 22.211 1.00 95.00 352 GLU A CA 1
ATOM 2772 C C . GLU A 1 352 ? -8.619 1.491 22.565 1.00 95.00 352 GLU A C 1
ATOM 2774 O O . GLU A 1 352 ? -8.476 2.329 21.669 1.00 95.00 352 GLU A O 1
ATOM 2779 N N . PRO A 1 353 ? -8.467 1.835 23.856 1.00 93.50 353 PRO A N 1
ATOM 2780 C CA . PRO A 1 353 ? -8.222 3.206 24.297 1.00 93.50 353 PRO A CA 1
ATOM 2781 C C . PRO A 1 353 ? -6.790 3.686 24.028 1.00 93.50 353 PRO A C 1
ATOM 2783 O O . PRO A 1 353 ? -5.813 2.950 24.154 1.00 93.50 353 PRO A O 1
ATOM 2786 N N . SER A 1 354 ? -6.657 4.984 23.767 1.00 93.88 354 SER A N 1
ATOM 2787 C CA . SER A 1 354 ? -5.380 5.684 23.672 1.00 93.88 354 SER A CA 1
ATOM 2788 C C . SER A 1 354 ? -4.814 5.995 25.057 1.00 93.88 354 SER A C 1
ATOM 2790 O O . SER A 1 354 ? -5.409 6.749 25.833 1.00 93.88 354 SER A O 1
ATOM 2792 N N . SER A 1 355 ? -3.597 5.514 25.324 1.00 91.69 355 SER A N 1
ATOM 2793 C CA . SER A 1 355 ? -2.842 5.781 26.559 1.00 91.69 355 SER A CA 1
ATOM 2794 C C . SER A 1 355 ? -2.530 7.264 26.808 1.00 91.69 355 SER A C 1
ATOM 2796 O O . SER A 1 355 ? -2.159 7.629 27.922 1.00 91.69 355 SER A O 1
ATOM 2798 N N . LYS A 1 356 ? -2.719 8.138 25.805 1.00 91.19 356 LYS A N 1
ATOM 2799 C CA . LYS A 1 356 ? -2.673 9.602 25.961 1.00 91.19 356 LYS A CA 1
ATOM 2800 C C . LYS A 1 356 ? -3.775 10.118 26.897 1.00 91.19 356 LYS A C 1
ATOM 2802 O O . LYS A 1 356 ? -3.543 11.085 27.618 1.00 91.19 356 LYS A O 1
ATOM 2807 N N . TYR A 1 357 ? -4.960 9.513 26.853 1.00 89.75 357 TYR A N 1
ATOM 2808 C CA . TYR A 1 357 ? -6.160 10.003 27.539 1.00 89.75 357 TYR A CA 1
ATOM 2809 C C . TYR A 1 357 ? -6.649 9.061 28.634 1.00 89.75 357 TYR A C 1
ATOM 2811 O O . TYR A 1 357 ? -7.180 9.521 29.640 1.00 89.75 357 TYR A O 1
ATOM 2819 N N . LEU A 1 358 ? -6.481 7.754 28.436 1.00 89.00 358 LEU A N 1
ATOM 2820 C CA . LEU A 1 358 ? -7.129 6.722 29.233 1.00 89.00 358 LEU A CA 1
ATOM 2821 C C . LEU A 1 358 ? -6.123 5.641 29.618 1.00 89.00 358 LEU A C 1
ATOM 2823 O O . LEU A 1 358 ? -5.399 5.111 28.775 1.00 89.00 358 LEU A O 1
ATOM 2827 N N . LYS A 1 359 ? -6.125 5.262 30.892 1.00 87.56 359 LYS A N 1
ATOM 2828 C CA . LYS A 1 359 ? -5.359 4.131 31.416 1.00 87.56 359 LYS A CA 1
ATOM 2829 C C . LYS A 1 359 ? -6.336 3.078 31.927 1.00 87.56 359 LYS A C 1
ATOM 2831 O O . LYS A 1 359 ? -7.207 3.383 32.736 1.00 87.56 359 LYS A O 1
ATOM 2836 N N . LYS A 1 360 ? -6.220 1.837 31.446 1.00 83.31 360 LYS A N 1
ATOM 2837 C CA . LYS A 1 360 ? -7.053 0.729 31.936 1.00 83.31 360 LYS A CA 1
ATOM 2838 C C . LYS A 1 360 ? -6.672 0.399 33.380 1.00 83.31 360 LYS A C 1
ATOM 2840 O O . LYS A 1 360 ? -5.483 0.339 33.699 1.00 83.31 360 LYS A O 1
ATOM 2845 N N . THR A 1 361 ? -7.670 0.215 34.237 1.00 78.06 361 THR A N 1
ATOM 2846 C CA . THR A 1 361 ? -7.463 -0.197 35.631 1.00 78.06 361 THR A CA 1
ATOM 2847 C C . THR A 1 361 ? -7.541 -1.723 35.771 1.00 78.06 361 THR A C 1
ATOM 2849 O O . THR A 1 361 ? -7.668 -2.442 34.779 1.00 78.06 361 THR A O 1
ATOM 2852 N N . ASN A 1 362 ? -7.445 -2.237 37.001 1.00 70.06 362 ASN A N 1
ATOM 2853 C CA . ASN A 1 362 ? -7.678 -3.659 37.281 1.00 70.06 362 ASN A CA 1
ATOM 2854 C C . ASN A 1 362 ? -9.179 -4.027 37.291 1.00 70.06 362 ASN A C 1
ATOM 2856 O O . ASN A 1 362 ? -9.505 -5.210 37.341 1.00 70.06 362 ASN A O 1
ATOM 2860 N N . THR A 1 363 ? -10.083 -3.041 37.258 1.00 65.75 363 THR A N 1
ATOM 2861 C CA . THR A 1 363 ? -11.510 -3.229 36.957 1.00 65.75 363 THR A CA 1
ATOM 2862 C C . THR A 1 363 ? -11.773 -2.875 35.487 1.00 65.75 363 THR A C 1
ATOM 2864 O O . THR A 1 363 ? -10.879 -2.426 34.771 1.00 65.75 363 THR A O 1
ATOM 2867 N N . GLU A 1 364 ? -13.006 -3.046 35.008 1.00 65.88 364 GLU A N 1
ATOM 2868 C CA . GLU A 1 364 ? -13.404 -2.594 33.661 1.00 65.88 364 GLU A CA 1
ATOM 2869 C C . GLU A 1 364 ? -13.487 -1.055 33.528 1.00 65.88 364 GLU A C 1
ATOM 2871 O O . GLU A 1 364 ? -13.822 -0.540 32.463 1.00 65.88 364 GLU A O 1
ATOM 2876 N N . ASP A 1 365 ? -13.133 -0.312 34.585 1.00 78.69 365 ASP A N 1
ATOM 2877 C CA . ASP A 1 365 ? -13.058 1.148 34.592 1.00 78.69 365 ASP A CA 1
ATOM 2878 C C . ASP A 1 365 ? -11.767 1.677 33.943 1.00 78.69 365 ASP A C 1
ATOM 2880 O O . ASP A 1 365 ? -10.703 1.038 33.966 1.00 78.69 365 ASP A O 1
ATOM 2884 N N . TYR A 1 366 ? -11.833 2.930 33.486 1.00 85.88 366 TYR A N 1
ATOM 2885 C CA . TYR A 1 366 ? -10.674 3.697 33.035 1.00 85.88 366 TYR A CA 1
ATOM 2886 C C . TYR A 1 366 ? -10.290 4.816 34.022 1.00 85.88 366 TYR A C 1
ATOM 2888 O O . TYR A 1 366 ? -11.129 5.488 34.623 1.00 85.88 366 TYR A O 1
ATOM 2896 N N . GLU A 1 367 ? -8.989 5.049 34.164 1.00 86.31 367 GLU A N 1
ATOM 2897 C CA . GLU A 1 367 ? -8.411 6.247 34.777 1.00 86.31 367 GLU A CA 1
ATOM 2898 C C . GLU A 1 367 ? -8.202 7.319 33.703 1.00 86.31 367 GLU A C 1
ATOM 2900 O O . GLU A 1 367 ? -7.670 7.030 32.626 1.00 86.31 367 GLU A O 1
ATOM 2905 N N . LEU A 1 368 ? -8.594 8.558 34.006 1.00 87.25 368 LEU A N 1
ATOM 2906 C CA . LEU A 1 368 ? -8.362 9.705 33.129 1.00 87.25 368 LEU A CA 1
ATOM 2907 C C . LEU A 1 368 ? -6.910 10.197 33.279 1.00 87.25 368 LEU A C 1
ATOM 2909 O O . LEU A 1 368 ? -6.465 10.492 34.387 1.00 87.25 368 LEU A O 1
ATOM 2913 N N . VAL A 1 369 ? -6.179 10.272 32.165 1.00 87.31 369 VAL A N 1
ATOM 2914 C CA . VAL A 1 369 ? -4.759 10.681 32.091 1.00 87.31 369 VAL A CA 1
ATOM 2915 C C . VAL A 1 369 ? -4.608 12.144 31.661 1.00 87.31 369 VAL A C 1
ATOM 2917 O O . VAL A 1 369 ? -3.654 12.811 32.053 1.00 87.31 369 VAL A O 1
ATOM 2920 N N . ASN A 1 370 ? -5.548 12.643 30.856 1.00 86.50 370 ASN A N 1
ATOM 2921 C CA . ASN A 1 370 ? -5.662 14.030 30.406 1.00 86.50 370 ASN A CA 1
ATOM 2922 C C . ASN A 1 370 ? -7.142 14.362 30.184 1.00 86.50 370 ASN A C 1
ATOM 2924 O O . ASN A 1 370 ? -7.932 13.449 29.947 1.00 86.50 370 ASN A O 1
ATOM 2928 N N . SER A 1 371 ? -7.508 15.650 30.193 1.00 89.44 371 SER A N 1
ATOM 2929 C CA . SER A 1 371 ? -8.832 16.073 29.720 1.00 89.44 371 SER A CA 1
ATOM 2930 C C . SER A 1 371 ? -9.081 15.567 28.299 1.00 89.44 371 SER A C 1
ATOM 2932 O O . SER A 1 371 ? -8.162 15.547 27.477 1.00 89.44 371 SER A O 1
ATOM 2934 N N . ILE A 1 372 ? -10.323 15.187 28.028 1.00 91.62 372 ILE A N 1
ATOM 2935 C CA . ILE A 1 372 ? -10.816 14.781 26.712 1.00 91.62 372 ILE A CA 1
ATOM 2936 C C . ILE A 1 372 ? -11.769 15.876 26.238 1.00 91.62 372 ILE A C 1
ATOM 2938 O O . ILE A 1 372 ? -12.682 16.225 26.983 1.00 91.62 372 ILE A O 1
ATOM 2942 N N . SER A 1 373 ? -11.594 16.388 25.025 1.00 93.44 373 SER A N 1
ATOM 2943 C CA . SER A 1 373 ? -12.622 17.200 24.358 1.00 93.44 373 SER A CA 1
ATOM 2944 C C . SER A 1 373 ? -13.514 16.342 23.457 1.00 93.44 373 SER A C 1
ATOM 2946 O O . SER A 1 373 ? -13.119 15.250 23.044 1.00 93.44 373 SER A O 1
ATOM 2948 N N . GLU A 1 374 ? -14.710 16.819 23.109 1.00 94.19 374 GLU A N 1
ATOM 2949 C CA . GLU A 1 374 ? -15.445 16.251 21.972 1.00 94.19 374 GLU A CA 1
ATOM 2950 C C . GLU A 1 374 ? -14.565 16.257 20.702 1.00 94.19 374 GLU A C 1
ATOM 2952 O O . GLU A 1 374 ? -13.746 17.153 20.495 1.00 94.19 374 GLU A O 1
ATOM 2957 N N . ASP A 1 375 ? -14.691 15.206 19.886 1.00 95.38 375 ASP A N 1
ATOM 2958 C CA . ASP A 1 375 ? -13.887 14.939 18.684 1.00 95.38 375 ASP A CA 1
ATOM 2959 C C . ASP A 1 375 ? -12.377 14.719 18.910 1.00 95.38 375 ASP A C 1
ATOM 2961 O O . ASP A 1 375 ? -11.631 14.509 17.948 1.00 95.38 375 ASP A O 1
ATOM 2965 N N . ASP A 1 376 ? -11.906 14.627 20.159 1.00 95.69 376 ASP A N 1
ATOM 2966 C CA . ASP A 1 376 ? -10.575 14.077 20.426 1.00 95.69 376 ASP A CA 1
ATOM 2967 C C . ASP A 1 376 ? -10.503 12.603 20.006 1.00 95.69 376 ASP A C 1
ATOM 2969 O O . ASP A 1 376 ? -11.358 11.786 20.360 1.00 95.69 376 ASP A O 1
ATOM 2973 N N . LYS A 1 377 ? -9.418 12.232 19.315 1.00 96.56 377 LYS A N 1
ATOM 2974 C CA . LYS A 1 377 ? -9.082 10.837 18.998 1.00 96.56 377 LYS A CA 1
ATOM 2975 C C . LYS A 1 377 ? -8.634 10.094 20.264 1.00 96.56 377 LYS A C 1
ATOM 2977 O O . LYS A 1 377 ? -7.448 10.064 20.608 1.00 96.56 377 LYS A O 1
ATOM 2982 N N . ILE A 1 378 ? -9.596 9.482 20.947 1.00 94.88 378 ILE A N 1
ATOM 2983 C CA . ILE A 1 378 ? -9.423 8.783 22.229 1.00 94.88 378 ILE A CA 1
ATOM 2984 C C . ILE A 1 378 ? -9.039 7.307 22.101 1.00 94.88 378 ILE A C 1
ATOM 2986 O O . ILE A 1 378 ? -8.757 6.680 23.119 1.00 94.88 378 ILE A O 1
ATOM 2990 N N . GLY A 1 379 ? -8.990 6.737 20.895 1.00 96.06 379 GLY A N 1
ATOM 2991 C CA . GLY A 1 379 ? -8.583 5.344 20.701 1.00 96.06 379 GLY A CA 1
ATOM 2992 C C . GLY A 1 379 ? -8.848 4.817 19.295 1.00 96.06 379 GLY A C 1
ATOM 2993 O O . GLY A 1 379 ? -8.761 5.558 18.313 1.00 96.06 379 GLY A O 1
ATOM 2994 N N . LYS A 1 380 ? -9.179 3.529 19.219 1.00 97.19 380 LYS A N 1
ATOM 2995 C CA . LYS A 1 380 ? -9.611 2.815 18.015 1.00 97.19 380 LYS A CA 1
ATOM 2996 C C . LYS A 1 380 ? -10.833 1.942 18.293 1.00 97.19 380 LYS A C 1
ATOM 2998 O O . LYS A 1 380 ? -10.988 1.447 19.406 1.00 97.19 380 LYS A O 1
ATOM 3003 N N . ILE A 1 381 ? -11.649 1.708 17.270 1.00 97.56 381 ILE A N 1
ATOM 3004 C CA . ILE A 1 381 ? -12.584 0.580 17.232 1.00 97.56 381 ILE A CA 1
ATOM 3005 C C . ILE A 1 381 ? -11.938 -0.527 16.403 1.00 97.56 381 ILE A C 1
ATOM 3007 O O . ILE A 1 381 ? -11.641 -0.338 15.222 1.00 97.56 381 ILE A O 1
ATOM 3011 N N . ASN A 1 382 ? -11.710 -1.679 17.022 1.00 97.50 382 ASN A N 1
ATOM 3012 C CA . ASN A 1 382 ? -11.274 -2.892 16.346 1.00 97.50 382 ASN A CA 1
ATOM 3013 C C . ASN A 1 382 ? -12.509 -3.684 15.915 1.00 97.50 382 ASN A C 1
ATOM 3015 O O . ASN A 1 382 ? -13.381 -3.960 16.733 1.00 97.50 382 ASN A O 1
ATOM 3019 N N . VAL A 1 383 ? -12.570 -4.041 14.636 1.00 97.00 383 VAL A N 1
ATOM 3020 C CA . VAL A 1 383 ? -13.641 -4.824 14.013 1.00 97.00 383 VAL A CA 1
ATOM 3021 C C . VAL A 1 383 ? -13.144 -6.256 13.834 1.00 97.00 383 VAL A C 1
ATOM 3023 O O . VAL A 1 383 ? -12.016 -6.471 13.375 1.00 97.00 383 VAL A O 1
ATOM 3026 N N . TYR A 1 384 ? -13.980 -7.234 14.163 1.00 96.19 384 TYR A N 1
ATOM 3027 C CA . TYR A 1 384 ? -13.691 -8.662 14.061 1.00 96.19 384 TYR A CA 1
ATOM 3028 C C . TYR A 1 384 ? -14.760 -9.337 13.209 1.00 96.19 384 TYR A C 1
ATOM 3030 O O . TYR A 1 384 ? -15.933 -9.019 13.340 1.00 96.19 384 TYR A O 1
ATOM 3038 N N . LEU A 1 385 ? -14.357 -10.300 12.383 1.00 94.81 385 LEU A N 1
ATOM 3039 C CA . LEU A 1 385 ? -15.239 -11.165 11.604 1.00 94.81 385 LEU A CA 1
ATOM 3040 C C . LEU A 1 385 ? -15.161 -12.579 12.185 1.00 94.81 385 LEU A C 1
ATOM 3042 O O . LEU A 1 385 ? -14.095 -13.201 12.159 1.00 94.81 385 LEU A O 1
ATOM 3046 N N . ASN A 1 386 ? -16.269 -13.081 12.735 1.00 93.88 386 ASN A N 1
ATOM 3047 C CA . ASN A 1 386 ? -16.351 -14.367 13.439 1.00 93.88 386 ASN A CA 1
ATOM 3048 C C . ASN A 1 386 ? -15.225 -14.539 14.488 1.00 93.88 386 ASN A C 1
ATOM 3050 O O . ASN A 1 386 ? -14.562 -15.574 14.561 1.00 93.88 386 ASN A O 1
ATOM 3054 N N . GLY A 1 387 ? -14.948 -13.478 15.256 1.00 93.75 387 GLY A N 1
ATOM 3055 C CA . GLY A 1 387 ? -13.904 -13.436 16.290 1.00 93.75 387 GLY A CA 1
ATOM 3056 C C . GLY A 1 387 ? -12.459 -13.264 15.790 1.00 93.75 387 GLY A C 1
ATOM 3057 O O . GLY A 1 387 ? -11.568 -12.999 16.597 1.00 93.75 387 GLY A O 1
ATOM 3058 N N . LYS A 1 388 ? -12.188 -13.350 14.479 1.00 91.88 388 LYS A N 1
ATOM 3059 C CA . LYS A 1 388 ? -10.873 -13.008 13.909 1.00 91.88 388 LYS A CA 1
ATOM 3060 C C . LYS A 1 388 ? -10.794 -11.496 13.682 1.00 91.88 388 LYS A C 1
ATOM 3062 O O . LYS A 1 388 ? -11.685 -10.931 13.059 1.00 91.88 388 LYS A O 1
ATOM 3067 N N . PHE A 1 389 ? -9.711 -10.849 14.121 1.00 92.50 389 PHE A N 1
ATOM 3068 C CA . PHE A 1 389 ? -9.454 -9.435 13.811 1.00 92.50 389 PHE A CA 1
ATOM 3069 C C . PHE A 1 389 ? -9.518 -9.182 12.296 1.00 92.50 389 PHE A C 1
ATOM 3071 O O . PHE A 1 389 ? -8.888 -9.906 11.520 1.00 92.50 389 PHE A O 1
ATOM 3078 N N . PHE A 1 390 ? -10.277 -8.157 11.906 1.00 91.56 390 PHE A N 1
ATOM 3079 C CA . PHE A 1 390 ? -10.541 -7.788 10.519 1.00 91.56 390 PHE A CA 1
ATOM 3080 C C . PHE A 1 390 ? -9.876 -6.453 10.165 1.00 91.56 390 PHE A C 1
ATOM 3082 O O . PHE A 1 390 ? -9.014 -6.414 9.289 1.00 91.56 390 PHE A O 1
ATOM 3089 N N . LYS A 1 391 ? -10.215 -5.368 10.877 1.00 92.62 391 LYS A N 1
ATOM 3090 C CA . LYS A 1 391 ? -9.582 -4.045 10.711 1.00 92.62 391 LYS A CA 1
ATOM 3091 C C . LYS A 1 391 ? -9.703 -3.184 11.972 1.00 92.62 391 LYS A C 1
ATOM 3093 O O . LYS A 1 391 ? -10.414 -3.542 12.903 1.00 92.62 391 LYS A O 1
ATOM 3098 N N . SER A 1 392 ? -9.045 -2.024 11.986 1.00 94.50 392 SER A N 1
ATOM 3099 C CA . SER A 1 392 ? -9.216 -1.002 13.031 1.00 94.50 392 SER A CA 1
ATOM 3100 C C . SER A 1 392 ? -9.556 0.356 12.422 1.00 94.50 392 SER A C 1
ATOM 3102 O O . SER A 1 392 ? -8.855 0.773 11.498 1.00 94.50 392 SER A O 1
ATOM 3104 N N . VAL A 1 393 ? -10.534 1.069 12.977 1.00 95.75 393 VAL A N 1
ATOM 3105 C CA . VAL A 1 393 ? -10.844 2.474 12.652 1.00 95.75 393 VAL A CA 1
ATOM 3106 C C . VAL A 1 393 ? -10.567 3.376 13.856 1.00 95.75 393 VAL A C 1
ATOM 3108 O O . VAL A 1 393 ? -10.451 2.895 14.981 1.00 95.75 393 VAL A O 1
ATOM 3111 N N . ASP A 1 394 ? -10.420 4.680 13.638 1.00 96.81 394 ASP A N 1
ATOM 3112 C CA . ASP A 1 394 ? -10.175 5.637 14.722 1.00 96.81 394 ASP A CA 1
ATOM 3113 C C . ASP A 1 394 ? -11.451 5.895 15.543 1.00 96.81 394 ASP A C 1
ATOM 3115 O O . ASP A 1 394 ? -12.528 6.060 14.974 1.00 96.81 394 ASP A O 1
ATOM 3119 N N . ALA A 1 395 ? -11.323 5.952 16.873 1.00 96.94 395 ALA A N 1
ATOM 3120 C CA . ALA A 1 395 ? -12.421 6.252 17.796 1.00 96.94 395 ALA A CA 1
ATOM 3121 C C . ALA A 1 395 ? -12.264 7.640 18.427 1.00 96.94 395 ALA A C 1
ATOM 3123 O O . ALA A 1 395 ? -11.163 8.037 18.831 1.00 96.94 395 ALA A O 1
ATOM 3124 N N . PHE A 1 396 ? -13.391 8.335 18.568 1.00 97.12 396 PHE A N 1
ATOM 3125 C CA . PHE A 1 396 ? -13.479 9.732 18.978 1.00 97.12 396 PHE A CA 1
ATOM 3126 C C . PHE A 1 396 ? -14.383 9.902 20.203 1.00 97.12 396 PHE A C 1
ATOM 3128 O O . PHE A 1 396 ? -15.267 9.079 20.453 1.00 97.12 396 PHE A O 1
ATOM 3135 N N . SER A 1 397 ? -14.166 10.959 20.987 1.00 96.06 397 SER A N 1
ATOM 3136 C CA . SER A 1 397 ? -15.069 11.280 22.096 1.00 96.06 397 SER A CA 1
ATOM 3137 C C . SER A 1 397 ? -16.328 11.984 21.602 1.00 96.06 397 SER A C 1
ATOM 3139 O O . SER A 1 397 ? -16.244 12.910 20.801 1.00 96.06 397 SER A O 1
ATOM 3141 N N . LYS A 1 398 ? -17.490 11.594 22.133 1.00 95.69 398 LYS A N 1
ATOM 3142 C CA . LYS A 1 398 ? -18.796 12.247 21.908 1.00 95.69 398 LYS A CA 1
ATOM 3143 C C . LYS A 1 398 ? -19.154 13.271 22.999 1.00 95.69 398 LYS A C 1
ATOM 3145 O O . LYS A 1 398 ? -20.261 13.799 23.009 1.00 95.69 398 LYS A O 1
ATOM 3150 N N . ASN A 1 399 ? -18.266 13.512 23.967 1.00 94.19 399 ASN A N 1
ATOM 3151 C CA . ASN A 1 399 ? -18.428 14.574 24.963 1.00 94.19 399 ASN A CA 1
ATOM 3152 C C . ASN A 1 399 ? -17.097 14.996 25.597 1.00 94.19 399 ASN A C 1
ATOM 3154 O O . ASN A 1 399 ? -16.158 14.203 25.676 1.00 94.19 399 ASN A O 1
ATOM 3158 N N . ASP A 1 400 ? -17.066 16.213 26.134 1.00 91.94 400 ASP A N 1
ATOM 3159 C CA . ASP A 1 400 ? -15.972 16.680 26.983 1.00 91.94 400 ASP A CA 1
ATOM 3160 C C . ASP A 1 400 ? -15.919 15.900 28.311 1.00 91.94 400 ASP A C 1
ATOM 3162 O O . ASP A 1 400 ? -16.956 15.539 28.883 1.00 91.94 400 ASP A O 1
ATOM 3166 N N . VAL A 1 401 ? -14.708 15.679 28.826 1.00 89.12 401 VAL A N 1
ATOM 3167 C CA . VAL A 1 401 ? -14.425 15.223 30.193 1.00 89.12 401 VAL A CA 1
ATOM 3168 C C . VAL A 1 401 ? -13.201 15.968 30.730 1.00 89.12 401 VAL A C 1
ATOM 3170 O O . VAL A 1 401 ? -12.064 15.687 30.347 1.00 89.12 401 VAL A O 1
ATOM 3173 N N . ASP A 1 402 ? -13.430 16.895 31.659 1.00 83.94 402 ASP A N 1
ATOM 3174 C CA . ASP A 1 402 ? -12.376 17.699 32.282 1.00 83.94 402 ASP A CA 1
ATOM 3175 C C . ASP A 1 402 ? -11.545 16.912 33.307 1.00 83.94 402 ASP A C 1
ATOM 3177 O O . ASP A 1 402 ? -12.050 16.470 34.345 1.00 83.94 402 ASP A O 1
ATOM 3181 N N . MET A 1 403 ? -10.227 16.850 33.102 1.00 74.50 403 MET A N 1
ATOM 3182 C CA . MET A 1 403 ? -9.284 16.474 34.151 1.00 74.50 403 MET A CA 1
ATOM 3183 C C . MET A 1 403 ? -8.917 17.697 34.999 1.00 74.50 403 MET A C 1
ATOM 3185 O O . MET A 1 403 ? -7.961 18.419 34.720 1.00 74.50 403 MET A O 1
ATOM 3189 N N . ARG A 1 404 ? -9.668 17.916 36.079 1.00 66.88 404 ARG A N 1
ATOM 3190 C CA . ARG A 1 404 ? -9.344 18.933 37.092 1.00 66.88 404 ARG A CA 1
ATOM 3191 C C . ARG A 1 404 ? -8.089 18.560 37.880 1.00 66.88 404 ARG A C 1
ATOM 3193 O O . ARG A 1 404 ? -8.020 17.461 38.432 1.00 66.88 404 ARG A O 1
ATOM 3200 N N . SER A 1 405 ? -7.143 19.491 37.999 1.00 62.97 405 SER A N 1
ATOM 3201 C CA . SER A 1 405 ? -5.967 19.361 38.861 1.00 62.97 405 SER A CA 1
ATOM 3202 C C . SER A 1 405 ? -6.290 19.719 40.315 1.00 62.97 405 SER A C 1
ATOM 3204 O O . SER A 1 405 ? -7.144 20.563 40.597 1.00 62.97 405 SER A O 1
ATOM 3206 N N . THR A 1 406 ? -5.518 19.178 41.263 1.00 60.28 406 THR A N 1
ATOM 3207 C CA . THR A 1 406 ? -5.547 19.617 42.671 1.00 60.28 406 THR A CA 1
ATOM 3208 C C . THR A 1 406 ? -5.297 21.126 42.812 1.00 60.28 406 THR A C 1
ATOM 3210 O O . THR A 1 406 ? -5.867 21.772 43.692 1.00 60.28 406 THR A O 1
ATOM 3213 N N . ARG A 1 407 ? -4.503 21.722 41.907 1.00 61.97 407 ARG A N 1
ATOM 3214 C CA . ARG A 1 407 ? -4.247 23.173 41.867 1.00 61.97 407 ARG A CA 1
ATOM 3215 C C . ARG A 1 407 ? -5.490 23.991 41.522 1.00 61.97 407 ARG A C 1
ATOM 3217 O O . ARG A 1 407 ? -5.696 25.035 42.136 1.00 61.97 407 ARG A O 1
ATOM 3224 N N . ASP A 1 408 ? -6.322 23.520 40.598 1.00 65.94 408 ASP A N 1
ATOM 3225 C CA . ASP A 1 408 ? -7.507 24.254 40.136 1.00 65.94 408 ASP A CA 1
ATOM 3226 C C . ASP A 1 408 ? -8.546 24.374 41.254 1.00 65.94 408 ASP A C 1
ATOM 3228 O O . ASP A 1 408 ? -9.221 25.396 41.387 1.00 65.94 408 ASP A O 1
ATOM 3232 N N . ILE A 1 409 ? -8.611 23.369 42.129 1.00 63.50 409 ILE A N 1
ATOM 3233 C CA . ILE A 1 409 ? -9.477 23.378 43.308 1.00 63.50 409 ILE A CA 1
ATOM 3234 C C . ILE A 1 409 ? -8.885 24.174 44.465 1.00 63.50 409 ILE A C 1
ATOM 3236 O O . ILE A 1 409 ? -9.638 24.873 45.136 1.00 63.50 409 ILE A O 1
ATOM 3240 N N . ILE A 1 410 ? -7.562 24.188 44.663 1.00 68.75 410 ILE A N 1
ATOM 3241 C CA . ILE A 1 410 ? -6.936 25.138 45.600 1.00 68.75 410 ILE A CA 1
ATOM 3242 C C . ILE A 1 410 ? -7.263 26.581 45.182 1.00 68.75 410 ILE A C 1
ATOM 3244 O O . ILE A 1 410 ? -7.661 27.385 46.024 1.00 68.75 410 ILE A O 1
ATOM 3248 N N . ILE A 1 411 ? -7.170 26.897 43.886 1.00 76.44 411 ILE A N 1
ATOM 3249 C CA . ILE A 1 411 ? -7.535 28.211 43.337 1.00 76.44 411 ILE A CA 1
ATOM 3250 C C . ILE A 1 411 ? -9.038 28.477 43.511 1.00 76.44 411 ILE A C 1
ATOM 3252 O O . ILE A 1 411 ? -9.413 29.528 44.026 1.00 76.44 411 ILE A O 1
ATOM 3256 N N . THR A 1 412 ? -9.904 27.528 43.148 1.00 75.44 412 THR A N 1
ATOM 3257 C CA . THR A 1 412 ? -11.367 27.679 43.261 1.00 75.44 412 THR A CA 1
ATOM 3258 C C . THR A 1 412 ? -11.811 27.877 44.714 1.00 75.44 412 THR A C 1
ATOM 3260 O O . THR A 1 412 ? -12.551 28.814 45.013 1.00 75.44 412 THR A O 1
ATOM 3263 N N . ASN A 1 413 ? -11.297 27.071 45.645 1.00 79.12 413 ASN A N 1
ATOM 3264 C CA . ASN A 1 413 ? -11.577 27.195 47.077 1.00 79.12 413 ASN A CA 1
ATOM 3265 C C . ASN A 1 413 ? -11.021 28.505 47.655 1.00 79.12 413 ASN A C 1
ATOM 3267 O O . ASN A 1 413 ? -11.698 29.150 48.456 1.00 79.12 413 ASN A O 1
ATOM 3271 N N . ALA A 1 414 ? -9.836 28.950 47.221 1.00 83.75 414 ALA A N 1
ATOM 3272 C CA . ALA A 1 414 ? -9.299 30.255 47.601 1.00 83.75 414 ALA A CA 1
ATOM 3273 C C . ALA A 1 414 ? -10.199 31.404 47.113 1.00 83.75 414 ALA A C 1
ATOM 3275 O O . ALA A 1 414 ? -10.491 32.315 47.886 1.00 83.75 414 ALA A O 1
ATOM 3276 N N . LEU A 1 415 ? -10.705 31.345 45.876 1.00 88.69 415 LEU A N 1
ATOM 3277 C CA . LEU A 1 415 ? -11.656 32.328 45.341 1.00 88.69 415 LEU A CA 1
ATOM 3278 C C . LEU A 1 415 ? -12.979 32.338 46.124 1.00 88.69 415 LEU A C 1
ATOM 3280 O O . LEU A 1 415 ? -13.476 33.416 46.461 1.00 88.69 415 LEU A O 1
ATOM 3284 N N . ILE A 1 416 ? -13.514 31.166 46.489 1.00 88.81 416 ILE A N 1
ATOM 3285 C CA . ILE A 1 416 ? -14.701 31.051 47.353 1.00 88.81 416 ILE A CA 1
ATOM 3286 C C . ILE A 1 416 ? -14.427 31.705 48.716 1.00 88.81 416 ILE A C 1
ATOM 3288 O O . ILE A 1 416 ? -15.179 32.590 49.129 1.00 88.81 416 ILE A O 1
ATOM 3292 N N . MET A 1 417 ? -13.319 31.366 49.381 1.00 90.31 417 MET A N 1
ATOM 3293 C CA . MET A 1 417 ? -12.944 31.946 50.678 1.00 90.31 417 MET A CA 1
ATOM 3294 C C . MET A 1 417 ? -12.735 33.467 50.619 1.00 90.31 417 MET A C 1
ATOM 3296 O O . MET A 1 417 ? -13.200 34.183 51.507 1.00 90.31 417 MET A O 1
ATOM 3300 N N . ILE A 1 418 ? -12.108 33.983 49.556 1.00 93.00 418 ILE A N 1
ATOM 3301 C CA . ILE A 1 418 ? -11.962 35.428 49.318 1.00 93.00 418 ILE A CA 1
ATOM 3302 C C . ILE A 1 418 ? -13.339 36.085 49.156 1.00 93.00 418 ILE A C 1
ATOM 3304 O O . ILE A 1 418 ? -13.598 37.119 49.773 1.00 93.00 418 ILE A O 1
ATOM 3308 N N . SER A 1 419 ? -14.253 35.483 48.387 1.00 89.94 419 SER A N 1
ATOM 3309 C CA . SER A 1 419 ? -15.599 36.035 48.185 1.00 89.94 419 SER A CA 1
ATOM 3310 C C . SER A 1 419 ? -16.424 36.078 49.482 1.00 89.94 419 SER A C 1
ATOM 3312 O O . SER A 1 419 ? -17.057 37.097 49.774 1.00 89.94 419 SER A O 1
ATOM 3314 N N . LEU A 1 420 ? -16.342 35.033 50.315 1.00 94.38 420 LEU A N 1
ATOM 3315 C CA . LEU A 1 420 ? -16.958 34.990 51.644 1.00 94.38 420 LEU A CA 1
ATOM 3316 C C . LEU A 1 420 ? -16.367 36.062 52.570 1.00 94.38 420 LEU A C 1
ATOM 3318 O O . LEU A 1 420 ? -17.114 36.779 53.239 1.00 94.38 420 LEU A O 1
ATOM 3322 N N . LEU A 1 421 ? -15.042 36.245 52.560 1.00 95.00 421 LEU A N 1
ATOM 3323 C CA . LEU A 1 421 ? -14.376 37.295 53.331 1.00 95.00 421 LEU A CA 1
ATOM 3324 C C . LEU A 1 421 ? -14.830 38.698 52.887 1.00 95.00 421 LEU A C 1
ATOM 3326 O O . LEU A 1 421 ? -15.132 39.544 53.731 1.00 95.00 421 LEU A O 1
ATOM 3330 N N . CYS A 1 422 ? -14.960 38.941 51.578 1.00 94.44 422 CYS A N 1
ATOM 3331 C CA . CYS A 1 422 ? -15.501 40.192 51.043 1.00 94.44 422 CYS A CA 1
ATOM 3332 C C . CYS A 1 422 ? -16.949 40.447 51.493 1.00 94.44 422 CYS A C 1
ATOM 3334 O O . CYS A 1 422 ? -17.277 41.578 51.862 1.00 94.44 422 CYS A O 1
ATOM 3336 N N . LEU A 1 423 ? -17.806 39.419 51.519 1.00 94.69 423 LEU A N 1
ATOM 3337 C CA . LEU A 1 423 ? -19.181 39.525 52.025 1.00 94.69 423 LEU A CA 1
ATOM 3338 C C . LEU A 1 423 ? -19.218 39.846 53.528 1.00 94.69 423 LEU A C 1
ATOM 3340 O O . LEU A 1 423 ? -19.975 40.727 53.944 1.00 94.69 423 LEU A O 1
ATOM 3344 N N . ILE A 1 424 ? -18.361 39.213 54.337 1.00 94.56 424 ILE A N 1
ATOM 3345 C CA . ILE A 1 424 ? -18.231 39.500 55.775 1.00 94.56 424 ILE A CA 1
ATOM 3346 C C . ILE A 1 424 ? -17.766 40.946 56.000 1.00 94.56 424 ILE A C 1
ATOM 3348 O O . ILE A 1 424 ? -18.379 41.676 56.782 1.00 94.56 424 ILE A O 1
ATOM 3352 N N . ILE A 1 425 ? -16.735 41.407 55.283 1.00 93.81 425 ILE A N 1
ATOM 3353 C CA . ILE A 1 425 ? -16.250 42.795 55.362 1.00 93.81 425 ILE A CA 1
ATOM 3354 C C . ILE A 1 425 ? -17.359 43.777 54.955 1.00 93.81 425 ILE A C 1
ATOM 3356 O O . ILE A 1 425 ? -17.583 44.776 55.643 1.00 93.81 425 ILE A O 1
ATOM 3360 N N . MET A 1 426 ? -18.109 43.482 53.889 1.00 94.44 426 MET A N 1
ATOM 3361 C CA . MET A 1 426 ? -19.240 44.303 53.454 1.00 94.44 426 MET A CA 1
ATOM 3362 C C . MET A 1 426 ? -20.330 44.382 54.534 1.00 94.44 426 MET A C 1
ATOM 3364 O O . MET A 1 426 ? -20.784 45.480 54.869 1.00 94.44 426 MET A O 1
ATOM 3368 N N . ALA A 1 427 ? -20.699 43.252 55.145 1.00 92.12 427 ALA A N 1
ATOM 3369 C CA . ALA A 1 427 ? -21.654 43.197 56.249 1.00 92.12 427 ALA A CA 1
ATOM 3370 C C . ALA A 1 427 ? -21.159 43.976 57.483 1.00 92.12 427 ALA A C 1
ATOM 3372 O O . ALA A 1 427 ? -21.925 44.732 58.090 1.00 92.12 427 ALA A O 1
ATOM 3373 N N . LEU A 1 428 ? -19.869 43.882 57.824 1.00 92.94 428 LEU A N 1
ATOM 3374 C CA . LEU A 1 428 ? -19.256 44.656 58.907 1.00 92.94 428 LEU A CA 1
ATOM 3375 C C . LEU A 1 428 ? -19.313 46.165 58.627 1.00 92.94 428 LEU A C 1
ATOM 3377 O O . LEU A 1 428 ? -19.761 46.918 59.499 1.00 92.94 428 LEU A O 1
ATOM 3381 N N . VAL A 1 429 ? -18.962 46.608 57.415 1.00 92.94 429 VAL A N 1
ATOM 3382 C CA . VAL A 1 429 ? -19.048 48.015 56.979 1.00 92.94 429 VAL A CA 1
ATOM 3383 C C . VAL A 1 429 ? -20.492 48.525 57.015 1.00 92.94 429 VAL A C 1
ATOM 3385 O O . VAL A 1 429 ? -20.745 49.617 57.536 1.00 92.94 429 VAL A O 1
ATOM 3388 N N . LEU A 1 430 ? -21.459 47.739 56.535 1.00 92.50 430 LEU A N 1
ATOM 3389 C CA . LEU A 1 430 ? -22.886 48.068 56.611 1.00 92.50 430 LEU A CA 1
ATOM 3390 C C . LEU A 1 430 ? -23.362 48.161 58.070 1.00 92.50 430 LEU A C 1
ATOM 3392 O O . LEU A 1 430 ? -24.006 49.147 58.440 1.00 92.50 430 LEU A O 1
ATOM 3396 N N . SER A 1 431 ? -22.971 47.215 58.932 1.00 88.25 431 SER A N 1
ATOM 3397 C CA . SER A 1 431 ? -23.297 47.235 60.365 1.00 88.25 431 SER A CA 1
ATOM 3398 C C . SER A 1 431 ? -22.667 48.433 61.088 1.00 88.25 431 SER A C 1
ATOM 3400 O O . SER A 1 431 ? -23.289 49.016 61.977 1.00 88.25 431 SER A O 1
ATOM 3402 N N . SER A 1 432 ? -21.457 48.842 60.693 1.00 86.19 432 SER A N 1
ATOM 3403 C CA . SER A 1 432 ? -20.750 50.005 61.233 1.00 86.19 432 SER A CA 1
ATOM 3404 C C . SER A 1 432 ? -21.427 51.306 60.800 1.00 86.19 432 SER A C 1
ATOM 3406 O O . SER A 1 432 ? -21.714 52.171 61.634 1.00 86.19 432 SER A O 1
ATOM 3408 N N . ARG A 1 433 ? -21.811 51.421 59.520 1.00 88.94 433 ARG A N 1
ATOM 3409 C CA . ARG A 1 433 ? -22.611 52.544 59.004 1.00 88.94 433 ARG A CA 1
ATOM 3410 C C . ARG A 1 433 ? -23.982 52.629 59.679 1.00 88.94 433 ARG A C 1
ATOM 3412 O O . ARG A 1 433 ? -24.406 53.728 60.041 1.00 88.94 433 ARG A O 1
ATOM 3419 N N . TYR A 1 434 ? -24.644 51.498 59.921 1.00 87.69 434 TYR A N 1
ATOM 3420 C CA . TYR A 1 434 ? -25.909 51.436 60.657 1.00 87.69 434 TYR A CA 1
ATOM 3421 C C . TYR A 1 434 ? -25.745 51.863 62.125 1.00 87.69 434 TYR A C 1
ATOM 3423 O O . TYR A 1 434 ? -26.442 52.773 62.582 1.00 87.69 434 TYR A O 1
ATOM 3431 N N . ARG A 1 435 ? -24.763 51.301 62.849 1.00 85.06 435 ARG A N 1
ATOM 3432 C CA . ARG A 1 435 ? -24.418 51.700 64.228 1.00 85.06 435 ARG A CA 1
ATOM 3433 C C . ARG A 1 435 ? -24.066 53.188 64.317 1.00 85.06 435 ARG A C 1
ATOM 3435 O O . ARG A 1 435 ? -24.516 53.865 65.241 1.00 85.06 435 ARG A O 1
ATOM 3442 N N . THR A 1 436 ? -23.340 53.725 63.339 1.00 81.06 436 THR A N 1
ATOM 3443 C CA . THR A 1 436 ? -22.976 55.149 63.263 1.00 81.06 436 THR A CA 1
ATOM 3444 C C . THR A 1 436 ? -24.201 56.035 63.031 1.00 81.06 436 THR A C 1
ATOM 3446 O O . THR A 1 436 ? -24.402 56.989 63.784 1.00 81.06 436 THR A O 1
ATOM 3449 N N . LYS A 1 437 ? -25.092 55.686 62.088 1.00 84.00 437 LYS A N 1
ATOM 3450 C CA . LYS A 1 437 ? -26.388 56.371 61.913 1.00 84.00 437 LYS A CA 1
ATOM 3451 C C . LYS A 1 437 ? -27.222 56.336 63.203 1.00 84.00 437 LYS A C 1
ATOM 3453 O O . LYS A 1 437 ? -27.717 57.382 63.623 1.00 84.00 437 LYS A O 1
ATOM 3458 N N . LYS A 1 438 ? -27.316 55.183 63.882 1.00 85.06 438 LYS A N 1
ATOM 3459 C CA . LYS A 1 438 ? -28.044 55.027 65.158 1.00 85.06 438 LYS A CA 1
ATOM 3460 C C . LYS A 1 438 ? -27.439 55.888 66.278 1.00 85.06 438 LYS A C 1
ATOM 3462 O O . LYS A 1 438 ? -28.184 56.573 66.976 1.00 85.06 438 LYS A O 1
ATOM 3467 N N . ARG A 1 439 ? -26.105 55.945 66.405 1.00 81.06 439 ARG A N 1
ATOM 3468 C CA . ARG A 1 439 ? -25.389 56.831 67.351 1.00 81.06 439 ARG A CA 1
ATOM 3469 C C . ARG A 1 439 ? -25.633 58.316 67.059 1.00 81.06 439 ARG A C 1
ATOM 3471 O O . ARG A 1 439 ? -25.900 59.076 67.988 1.00 81.06 439 ARG A O 1
ATOM 3478 N N . ILE A 1 440 ? -25.593 58.736 65.792 1.00 80.19 440 ILE A N 1
ATOM 3479 C CA . ILE A 1 440 ? -25.897 60.120 65.383 1.00 80.19 440 ILE A CA 1
ATOM 3480 C C . ILE A 1 440 ? -27.351 60.473 65.724 1.00 80.19 440 ILE A C 1
ATOM 3482 O O . ILE A 1 440 ? -27.603 61.534 66.296 1.00 80.19 440 ILE A O 1
ATOM 3486 N N . GLN A 1 441 ? -28.302 59.580 65.440 1.00 79.69 441 GLN A N 1
ATOM 3487 C CA . GLN A 1 441 ? -29.714 59.791 65.757 1.00 79.69 441 GLN A CA 1
ATOM 3488 C C . GLN A 1 441 ? -29.959 59.858 67.273 1.00 79.69 441 GLN A C 1
ATOM 3490 O O . GLN A 1 441 ? -30.663 60.749 67.743 1.00 79.69 441 GLN A O 1
ATOM 3495 N N . HIS A 1 442 ? -29.313 58.992 68.057 1.00 80.12 442 HIS A N 1
ATOM 3496 C CA . HIS A 1 442 ? -29.380 59.035 69.518 1.00 80.12 442 HIS A CA 1
ATOM 3497 C C . HIS A 1 442 ? -28.782 60.336 70.086 1.00 80.12 442 HIS A C 1
ATOM 3499 O O . HIS A 1 442 ? -29.419 60.982 70.913 1.00 80.12 442 HIS A O 1
ATOM 3505 N N . ARG A 1 443 ? -27.631 60.808 69.577 1.00 80.75 443 ARG A N 1
ATOM 3506 C CA . ARG A 1 443 ? -27.063 62.123 69.946 1.00 80.75 443 ARG A CA 1
ATOM 3507 C C . ARG A 1 443 ? -27.996 63.289 69.588 1.00 80.75 443 ARG A C 1
ATOM 3509 O O . ARG A 1 443 ? -28.125 64.218 70.383 1.00 80.75 443 ARG A O 1
ATOM 3516 N N . LYS A 1 444 ? -28.684 63.245 68.437 1.00 80.88 444 LYS A N 1
ATOM 3517 C CA . LYS A 1 444 ? -29.721 64.234 68.071 1.00 80.88 444 LYS A CA 1
ATOM 3518 C C . LYS A 1 444 ? -30.909 64.199 69.041 1.00 80.88 444 LYS A C 1
ATOM 3520 O O . LYS A 1 444 ? -31.380 65.258 69.451 1.00 80.88 444 LYS A O 1
ATOM 3525 N N . ASN A 1 445 ? -31.353 63.012 69.451 1.00 80.12 445 ASN A N 1
ATOM 3526 C CA . ASN A 1 445 ? -32.434 62.850 70.427 1.00 80.12 445 ASN A CA 1
ATOM 3527 C C . ASN A 1 445 ? -32.027 63.338 71.828 1.00 80.12 445 ASN A C 1
ATOM 3529 O O . ASN A 1 445 ? -32.795 64.066 72.448 1.00 80.12 445 ASN A O 1
ATOM 3533 N N . LEU A 1 446 ? -30.807 63.041 72.291 1.00 81.38 446 LEU A N 1
ATOM 3534 C CA . LEU A 1 446 ? -30.269 63.570 73.550 1.00 81.38 446 LEU A CA 1
ATOM 3535 C C . LEU A 1 446 ? -30.134 65.098 73.530 1.00 81.38 446 LEU A C 1
ATOM 3537 O O . LEU A 1 446 ? -30.510 65.740 74.505 1.00 81.38 446 LEU A O 1
ATOM 3541 N N . LYS A 1 447 ? -29.669 65.704 72.425 1.00 79.62 447 LYS A N 1
ATOM 3542 C CA . LYS A 1 447 ? -29.669 67.173 72.283 1.00 79.62 447 LYS A CA 1
ATOM 3543 C C . LYS A 1 447 ? -31.088 67.749 72.367 1.00 79.62 447 LYS A C 1
ATOM 3545 O O . LYS A 1 447 ? -31.295 68.710 73.095 1.00 79.62 447 LYS A O 1
ATOM 3550 N N . ARG A 1 448 ? -32.077 67.135 71.701 1.00 76.19 448 ARG A N 1
ATOM 3551 C CA . ARG A 1 448 ? -33.499 67.531 71.805 1.00 76.19 448 ARG A CA 1
ATOM 3552 C C . ARG A 1 448 ? -34.061 67.372 73.226 1.00 76.19 448 ARG A C 1
ATOM 3554 O O . ARG A 1 448 ? -34.859 68.202 73.648 1.00 76.19 448 ARG A O 1
ATOM 3561 N N . ALA A 1 449 ? -33.649 66.336 73.958 1.00 75.38 449 ALA A N 1
ATOM 3562 C CA . ALA A 1 449 ? -34.053 66.108 75.346 1.00 75.38 449 ALA A CA 1
ATOM 3563 C C . ALA A 1 449 ? -33.413 67.118 76.313 1.00 75.38 449 ALA A C 1
ATOM 3565 O O . ALA A 1 449 ? -34.114 67.658 77.164 1.00 75.38 449 ALA A O 1
ATOM 3566 N N . ARG A 1 450 ? -32.122 67.442 76.141 1.00 75.12 450 ARG A N 1
ATOM 3567 C CA . ARG A 1 450 ? -31.449 68.515 76.894 1.00 75.12 450 ARG A CA 1
ATOM 3568 C C . ARG A 1 450 ? -32.106 69.868 76.644 1.00 75.12 450 ARG A C 1
ATOM 3570 O O . ARG A 1 450 ? -32.478 70.506 77.615 1.00 75.12 450 ARG A O 1
ATOM 3577 N N . LEU A 1 451 ? -32.381 70.223 75.385 1.00 69.69 451 LEU A N 1
ATOM 3578 C CA . LEU A 1 451 ? -33.093 71.462 75.046 1.00 69.69 451 LEU A CA 1
ATOM 3579 C C . LEU A 1 451 ? -34.478 71.529 75.720 1.00 69.69 451 LEU A C 1
ATOM 3581 O O . LEU A 1 451 ? -34.850 72.553 76.282 1.00 69.69 451 LEU A O 1
ATOM 3585 N N . LYS A 1 452 ? -35.236 70.419 75.711 1.00 69.44 452 LYS A N 1
ATOM 3586 C CA . LYS A 1 452 ? -36.516 70.314 76.436 1.00 69.44 452 LYS A CA 1
ATOM 3587 C C . LYS A 1 452 ? -36.355 70.496 77.947 1.00 69.44 452 LYS A C 1
ATOM 3589 O O . LYS A 1 452 ? -37.217 71.121 78.556 1.00 69.44 452 LYS A O 1
ATOM 3594 N N . ASN A 1 453 ? -35.295 69.952 78.543 1.00 66.00 453 ASN A N 1
ATOM 3595 C CA . ASN A 1 453 ? -35.037 70.090 79.973 1.00 66.00 453 ASN A CA 1
ATOM 3596 C C . ASN A 1 453 ? -34.557 71.501 80.330 1.00 66.00 453 ASN A C 1
ATOM 3598 O O . ASN A 1 453 ? -35.091 72.058 81.273 1.00 66.00 453 ASN A O 1
ATOM 3602 N N . GLU A 1 454 ? -33.663 72.129 79.564 1.00 63.81 454 GLU A N 1
ATOM 3603 C CA . GLU A 1 454 ? -33.242 73.528 79.769 1.00 63.81 454 GLU A CA 1
ATOM 3604 C C . GLU A 1 454 ? -34.438 74.490 79.712 1.00 63.81 454 GLU A C 1
ATOM 3606 O O . GLU A 1 454 ? -34.605 75.313 80.611 1.00 63.81 454 GLU A O 1
ATOM 3611 N N . ILE A 1 455 ? -35.343 74.312 78.740 1.00 60.78 455 ILE A N 1
ATOM 3612 C CA . ILE A 1 455 ? -36.622 75.044 78.669 1.00 60.78 455 ILE A CA 1
ATOM 3613 C C . ILE A 1 455 ? -37.478 74.814 79.932 1.00 60.78 455 ILE A C 1
ATOM 3615 O O . ILE A 1 455 ? -38.185 75.719 80.373 1.00 60.78 455 ILE A O 1
ATOM 3619 N N . LYS A 1 456 ? -37.405 73.626 80.546 1.00 58.22 456 LYS A N 1
ATOM 3620 C CA . LYS A 1 456 ? -38.138 73.273 81.773 1.00 58.22 456 LYS A CA 1
ATOM 3621 C C . LYS A 1 456 ? -37.486 73.841 83.044 1.00 58.22 456 LYS A C 1
ATOM 3623 O O . LYS A 1 456 ? -38.209 74.252 83.945 1.00 58.22 456 LYS A O 1
ATOM 3628 N N . THR A 1 457 ? -36.153 73.888 83.113 1.00 55.62 457 THR A N 1
ATOM 3629 C CA . THR A 1 457 ? -35.389 74.375 84.278 1.00 55.62 457 THR A CA 1
ATOM 3630 C C . THR A 1 457 ? -35.322 75.902 84.334 1.00 55.62 457 THR A C 1
ATOM 3632 O O . THR A 1 457 ? -35.414 76.473 85.414 1.00 55.62 457 THR A O 1
ATOM 3635 N N . TYR A 1 458 ? -35.208 76.577 83.184 1.00 51.25 458 TYR A N 1
ATOM 3636 C CA . TYR A 1 458 ? -35.216 78.045 83.111 1.00 51.25 458 TYR A CA 1
ATOM 3637 C C . TYR A 1 458 ? -36.627 78.642 82.967 1.00 51.25 458 TYR A C 1
ATOM 3639 O O . TYR A 1 458 ? -36.815 79.833 83.201 1.00 51.25 458 TYR A O 1
ATOM 3647 N N . GLY A 1 459 ? -37.641 77.829 82.650 1.00 49.84 459 GLY A N 1
ATOM 3648 C CA . GLY A 1 459 ? -39.039 78.265 82.542 1.00 49.84 459 GLY A CA 1
ATOM 3649 C C . GLY A 1 459 ? -39.780 78.471 83.873 1.00 49.84 459 GLY A C 1
ATOM 3650 O O . GLY A 1 459 ? -40.926 78.914 83.854 1.00 49.84 459 GLY A O 1
ATOM 3651 N N . SER A 1 460 ? -39.174 78.144 85.022 1.00 46.06 460 SER A N 1
ATOM 3652 C CA . SER A 1 460 ? -39.855 78.064 86.329 1.00 46.06 460 SER A CA 1
ATOM 3653 C C . SER A 1 460 ? -39.493 79.162 87.343 1.00 46.06 460 SER A C 1
ATOM 3655 O O . SER A 1 460 ? -39.942 79.106 88.487 1.00 46.06 460 SER A O 1
ATOM 3657 N N . ARG A 1 461 ? -38.759 80.210 86.942 1.00 39.62 461 ARG A N 1
ATOM 3658 C CA . ARG A 1 461 ? -38.660 81.464 87.714 1.00 39.62 461 ARG A CA 1
ATOM 3659 C C . ARG A 1 461 ? -39.365 82.594 86.974 1.00 39.62 461 ARG A C 1
ATOM 3661 O O . ARG A 1 461 ? -38.757 83.318 86.197 1.00 39.62 461 ARG A O 1
ATOM 3668 N N . VAL A 1 462 ? -40.661 82.740 87.246 1.00 45.19 462 VAL A N 1
ATOM 3669 C CA . VAL A 1 462 ? -41.476 83.886 86.821 1.00 45.19 462 VAL A CA 1
ATOM 3670 C C . VAL A 1 462 ? -41.314 85.015 87.846 1.00 45.19 462 VAL A C 1
ATOM 3672 O O . VAL A 1 462 ? -41.801 84.867 88.969 1.00 45.19 462 VAL A O 1
ATOM 3675 N N . PRO A 1 463 ? -40.706 86.168 87.506 1.00 40.84 463 PRO A N 1
ATOM 3676 C CA . PRO A 1 463 ? -40.818 87.358 88.337 1.00 40.84 463 PRO A CA 1
ATOM 3677 C C . PRO A 1 463 ? -42.263 87.865 88.257 1.00 40.84 463 PRO A C 1
ATOM 3679 O O . PRO A 1 463 ? -42.787 88.111 87.166 1.00 40.84 463 PRO A O 1
ATOM 3682 N N . LYS A 1 464 ? -42.932 88.026 89.405 1.00 36.16 464 LYS A N 1
ATOM 3683 C CA . LYS A 1 464 ? -44.273 88.628 89.454 1.00 36.16 464 LYS A CA 1
ATOM 3684 C C . LYS A 1 464 ? -44.210 90.053 88.894 1.00 36.16 464 LYS A C 1
ATOM 3686 O O . LYS A 1 464 ? -43.594 90.930 89.492 1.00 36.16 464 LYS A O 1
ATOM 3691 N N . ARG A 1 465 ? -44.903 90.303 87.778 1.00 37.50 465 ARG A N 1
ATOM 3692 C CA . ARG A 1 465 ? -45.159 91.662 87.278 1.00 37.50 465 ARG A CA 1
ATOM 3693 C C . ARG A 1 465 ? -45.893 92.482 88.347 1.00 37.50 465 ARG A C 1
ATOM 3695 O O . ARG A 1 465 ? -47.007 92.117 88.718 1.00 37.50 465 ARG A O 1
ATOM 3702 N N . ARG A 1 466 ? -45.360 93.652 88.705 1.00 31.61 466 ARG A N 1
ATOM 3703 C CA . ARG A 1 466 ? -46.201 94.829 88.970 1.00 31.61 466 ARG A CA 1
ATOM 3704 C C . ARG A 1 466 ? -46.324 95.611 87.657 1.00 31.61 466 ARG A C 1
ATOM 3706 O O . ARG A 1 466 ? -45.311 96.101 87.169 1.00 31.61 466 ARG A O 1
ATOM 3713 N N . PRO A 1 467 ? -47.515 95.692 87.040 1.00 39.72 467 PRO A N 1
ATOM 3714 C CA . PRO A 1 467 ? -47.791 96.710 86.034 1.00 39.72 467 PRO A CA 1
ATOM 3715 C C . PRO A 1 467 ? -47.767 98.085 86.703 1.00 39.72 467 PRO A C 1
ATOM 3717 O O . PRO A 1 467 ? -48.279 98.224 87.814 1.00 39.72 467 PRO A O 1
ATOM 3720 N N . SER A 1 468 ? -47.230 99.090 86.020 1.00 47.97 468 SER A N 1
ATOM 3721 C CA . SER A 1 468 ? -47.465 100.484 86.380 1.00 47.97 468 SER A CA 1
ATOM 3722 C C . SER A 1 468 ? -48.944 100.829 86.180 1.00 47.97 468 SER A C 1
ATOM 3724 O O . SER A 1 468 ? -49.531 100.528 85.140 1.00 47.97 468 SER A O 1
ATOM 3726 N N . THR A 1 469 ? -49.537 101.477 87.177 1.00 39.50 469 THR A N 1
ATOM 3727 C CA . THR A 1 469 ? -50.774 102.255 87.051 1.00 39.50 469 THR A CA 1
ATOM 3728 C C . THR A 1 469 ? -50.643 103.474 87.951 1.00 39.50 469 THR A C 1
ATOM 3730 O O . THR A 1 469 ? -50.251 103.344 89.107 1.00 39.50 469 THR A O 1
ATOM 3733 N N . ASN A 1 470 ? -50.946 104.630 87.378 1.00 48.66 470 ASN A N 1
ATOM 3734 C CA . ASN A 1 470 ? -50.980 105.959 87.982 1.00 48.66 470 ASN A CA 1
ATOM 3735 C C . ASN A 1 470 ? -52.292 106.204 88.763 1.00 48.66 470 ASN A C 1
ATOM 3737 O O . ASN A 1 470 ? -53.185 105.350 88.762 1.00 48.66 470 ASN A O 1
ATOM 3741 N N . ASP A 1 471 ? -52.392 107.371 89.410 1.00 48.62 471 ASP A N 1
ATOM 3742 C CA . ASP A 1 471 ? -53.237 107.718 90.578 1.00 48.62 471 ASP A CA 1
ATOM 3743 C C . ASP A 1 471 ? -54.768 107.511 90.499 1.00 48.62 471 ASP A C 1
ATOM 3745 O O . ASP A 1 471 ? -55.484 107.908 91.415 1.00 48.62 471 ASP A O 1
ATOM 3749 N N . ARG A 1 472 ? -55.315 106.895 89.441 1.00 46.31 472 ARG A N 1
ATOM 3750 C CA . ARG A 1 472 ? -56.753 106.550 89.328 1.00 46.31 472 ARG A CA 1
ATOM 3751 C C . ARG A 1 472 ? -57.062 105.122 88.839 1.00 46.31 472 ARG A C 1
ATOM 3753 O O . ARG A 1 472 ? -58.223 104.780 88.649 1.00 46.31 472 ARG A O 1
ATOM 3760 N N . GLY A 1 473 ? -56.054 104.257 88.685 1.00 44.75 473 GLY A N 1
ATOM 3761 C CA . GLY A 1 473 ? -56.242 102.804 88.834 1.00 44.75 473 GLY A CA 1
ATOM 3762 C C . GLY A 1 473 ? -57.086 102.026 87.802 1.00 44.75 473 GLY A C 1
ATOM 3763 O O . GLY A 1 473 ? -57.774 101.088 88.200 1.00 44.75 473 GLY A O 1
ATOM 3764 N N . GLN A 1 474 ? -56.997 102.300 86.492 1.00 38.41 474 GLN A N 1
ATOM 3765 C CA . GLN A 1 474 ? -57.527 101.383 85.455 1.00 38.41 474 GLN A CA 1
ATOM 3766 C C . GLN A 1 474 ? -56.501 101.002 84.369 1.00 38.41 474 GLN A C 1
ATOM 3768 O O . GLN A 1 474 ? -55.517 101.697 84.135 1.00 38.41 474 GLN A O 1
ATOM 3773 N N . LYS A 1 475 ? -56.711 99.832 83.740 1.00 36.28 475 LYS A N 1
ATOM 3774 C CA . LYS A 1 475 ? -55.783 99.157 82.806 1.00 36.28 475 LYS A CA 1
ATOM 3775 C C . LYS A 1 475 ? -56.385 99.022 81.407 1.00 36.28 475 LYS A C 1
ATOM 3777 O O . LYS A 1 475 ? -57.557 98.682 81.283 1.00 36.28 475 LYS A O 1
ATOM 3782 N N . ILE A 1 476 ? -55.550 99.116 80.369 1.00 36.91 476 ILE A N 1
ATOM 3783 C CA . ILE A 1 476 ? -55.940 98.875 78.968 1.00 36.91 476 ILE A CA 1
ATOM 3784 C C . ILE A 1 476 ? -55.341 97.551 78.441 1.00 36.91 476 ILE A C 1
ATOM 3786 O O . ILE A 1 476 ? -54.219 97.170 78.776 1.00 36.91 476 ILE A O 1
ATOM 3790 N N . LYS A 1 477 ? -56.121 96.836 77.616 1.00 46.88 477 LYS A N 1
ATOM 3791 C CA . LYS A 1 477 ? -55.793 95.582 76.902 1.00 46.88 477 LYS A CA 1
ATOM 3792 C C . LYS A 1 477 ? -55.712 95.858 75.393 1.00 46.88 477 LYS A C 1
ATOM 3794 O O . LYS A 1 477 ? -56.577 96.559 74.884 1.00 46.88 477 LYS A O 1
ATOM 3799 N N . VAL A 1 478 ? -54.791 95.216 74.662 1.00 36.84 478 VAL A N 1
ATOM 3800 C CA . VAL A 1 478 ? -54.773 95.188 73.176 1.00 36.84 478 VAL A CA 1
ATOM 3801 C C . VAL A 1 478 ? -54.435 93.770 72.657 1.00 36.84 478 VAL A C 1
ATOM 3803 O O . VAL A 1 478 ? -53.895 92.948 73.400 1.00 36.84 478 VAL A O 1
ATOM 3806 N N . VAL A 1 479 ? -54.840 93.438 71.419 1.00 40.09 479 VAL A N 1
ATOM 3807 C CA . VAL A 1 479 ? -55.115 92.068 70.924 1.00 40.09 479 VAL A CA 1
ATOM 3808 C C . VAL A 1 479 ? -54.459 91.736 69.554 1.00 40.09 479 VAL A C 1
ATOM 3810 O O . VAL A 1 479 ? -54.483 92.554 68.648 1.00 40.09 479 VAL A O 1
ATOM 3813 N N . LYS A 1 480 ? -53.945 90.490 69.430 1.00 47.12 480 LYS A N 1
ATOM 3814 C CA . LYS A 1 480 ? -53.696 89.569 68.265 1.00 47.12 480 LYS A CA 1
ATOM 3815 C C . LYS A 1 480 ? -53.628 90.053 66.787 1.00 47.12 480 LYS A C 1
ATOM 3817 O O . LYS A 1 480 ? -54.524 90.744 66.318 1.00 47.12 480 LYS A O 1
ATOM 3822 N N . LYS A 1 481 ? -52.824 89.326 65.969 1.00 30.84 481 LYS A N 1
ATOM 3823 C CA . LYS A 1 481 ? -53.257 88.776 64.641 1.00 30.84 481 LYS A CA 1
ATOM 3824 C C . LYS A 1 481 ? -52.491 87.502 64.164 1.00 30.84 481 LYS A C 1
ATOM 3826 O O . LYS A 1 481 ? -51.582 87.052 64.852 1.00 30.84 481 LYS A O 1
ATOM 3831 N N . LYS A 1 482 ? -52.937 86.879 63.047 1.00 40.69 482 LYS A N 1
ATOM 3832 C CA . LYS A 1 482 ? -52.571 85.546 62.454 1.00 40.69 482 LYS A CA 1
ATOM 3833 C C . LYS A 1 482 ? -51.813 85.646 61.100 1.00 40.69 482 LYS A C 1
ATOM 3835 O O . LYS A 1 482 ? -52.043 86.639 60.420 1.00 40.69 482 LYS A O 1
ATOM 3840 N N . ASN A 1 483 ? -51.091 84.580 60.666 1.00 35.19 483 ASN A N 1
ATOM 3841 C CA . ASN A 1 483 ? -50.974 83.987 59.283 1.00 35.19 483 ASN A CA 1
ATOM 3842 C C . ASN A 1 483 ? -49.770 82.990 59.167 1.00 35.19 483 ASN A C 1
ATOM 3844 O O . ASN A 1 483 ? -48.900 83.069 60.024 1.00 35.19 483 ASN A O 1
ATOM 3848 N N . ASN A 1 484 ? -49.581 82.056 58.197 1.00 37.28 484 ASN A N 1
ATOM 3849 C CA . ASN A 1 484 ? -50.446 81.268 57.267 1.00 37.28 484 ASN A CA 1
ATOM 3850 C C . ASN A 1 484 ? -49.693 79.950 56.806 1.00 37.28 484 ASN A C 1
ATOM 3852 O O . ASN A 1 484 ? -48.876 79.448 57.572 1.00 37.28 484 ASN A O 1
ATOM 3856 N N . LYS A 1 485 ? -49.965 79.354 55.619 1.00 40.72 485 LYS A N 1
ATOM 3857 C CA . LYS A 1 485 ? -49.507 78.018 55.103 1.00 40.72 485 LYS A CA 1
ATOM 3858 C C . LYS A 1 485 ? -48.466 78.045 53.948 1.00 40.72 485 LYS A C 1
ATOM 3860 O O . LYS A 1 485 ? -48.425 79.028 53.217 1.00 40.72 485 LYS A O 1
ATOM 3865 N N . SER A 1 486 ? -47.827 76.895 53.633 1.00 33.59 486 SER A N 1
ATOM 3866 C CA . SER A 1 486 ? -47.489 76.449 52.244 1.00 33.59 486 SER A CA 1
ATOM 3867 C C . SER A 1 486 ? -47.188 74.920 52.114 1.00 33.59 486 SER A C 1
ATOM 3869 O O . SER A 1 486 ? -47.049 74.230 53.123 1.00 33.59 486 SER A O 1
ATOM 3871 N N . LYS A 1 487 ? -47.187 74.372 50.876 1.00 37.19 487 LYS A N 1
ATOM 3872 C CA . LYS A 1 487 ? -47.115 72.928 50.480 1.00 37.19 487 LYS A CA 1
ATOM 3873 C C . LYS A 1 487 ? -45.729 72.511 49.900 1.00 37.19 487 LYS A C 1
ATOM 3875 O O . LYS A 1 487 ? -44.982 73.398 49.498 1.00 37.19 487 LYS A O 1
ATOM 3880 N N . PRO A 1 488 ? -45.399 71.201 49.767 1.00 41.12 488 PRO A N 1
ATOM 3881 C CA . PRO A 1 488 ? -44.175 70.715 49.100 1.00 41.12 488 PRO A CA 1
ATOM 3882 C C . PRO A 1 488 ? -44.310 70.528 47.567 1.00 41.12 488 PRO A C 1
ATOM 3884 O O . PRO A 1 488 ? -45.417 70.402 47.045 1.00 41.12 488 PRO A O 1
ATOM 3887 N N . ILE A 1 489 ? -43.169 70.473 46.860 1.00 37.00 489 ILE A N 1
ATOM 3888 C CA . ILE A 1 489 ? -43.043 70.422 45.385 1.00 37.00 489 ILE A CA 1
ATOM 3889 C C . ILE A 1 489 ? -42.434 69.088 44.903 1.00 37.00 489 ILE A C 1
ATOM 3891 O O . ILE A 1 489 ? -41.562 68.520 45.556 1.00 37.00 489 ILE A O 1
ATOM 3895 N N . ASN A 1 490 ? -42.876 68.628 43.728 1.00 40.44 490 ASN A N 1
ATOM 3896 C CA . ASN A 1 490 ? -42.394 67.455 42.983 1.00 40.44 490 ASN A CA 1
ATOM 3897 C C . ASN A 1 490 ? -41.376 67.867 41.890 1.00 40.44 490 ASN A C 1
ATOM 3899 O O . ASN A 1 490 ? -41.544 68.940 41.309 1.00 40.44 490 ASN A O 1
ATOM 3903 N N . LYS A 1 491 ? -40.366 67.040 41.556 1.00 39.91 491 LYS A N 1
ATOM 3904 C CA . LYS A 1 491 ? -39.540 67.221 40.336 1.00 39.91 491 LYS A CA 1
ATOM 3905 C C . LYS A 1 491 ? -38.784 65.957 39.883 1.00 39.91 491 LYS A C 1
ATOM 3907 O O . LYS A 1 491 ? -37.900 65.464 40.578 1.00 39.91 491 LYS A O 1
ATOM 3912 N N . ASN A 1 492 ? -39.080 65.516 38.659 1.00 37.41 492 ASN A N 1
ATOM 3913 C CA . ASN A 1 492 ? -38.255 64.620 37.837 1.00 37.41 492 ASN A CA 1
ATOM 3914 C C . ASN A 1 492 ? -37.178 65.421 37.084 1.00 37.41 492 ASN A C 1
ATOM 3916 O O . ASN A 1 492 ? -37.506 66.487 36.570 1.00 37.41 492 ASN A O 1
ATOM 3920 N N . THR A 1 493 ? -35.980 64.852 36.870 1.00 37.59 493 THR A N 1
ATOM 3921 C CA . THR A 1 493 ? -35.167 65.121 35.656 1.00 37.59 493 THR A CA 1
ATOM 3922 C C . THR A 1 493 ? -34.087 64.054 35.415 1.00 37.59 493 THR A C 1
ATOM 3924 O O . THR A 1 493 ? -33.353 63.691 36.330 1.00 37.59 493 THR A O 1
ATOM 3927 N N . LYS A 1 494 ? -33.965 63.589 34.161 1.00 38.81 494 LYS A N 1
ATOM 3928 C CA . LYS A 1 494 ? -32.815 62.825 33.620 1.00 38.81 494 LYS A CA 1
ATOM 3929 C C . LYS A 1 494 ? -31.604 63.752 33.412 1.00 38.81 494 LYS A C 1
ATOM 3931 O O . LYS A 1 494 ? -31.829 64.932 33.187 1.00 38.81 494 LYS A O 1
ATOM 3936 N N . TYR A 1 495 ? -30.381 63.211 33.309 1.00 32.28 495 TYR A N 1
ATOM 3937 C CA . TYR A 1 495 ? -29.456 63.516 32.192 1.00 32.28 495 TYR A CA 1
ATOM 3938 C C . TYR A 1 495 ? -28.323 62.470 32.052 1.00 32.28 495 TYR A C 1
ATOM 3940 O O . TYR A 1 495 ? -28.029 61.719 32.978 1.00 32.28 495 TYR A O 1
ATOM 3948 N N . MET A 1 496 ? -27.746 62.384 30.848 1.00 33.44 496 MET A N 1
ATOM 3949 C CA . MET A 1 496 ? -26.772 61.377 30.382 1.00 33.44 496 MET A CA 1
ATOM 3950 C C . MET A 1 496 ? -25.348 61.516 30.959 1.00 33.44 496 MET A C 1
ATOM 3952 O O . MET A 1 496 ? -24.901 62.632 31.213 1.00 33.44 496 MET A O 1
ATOM 3956 N N . ARG A 1 497 ? -24.551 60.427 30.900 1.00 37.28 497 ARG A N 1
ATOM 3957 C CA . ARG A 1 497 ? -23.145 60.520 30.435 1.00 37.28 497 ARG A CA 1
ATOM 3958 C C . ARG A 1 497 ? -22.550 59.217 29.846 1.00 37.28 497 ARG A C 1
ATOM 3960 O O . ARG A 1 497 ? -22.233 58.276 30.558 1.00 37.28 497 ARG A O 1
ATOM 3967 N N . THR A 1 498 ? -22.363 59.241 28.521 1.00 37.69 498 THR A N 1
ATOM 3968 C CA . THR A 1 498 ? -21.222 58.697 27.737 1.00 37.69 498 THR A CA 1
ATOM 3969 C C . THR A 1 498 ? -20.716 57.251 27.925 1.00 37.69 498 THR A C 1
ATOM 3971 O O . THR A 1 498 ? -19.928 56.969 28.823 1.00 37.69 498 THR A O 1
ATOM 3974 N N . ARG A 1 499 ? -20.952 56.407 26.902 1.00 37.97 499 ARG A N 1
ATOM 3975 C CA . ARG A 1 499 ? -20.006 55.361 26.446 1.00 37.97 499 ARG A CA 1
ATOM 3976 C C . ARG A 1 499 ? -19.031 55.956 25.412 1.00 37.97 499 ARG A C 1
ATOM 3978 O O . ARG A 1 499 ? -19.481 56.616 24.480 1.00 37.97 499 ARG A O 1
ATOM 3985 N N . LYS A 1 500 ? -17.726 55.674 25.517 1.00 38.12 500 LYS A N 1
ATOM 3986 C CA . LYS A 1 500 ? -16.733 55.796 24.423 1.00 38.12 500 LYS A CA 1
ATOM 3987 C C . LYS A 1 500 ? -15.490 54.949 24.748 1.00 38.12 500 LYS A C 1
ATOM 3989 O O . LYS A 1 500 ? -15.209 54.766 25.926 1.00 38.12 500 LYS A O 1
ATOM 3994 N N . ARG A 1 501 ? -14.744 54.545 23.702 1.00 39.56 501 ARG A N 1
ATOM 3995 C CA . ARG A 1 501 ? -13.556 53.644 23.668 1.00 39.56 501 ARG A CA 1
ATOM 3996 C C . ARG A 1 501 ? -13.845 52.133 23.750 1.00 39.56 501 ARG A C 1
ATOM 3998 O O . ARG A 1 501 ? -14.581 51.711 24.627 1.00 39.56 501 ARG A O 1
ATOM 4005 N N . THR A 1 502 ? -13.268 51.270 22.901 1.00 46.88 502 THR A N 1
ATOM 4006 C CA . THR A 1 502 ? -12.745 51.444 21.516 1.00 46.88 502 THR A CA 1
ATOM 4007 C C . THR A 1 502 ? -12.614 50.060 20.871 1.00 46.88 502 THR A C 1
ATOM 4009 O O . THR A 1 502 ? -12.200 49.128 21.552 1.00 46.88 502 THR A O 1
ATOM 4012 N N . ARG A 1 503 ? -12.863 49.930 19.559 1.00 45.50 503 ARG A N 1
ATOM 4013 C CA . ARG A 1 503 ? -12.312 48.805 18.778 1.00 45.50 503 ARG A CA 1
ATOM 4014 C C . ARG A 1 503 ? -10.781 48.909 18.766 1.00 45.50 503 ARG A C 1
ATOM 4016 O O . ARG A 1 503 ? -10.262 50.012 18.591 1.00 45.50 503 ARG A O 1
ATOM 4023 N N . LYS A 1 504 ? -10.085 47.776 18.838 1.00 51.75 504 LYS A N 1
ATOM 4024 C CA . LYS A 1 504 ? -8.807 47.587 18.140 1.00 51.75 504 LYS A CA 1
ATOM 4025 C C . LYS A 1 504 ? -9.035 46.587 17.004 1.00 51.75 504 LYS A C 1
ATOM 4027 O O . LYS A 1 504 ? -9.875 45.699 17.142 1.00 51.75 504 LYS A O 1
ATOM 4032 N N . LYS A 1 505 ? -8.358 46.838 15.883 1.00 50.78 505 LYS A N 1
ATOM 4033 C CA . LYS A 1 505 ? -8.007 45.805 14.904 1.00 50.78 505 LYS A CA 1
ATOM 4034 C C . LYS A 1 505 ? -6.918 44.921 15.509 1.00 50.78 505 LYS A C 1
ATOM 4036 O O . LYS A 1 505 ? -6.191 45.465 16.376 1.00 50.78 505 LYS A O 1
#

Mean predicted aligned error: 13.36 Å

pLDDT: mean 86.39, std 18.35, range [30.84, 98.94]

InterPro domains:
  IPR001967 Peptidase S11, D-alanyl-D-alanine carboxypeptidase A, N-terminal [PF00768] (46-278)
  IPR012338 Beta-lactamase/transpeptidase-like [G3DSA:3.40.710.10] (22-296)
  IPR012338 Beta-lactamase/transpeptidase-like [SSF56601] (11-294)
  IPR018044 Peptidase S11, D-alanyl-D-alanine carboxypeptidase A [PR00725] (66-77)
  IPR018044 Peptidase S11, D-alanyl-D-alanine carboxypeptidase A [PR00725] (117-134)
  IPR037167 D-Ala-D-Ala carboxypeptidase, C-terminal domain superfamily [G3DSA:2.60.410.10] (299-402)

Secondary structure (DSSP, 8-state):
-HHHHHHHHHHHHHHHHHHHHHTS------PPP---TT---EEEEEETTTTEEEEEESTTS-B--GGGGHHHHHHHHHHH-S-SS-EEE--GGGGGPPTT-----PPTT-EEEHHHHHHHHHSS--HHHHHHHHHHHHHHHH--TT--HH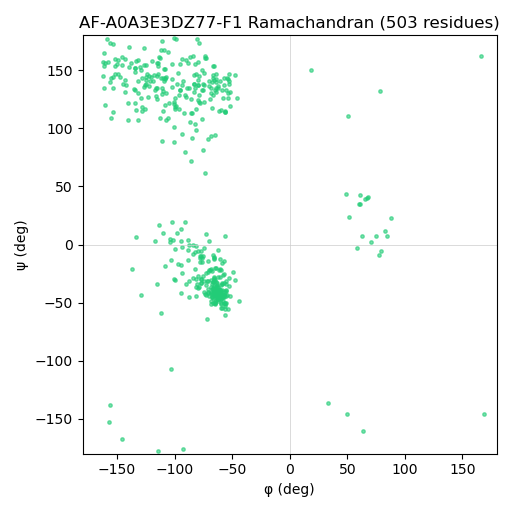HHHHHHHHHHHHHHHHTT-TT-B-SSSS----TT-BB-HHHHHHHHHHHHTSHHHHHHHS-SEEEEE-SS-EEEEE---TTT-TTSTT--TTEE---EEEETTTEEEEEEEEE-TT--EEEEEEEEESSHHHHHHHHHHHHHHHHHHEEEEESS-TT---EEEEEE-TTT--EEEEEEE-SS--EEEEETT--GGGEEEEEEE-TTTEEE-SSS-EEESS-B-TT-EEEEEEEEETTEEEEEEEEEESS-B----HHHHHHHHHHHHHHHHHHHHHHHHHHHHHHHHHHHHHHHHHHHHHHHHHHHHHTT--PPP-----TT---------------------------------

Sequence (505 aa):
MRNKNILKRTLSSFLIVVVLLLNITSNIYAAAPKVSKDSSLGLYLYEDSTKSELYSHNGNKKMYPASTTKIMTAALTLEYIKDLNKKVTTGSELNRLPAGSSTASLYKNETLSYKDLLYGLMLPSGNDAAIVLACNVGKVISKDKNISKDKAYSVFVKEMNKKAKEIGMTKTHFNNPHGFHDKNHYSTPHDMALLAAYADDFSYYNRVVDSTYYETTTNKTTHRWSGHNALILRGSKYFYKPAKGDKTGYTGEAGRCVVGSSENDEGIRYYAVVLHSPTTAQQFGLARDLLKYGNEETSKLTIEEEGDTLYKYTVRNLALGEQGAFKVKVNKDIEVYADKKYTEDNFTISFEPSSKYLKKTNTEDYELVNSISEDDKIGKINVYLNGKFFKSVDAFSKNDVDMRSTRDIIITNALIMISLLCLIIMALVLSSRYRTKKRIQHRKNLKRARLKNEIKTYGSRVPKRRPSTNDRGQKIKVVKKKNNKSKPINKNTKYMRTRKRTRKK

Radius of gyration: 47.43 Å; Cα contacts (8 Å, |Δi|>4): 895; chains: 1; bounding box: 86×150×122 Å

Organism: NCBI:txid214853